Protein AF-0000000066665347 (afdb_homodimer)

Structure (mmCIF, N/CA/C/O backbone):
data_AF-0000000066665347-model_v1
#
loop_
_entity.id
_entity.type
_entity.pdbx_description
1 polymer 'Putative monooxygenase'
#
loop_
_atom_site.group_PDB
_atom_site.id
_atom_site.type_symbol
_atom_site.label_atom_id
_atom_site.label_alt_id
_atom_site.label_comp_id
_atom_site.label_asym_id
_atom_site.label_entity_id
_atom_site.label_seq_id
_atom_site.pdbx_PDB_ins_code
_atom_site.Cartn_x
_atom_site.Cartn_y
_atom_site.Cartn_z
_atom_site.occupancy
_atom_site.B_iso_or_equiv
_atom_site.auth_seq_id
_atom_site.auth_comp_id
_atom_site.auth_asym_id
_atom_site.auth_atom_id
_atom_site.pdbx_PDB_model_num
ATOM 1 N N . MET A 1 1 ? -27.688 17.984 0.2 1 23.61 1 MET A N 1
ATOM 2 C CA . MET A 1 1 ? -26.5 18.281 0.996 1 23.61 1 MET A CA 1
ATOM 3 C C . MET A 1 1 ? -26.047 19.734 0.777 1 23.61 1 MET A C 1
ATOM 5 O O . MET A 1 1 ? -25.594 20.078 -0.31 1 23.61 1 MET A O 1
ATOM 9 N N . THR A 1 2 ? -26.719 20.656 1.529 1 26.92 2 THR A N 1
ATOM 10 C CA . THR A 1 2 ? -26.625 22.094 1.374 1 26.92 2 THR A CA 1
ATOM 11 C C . THR A 1 2 ? -25.203 22.578 1.607 1 26.92 2 THR A C 1
ATOM 13 O O . THR A 1 2 ? -24.609 22.297 2.652 1 26.92 2 THR A O 1
ATOM 16 N N . GLU A 1 3 ? -24.406 22.797 0.728 1 29.28 3 GLU A N 1
ATOM 17 C CA . GLU A 1 3 ? -23.109 23.453 0.816 1 29.28 3 GLU A CA 1
ATOM 18 C C . GLU A 1 3 ? -23.156 24.672 1.747 1 29.28 3 GLU A C 1
ATOM 20 O O . GLU A 1 3 ? -23.828 25.656 1.444 1 29.28 3 GLU A O 1
ATOM 25 N N . ALA A 1 4 ? -23.344 24.438 3.037 1 38.59 4 ALA A N 1
ATOM 26 C CA . ALA A 1 4 ? -23.422 25.547 3.988 1 38.59 4 ALA A CA 1
ATOM 27 C C . ALA A 1 4 ? -22.406 26.641 3.641 1 38.59 4 ALA A C 1
ATOM 29 O O . ALA A 1 4 ? -21.203 26.391 3.617 1 38.59 4 ALA A O 1
ATOM 30 N N . ALA A 1 5 ? -22.812 27.578 2.91 1 39 5 ALA A N 1
ATOM 31 C CA . ALA A 1 5 ? -22.062 28.734 2.408 1 39 5 ALA A CA 1
ATOM 32 C C . ALA A 1 5 ? -21.328 29.438 3.537 1 39 5 ALA A C 1
ATOM 34 O O . ALA A 1 5 ? -21.891 29.703 4.598 1 39 5 ALA A O 1
ATOM 35 N N . ALA A 1 6 ? -19.938 29.438 3.789 1 46.72 6 ALA A N 1
ATOM 36 C CA . ALA A 1 6 ? -19.094 30.234 4.684 1 46.72 6 ALA A CA 1
ATOM 37 C C . ALA A 1 6 ? -19.672 31.641 4.867 1 46.72 6 ALA A C 1
ATOM 39 O O . ALA A 1 6 ? -20.281 32.188 3.951 1 46.72 6 ALA A O 1
ATOM 40 N N . PRO A 1 7 ? -19.781 32.25 6.016 1 46.5 7 PRO A N 1
ATOM 41 C CA . PRO A 1 7 ? -20.188 33.656 6.109 1 46.5 7 PRO A CA 1
ATOM 42 C C . PRO A 1 7 ? -19.5 34.562 5.074 1 46.5 7 PRO A C 1
ATOM 44 O O . PRO A 1 7 ? -18.281 34.562 4.969 1 46.5 7 PRO A O 1
ATOM 47 N N . ALA A 1 8 ? -20.016 34.875 3.906 1 50.5 8 ALA A N 1
ATOM 48 C CA . ALA A 1 8 ? -19.734 35.406 2.582 1 50.5 8 ALA A CA 1
ATOM 49 C C . ALA A 1 8 ? -18.828 36.656 2.68 1 50.5 8 ALA A C 1
ATOM 51 O O . ALA A 1 8 ? -18.031 36.906 1.776 1 50.5 8 ALA A O 1
ATOM 52 N N . GLY A 1 9 ? -18.859 37.406 3.969 1 58.84 9 GLY A N 1
ATOM 53 C CA . GLY A 1 9 ? -18.391 38.75 3.719 1 58.84 9 GLY A CA 1
ATOM 54 C C . GLY A 1 9 ? -17.125 39.094 4.48 1 58.84 9 GLY A C 1
ATOM 55 O O . GLY A 1 9 ? -16.484 40.094 4.199 1 58.84 9 GLY A O 1
ATOM 56 N N . GLU A 1 10 ? -16.547 38.125 5.461 1 82.12 10 GLU A N 1
ATOM 57 C CA . GLU A 1 10 ? -15.414 38.594 6.25 1 82.12 10 GLU A CA 1
ATOM 58 C C . GLU A 1 10 ? -14.094 38.156 5.621 1 82.12 10 GLU A C 1
ATOM 60 O O . GLU A 1 10 ? -13.984 37.031 5.094 1 82.12 10 GLU A O 1
ATOM 65 N N . LEU A 1 11 ? -13.234 39.031 5.551 1 89.19 11 LEU A N 1
ATOM 66 C CA . LEU A 1 11 ? -11.906 38.812 4.992 1 89.19 11 LEU A CA 1
ATOM 67 C C . LEU A 1 11 ? -10.883 38.562 6.098 1 89.19 11 LEU A C 1
ATOM 69 O O . LEU A 1 11 ? -11.031 39.062 7.207 1 8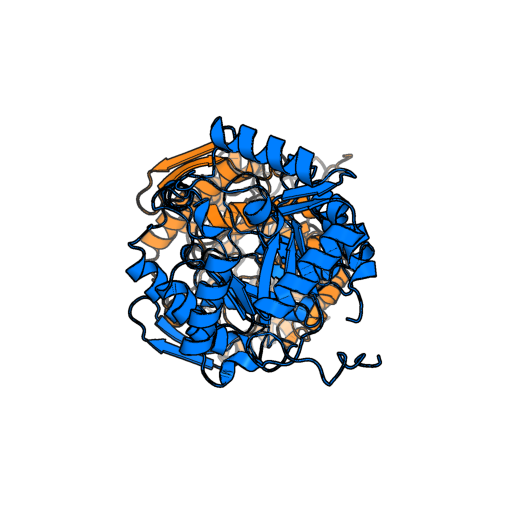9.19 11 LEU A O 1
ATOM 73 N N . THR A 1 12 ? -9.969 37.719 5.801 1 92.44 12 THR A N 1
ATOM 74 C CA . THR A 1 12 ? -8.812 37.531 6.676 1 92.44 12 THR A CA 1
ATOM 75 C C . THR A 1 12 ? -7.914 38.781 6.617 1 92.44 12 THR A C 1
ATOM 77 O O . THR A 1 12 ? -8.148 39.688 5.824 1 92.44 12 THR A O 1
ATOM 80 N N . ALA A 1 13 ? -6.949 38.781 7.535 1 91.5 13 ALA A N 1
ATOM 81 C CA . ALA A 1 13 ? -5.969 39.875 7.543 1 91.5 13 ALA A CA 1
ATOM 82 C C . ALA A 1 13 ? -5.191 39.906 6.23 1 91.5 13 ALA A C 1
ATOM 84 O O . ALA A 1 13 ? -4.566 40.938 5.906 1 91.5 13 ALA A O 1
ATOM 85 N N . LEU A 1 14 ? -5.262 38.906 5.426 1 89.75 14 LEU A N 1
ATOM 86 C CA . LEU A 1 14 ? -4.547 38.812 4.156 1 89.75 14 LEU A CA 1
ATOM 87 C C . LEU A 1 14 ? -5.465 39.188 2.994 1 89.75 14 LEU A C 1
ATOM 89 O O . LEU A 1 14 ? -5.059 39.125 1.832 1 89.75 14 LEU A O 1
ATOM 93 N N . GLY A 1 15 ? -6.688 39.469 3.273 1 87.75 15 GLY A N 1
ATOM 94 C CA . GLY A 1 15 ? -7.625 39.875 2.242 1 87.75 15 GLY A CA 1
ATOM 95 C C . GLY A 1 15 ? -8.289 38.719 1.534 1 87.75 15 GLY A C 1
ATOM 96 O O . GLY A 1 15 ? -8.805 38.875 0.425 1 87.75 15 GLY A O 1
ATOM 97 N N . THR A 1 16 ? -8.172 37.594 2.025 1 90.81 16 THR A N 1
ATOM 98 C CA . THR A 1 16 ? -8.828 36.438 1.444 1 90.81 16 THR A CA 1
ATOM 99 C C . THR A 1 16 ? -10.094 36.094 2.223 1 90.81 16 THR A C 1
ATOM 101 O O . THR A 1 16 ? -10.188 36.344 3.424 1 90.81 16 THR A O 1
ATOM 104 N N . PRO A 1 17 ? -11.102 35.562 1.54 1 91.06 17 PRO A N 1
ATOM 105 C CA . PRO A 1 17 ? -12.289 35.125 2.264 1 91.06 17 PRO A CA 1
ATOM 106 C C . PRO A 1 17 ? -11.969 34.031 3.295 1 91.06 17 PRO A C 1
ATOM 108 O O . PRO A 1 17 ? -11.039 33.25 3.105 1 91.06 17 PRO A O 1
ATOM 111 N N . LEU A 1 18 ? -12.742 34.031 4.285 1 92.69 18 LEU A N 1
ATOM 112 C CA . LEU A 1 18 ? -12.594 32.969 5.285 1 92.69 18 LEU A CA 1
ATOM 113 C C . LEU A 1 18 ? -13.039 31.625 4.73 1 92.69 18 LEU A C 1
ATOM 115 O O . LEU A 1 18 ? -14.156 31.5 4.211 1 92.69 18 LEU A O 1
ATOM 119 N N . ARG A 1 19 ? -12.18 30.688 4.809 1 94.62 19 ARG A N 1
ATOM 120 C CA . ARG A 1 19 ? -12.547 29.312 4.469 1 94.62 19 ARG A CA 1
ATOM 121 C C . ARG A 1 19 ? -13.109 28.578 5.68 1 94.62 19 ARG A C 1
ATOM 123 O O . ARG A 1 19 ? -12.688 28.828 6.812 1 94.62 19 ARG A O 1
ATOM 130 N N . SER A 1 20 ? -14.078 27.688 5.406 1 96.38 20 SER A N 1
ATOM 131 C CA . SER A 1 20 ? -14.617 26.875 6.492 1 96.38 20 SER A CA 1
ATOM 132 C C . SER A 1 20 ? -13.531 26 7.113 1 96.38 20 SER A C 1
ATOM 134 O O . SER A 1 20 ? -12.633 25.516 6.418 1 96.38 20 SER A O 1
ATOM 136 N N . PHE A 1 21 ? -13.656 25.75 8.359 1 98.12 21 PHE A N 1
ATOM 137 C CA . PHE A 1 21 ? -12.688 24.906 9.047 1 98.12 21 PHE A CA 1
ATOM 138 C C . PHE A 1 21 ? -12.844 23.438 8.633 1 98.12 21 PHE A C 1
ATOM 140 O O . PHE A 1 21 ? -13.969 22.969 8.445 1 98.12 21 PHE A O 1
ATOM 147 N N . ARG A 1 22 ? -11.773 22.781 8.508 1 98.12 22 ARG A N 1
ATOM 148 C CA . ARG A 1 22 ? -11.664 21.328 8.461 1 98.12 22 ARG A CA 1
ATOM 149 C C . ARG A 1 22 ? -10.727 20.812 9.547 1 98.12 22 ARG A C 1
ATOM 151 O O . ARG A 1 22 ? -9.828 21.531 9.992 1 98.12 22 ARG A O 1
ATOM 158 N N . PHE A 1 23 ? -10.977 19.641 9.938 1 98.56 23 PHE A N 1
ATOM 159 C CA . PHE A 1 23 ? -10.211 19.078 11.039 1 98.56 23 PHE A CA 1
ATOM 160 C C . PHE A 1 23 ? -9.656 17.703 10.664 1 98.56 23 PHE A C 1
ATOM 162 O O . PHE A 1 23 ? -10.375 16.859 10.125 1 98.56 23 PHE A O 1
ATOM 169 N N . ALA A 1 24 ? -8.391 17.516 10.984 1 98.62 24 ALA A N 1
ATOM 170 C CA . ALA A 1 24 ? -7.742 16.25 10.664 1 98.62 24 ALA A CA 1
ATOM 171 C C . ALA A 1 24 ? -7.219 15.57 11.93 1 98.62 24 ALA A C 1
ATOM 173 O O . ALA A 1 24 ? -6.465 16.172 12.695 1 98.62 24 ALA A O 1
ATOM 174 N N . ALA A 1 25 ? -7.621 14.344 12.125 1 98.31 25 ALA A N 1
ATOM 175 C CA . ALA A 1 25 ? -6.977 13.477 13.109 1 98.31 25 ALA A CA 1
ATOM 176 C C . ALA A 1 25 ? -5.871 12.648 12.469 1 98.31 25 ALA A C 1
ATOM 178 O O . ALA A 1 25 ? -5.844 12.477 11.242 1 98.31 25 ALA A O 1
ATOM 179 N N . ALA A 1 26 ? -4.988 12.203 13.25 1 97.5 26 ALA A N 1
ATOM 180 C CA . ALA A 1 26 ? -3.895 11.367 12.766 1 97.5 26 ALA A CA 1
ATOM 181 C C . ALA A 1 26 ? -3.801 10.07 13.57 1 97.5 26 ALA A C 1
ATOM 183 O O . ALA A 1 26 ? -4.168 10.031 14.742 1 97.5 26 ALA A O 1
ATOM 184 N N . GLY A 1 27 ? -3.375 9.07 12.938 1 96.69 27 GLY A N 1
ATOM 185 C CA . GLY A 1 27 ? -3.133 7.785 13.578 1 96.69 27 GLY A CA 1
ATOM 186 C C . GLY A 1 27 ? -1.882 7.09 13.07 1 96.69 27 GLY A C 1
ATOM 187 O O . GLY A 1 27 ? -1.626 7.062 11.867 1 96.69 27 GLY A O 1
ATOM 188 N N . GLU A 1 28 ? -1.148 6.512 14.023 1 96.25 28 GLU A N 1
ATOM 189 C CA . GLU A 1 28 ? 0.116 5.859 13.695 1 96.25 28 GLU A CA 1
ATOM 190 C C . GLU A 1 28 ? 0.025 4.352 13.891 1 96.25 28 GLU A C 1
ATOM 192 O O . GLU A 1 28 ? 0.869 3.602 13.391 1 96.25 28 GLU A O 1
ATOM 197 N N . GLY A 1 29 ? -0.907 3.896 14.648 1 94.88 29 GLY A N 1
ATOM 198 C CA . GLY A 1 29 ? -1.002 2.488 15 1 94.88 29 GLY A CA 1
ATOM 199 C C . GLY A 1 29 ? 0.118 2.023 15.914 1 94.88 29 GLY A C 1
ATOM 200 O O . GLY A 1 29 ? 0.541 0.868 15.844 1 94.88 29 GLY A O 1
ATOM 201 N N . ASN A 1 30 ? 0.68 2.891 16.688 1 91.31 30 ASN A N 1
ATOM 202 C CA . ASN A 1 30 ? 1.769 2.543 17.594 1 91.31 30 ASN A CA 1
ATOM 203 C C . ASN A 1 30 ? 1.247 2.156 18.984 1 91.31 30 ASN A C 1
ATOM 205 O O . ASN A 1 30 ? 0.037 2.156 19.219 1 91.31 30 ASN A O 1
ATOM 209 N N . LYS A 1 31 ? 2.152 1.877 19.859 1 87.44 31 LYS A N 1
ATOM 210 C CA . LYS A 1 31 ? 1.789 1.375 21.188 1 87.44 31 LYS A CA 1
ATOM 211 C C . LYS A 1 31 ? 0.988 2.412 21.969 1 87.44 31 LYS A C 1
ATOM 213 O O . LYS A 1 31 ? 0.068 2.064 22.703 1 87.44 31 LYS A O 1
ATOM 218 N N . GLN A 1 32 ? 1.291 3.619 21.812 1 85.62 32 GLN A N 1
ATOM 219 C CA . GLN A 1 32 ? 0.618 4.684 22.547 1 85.62 32 GLN A CA 1
ATOM 220 C C . GLN A 1 32 ? -0.856 4.773 22.156 1 85.62 32 GLN A C 1
ATOM 222 O O . GLN A 1 32 ? -1.686 5.219 22.953 1 85.62 32 GLN A O 1
ATOM 227 N N . GLU A 1 33 ? -1.174 4.316 21 1 88.56 33 GLU A N 1
ATOM 228 C CA . GLU A 1 33 ? -2.539 4.348 20.484 1 88.56 33 GLU A CA 1
ATOM 229 C C . GLU A 1 33 ? -3.23 3 20.672 1 88.56 33 GLU A C 1
ATOM 231 O O . GLU A 1 33 ? -4.348 2.797 20.188 1 88.56 33 GLU A O 1
ATOM 236 N N . GLY A 1 34 ? -2.57 2.041 21.312 1 87.06 34 GLY A N 1
ATOM 237 C CA . GLY A 1 34 ? -3.111 0.7 21.469 1 87.06 34 GLY A CA 1
ATOM 238 C C . GLY A 1 34 ? -2.617 -0.261 20.406 1 87.06 34 GLY A C 1
ATOM 239 O O . GLY A 1 34 ? -3.113 -1.386 20.297 1 87.06 34 GLY A O 1
ATOM 240 N N . GLY A 1 35 ? -1.751 0.26 19.547 1 91.38 35 GLY A N 1
ATOM 241 C CA . GLY A 1 35 ? -1.146 -0.608 18.547 1 91.38 35 GLY A CA 1
ATOM 242 C C . GLY A 1 35 ? -1.938 -0.678 17.25 1 91.38 35 GLY A C 1
ATOM 243 O O . GLY A 1 35 ? -3.002 -0.066 17.141 1 91.38 35 GLY A O 1
ATOM 244 N N . ALA A 1 36 ? -1.361 -1.466 16.297 1 92 36 ALA A N 1
ATOM 245 C CA . ALA A 1 36 ? -1.954 -1.613 14.969 1 92 36 ALA A CA 1
ATOM 246 C C . ALA A 1 36 ? -3.354 -2.213 15.062 1 92 36 ALA A C 1
ATOM 248 O O . ALA A 1 36 ? -4.219 -1.917 14.227 1 92 36 ALA A O 1
ATOM 249 N N . ARG A 1 37 ? -3.619 -2.961 16.047 1 90.81 37 ARG A N 1
ATOM 250 C CA . ARG A 1 37 ? -4.898 -3.646 16.203 1 90.81 37 ARG A CA 1
ATOM 251 C C . ARG A 1 37 ? -6.02 -2.654 16.5 1 90.81 37 ARG A C 1
ATOM 253 O O . ARG A 1 37 ? -7.18 -2.912 16.172 1 90.81 37 ARG A O 1
ATOM 260 N N . LYS A 1 38 ? -5.68 -1.518 17.109 1 95.44 38 LYS A N 1
ATOM 261 C CA . LYS A 1 38 ? -6.68 -0.521 17.469 1 95.44 38 LYS A CA 1
ATOM 262 C C . LYS A 1 38 ? -6.766 0.585 16.422 1 95.44 38 LYS A C 1
ATOM 264 O O . LYS A 1 38 ? -7.527 1.541 16.578 1 95.44 38 LYS A O 1
ATOM 269 N N . PHE A 1 39 ? -6.066 0.425 15.422 1 98 39 PHE A N 1
ATOM 270 C CA . PHE A 1 39 ? -5.91 1.475 14.422 1 98 39 PHE A CA 1
ATOM 271 C C . PHE A 1 39 ? -7.246 1.797 13.766 1 98 39 PHE A C 1
ATOM 273 O O . PHE A 1 39 ? -7.625 2.965 13.656 1 98 39 PHE A O 1
ATOM 280 N N . ILE A 1 40 ? -7.965 0.741 13.359 1 98.44 40 ILE A N 1
ATOM 281 C CA . ILE A 1 40 ? -9.242 0.92 12.68 1 98.44 40 ILE A CA 1
ATOM 282 C C . ILE A 1 40 ? -10.219 1.645 13.602 1 98.44 40 ILE A C 1
ATOM 284 O O . ILE A 1 40 ? -10.891 2.596 13.188 1 98.44 40 ILE A O 1
ATOM 288 N N . GLN A 1 41 ? -10.312 1.228 14.836 1 97.81 41 GLN A N 1
ATOM 289 C CA . GLN A 1 41 ? -11.203 1.842 15.82 1 97.81 41 GLN A CA 1
ATOM 290 C C . GLN A 1 41 ? -10.875 3.32 16.016 1 97.81 41 GLN A C 1
ATOM 292 O O . GLN A 1 41 ? -11.773 4.145 16.172 1 97.81 41 GLN A O 1
ATOM 297 N N . THR A 1 42 ? -9.617 3.627 16 1 97.75 42 THR A N 1
ATOM 298 C CA . THR A 1 42 ? -9.188 5.012 16.156 1 97.75 42 THR A CA 1
ATOM 299 C C . THR A 1 42 ? -9.711 5.871 15.016 1 97.75 42 THR A C 1
ATOM 301 O O . THR A 1 42 ? -10.227 6.969 15.234 1 97.75 42 THR A O 1
ATOM 304 N N . ALA A 1 43 ? -9.617 5.363 13.82 1 98.5 43 ALA A N 1
ATOM 305 C CA . ALA A 1 43 ? -10.102 6.094 12.648 1 98.5 43 ALA A CA 1
ATOM 306 C C . ALA A 1 43 ? -11.617 6.246 12.688 1 98.5 43 ALA A C 1
ATOM 308 O O . ALA A 1 43 ? -12.156 7.305 12.344 1 98.5 43 ALA A O 1
ATOM 309 N N . GLN A 1 44 ? -12.312 5.203 13.055 1 98.56 44 GLN A N 1
ATOM 310 C CA . GLN A 1 44 ? -13.766 5.25 13.172 1 98.56 44 GLN A CA 1
ATOM 311 C C . GLN A 1 44 ? -14.203 6.254 14.242 1 98.56 44 GLN A C 1
ATOM 313 O O . GLN A 1 44 ? -15.18 6.977 14.055 1 98.56 44 GLN A O 1
ATOM 318 N N . GLN A 1 45 ? -13.461 6.289 15.344 1 97.88 45 GLN A N 1
ATOM 319 C CA . GLN A 1 45 ? -13.742 7.258 16.406 1 97.88 45 GLN A CA 1
ATOM 320 C C . GLN A 1 45 ? -13.547 8.688 15.898 1 97.88 45 GLN A C 1
ATOM 322 O O . GLN A 1 45 ? -14.328 9.578 16.234 1 97.88 45 GLN A O 1
ATOM 327 N N . ALA A 1 46 ? -12.484 8.875 15.141 1 98.56 46 ALA A N 1
ATOM 328 C CA . ALA A 1 46 ? -12.266 10.188 14.539 1 98.56 46 ALA A CA 1
ATOM 329 C C . ALA A 1 46 ? -13.461 10.609 13.688 1 98.56 46 ALA A C 1
ATOM 331 O O . ALA A 1 46 ? -13.906 11.758 13.766 1 98.56 46 ALA A O 1
ATOM 332 N N . GLU A 1 47 ? -13.922 9.711 12.859 1 98.38 47 GLU A N 1
ATOM 333 C CA . GLU A 1 47 ? -15.102 9.969 12.039 1 98.38 47 GLU A CA 1
ATOM 334 C C . GLU A 1 47 ? -16.312 10.32 12.898 1 98.38 47 GLU A C 1
ATOM 336 O O . GLU A 1 47 ? -17.047 11.266 12.594 1 98.38 47 GLU A O 1
ATOM 341 N N . GLU A 1 48 ? -16.516 9.633 13.992 1 97.94 48 GLU A N 1
ATOM 342 C CA . GLU A 1 48 ? -17.625 9.867 14.906 1 97.94 48 GLU A CA 1
ATOM 343 C C . GLU A 1 48 ? -17.5 11.211 15.602 1 97.94 48 GLU A C 1
ATOM 345 O O . GLU A 1 48 ? -18.5 11.898 15.836 1 97.94 48 GLU A O 1
ATOM 350 N N . TYR A 1 49 ? -16.266 11.594 15.945 1 98 49 TYR A N 1
ATOM 351 C CA . TYR A 1 49 ? -15.984 12.852 16.641 1 98 49 TYR A CA 1
ATOM 352 C C . TYR A 1 49 ? -16.25 14.047 15.727 1 98 49 TYR A C 1
ATOM 354 O O . TYR A 1 49 ? -16.375 15.18 16.203 1 98 49 TYR A O 1
ATOM 362 N N . GLY A 1 50 ? -16.281 13.773 14.383 1 97.56 50 GLY A N 1
ATOM 363 C CA . GLY A 1 50 ? -16.578 14.852 13.453 1 97.56 50 GLY A CA 1
ATOM 364 C C . GLY A 1 50 ? -15.352 15.375 12.742 1 97.56 50 GLY A C 1
ATOM 365 O O . GLY A 1 50 ? -15.398 16.422 12.086 1 97.56 50 GLY A O 1
ATOM 366 N N . PHE A 1 51 ? -14.273 14.672 12.875 1 98.69 51 PHE A N 1
ATOM 367 C CA . PHE A 1 51 ? -13.125 15.039 12.062 1 98.69 51 PHE A CA 1
ATOM 368 C C . PHE A 1 51 ? -13.438 14.859 10.578 1 98.69 51 PHE A C 1
ATOM 370 O O . PHE A 1 51 ? -14.188 13.961 10.203 1 98.69 51 PHE A O 1
ATOM 377 N N . ASP A 1 52 ? -12.828 15.672 9.758 1 98.56 52 ASP A N 1
ATOM 378 C CA . ASP A 1 52 ? -13.086 15.656 8.32 1 98.56 52 ASP A CA 1
ATOM 379 C C . ASP A 1 52 ? -12.117 14.719 7.602 1 98.56 52 ASP A C 1
ATOM 381 O O . ASP A 1 52 ? -12.43 14.211 6.523 1 98.56 52 ASP A O 1
ATOM 385 N N . SER A 1 53 ? -10.961 14.531 8.164 1 98.75 53 SER A N 1
ATOM 386 C CA . SER A 1 53 ? -9.953 13.664 7.566 1 98.75 53 SER A CA 1
ATOM 387 C C . SER A 1 53 ? -9.195 12.875 8.633 1 98.75 53 SER A C 1
ATOM 389 O O . SER A 1 53 ? -9.148 13.289 9.797 1 98.75 53 SER A O 1
ATOM 391 N N . PHE A 1 54 ? -8.75 11.742 8.312 1 98.81 54 PHE A N 1
ATOM 392 C CA . PHE A 1 54 ? -7.844 10.898 9.086 1 98.81 54 PHE A CA 1
ATOM 393 C C . PHE A 1 54 ? -6.57 10.609 8.297 1 98.81 54 PHE A C 1
ATOM 395 O O . PHE A 1 54 ? -6.625 10.039 7.211 1 98.81 54 PHE A O 1
ATOM 402 N N . VAL A 1 55 ? -5.41 11.023 8.852 1 98.69 55 VAL A N 1
ATOM 403 C CA . VAL A 1 55 ? -4.168 10.961 8.086 1 98.69 55 VAL A CA 1
ATOM 404 C C . VAL A 1 55 ? -3.18 10.023 8.781 1 98.69 55 VAL A C 1
ATOM 406 O O . VAL A 1 55 ? -3.193 9.898 10.008 1 98.69 55 VAL A O 1
ATOM 409 N N . VAL A 1 56 ? -2.385 9.367 7.969 1 98.31 56 VAL A N 1
ATOM 410 C CA . VAL A 1 56 ? -1.405 8.398 8.453 1 98.31 56 VAL A CA 1
ATOM 411 C C . VAL A 1 56 ? 0.004 8.867 8.094 1 98.31 56 VAL A C 1
ATOM 413 O O . VAL A 1 56 ? 0.295 9.141 6.926 1 98.31 56 VAL A O 1
ATOM 416 N N . PRO A 1 57 ? 0.921 9.016 9.086 1 96.75 57 PRO A N 1
ATOM 417 C CA . PRO A 1 57 ? 2.309 9.375 8.781 1 96.75 57 PRO A CA 1
ATOM 418 C C . PRO A 1 57 ? 3.094 8.219 8.172 1 96.75 57 PRO A C 1
ATOM 420 O O . PRO A 1 57 ? 2.592 7.094 8.102 1 96.75 57 PRO A O 1
ATOM 423 N N . ASP A 1 58 ? 4.289 8.516 7.668 1 97.25 58 ASP A N 1
ATOM 424 C CA . ASP A 1 58 ? 5.148 7.559 6.977 1 97.25 58 ASP A CA 1
ATOM 425 C C . ASP A 1 58 ? 6.5 7.434 7.676 1 97.25 58 ASP A C 1
ATOM 427 O O . ASP A 1 58 ? 7.441 8.164 7.352 1 97.25 58 ASP A O 1
ATOM 431 N N . HIS A 1 59 ? 6.574 6.535 8.578 1 95.44 59 HIS A N 1
ATOM 432 C CA . HIS A 1 59 ? 7.812 6.262 9.297 1 95.44 59 HIS A CA 1
ATOM 433 C C . HIS A 1 59 ? 8.102 4.762 9.352 1 95.44 59 HIS A C 1
ATOM 435 O O . HIS A 1 59 ? 7.184 3.947 9.211 1 95.44 59 HIS A O 1
ATOM 441 N N . LEU A 1 60 ? 9.352 4.418 9.531 1 96.06 60 LEU A N 1
ATOM 442 C CA . LEU A 1 60 ? 9.766 3.021 9.477 1 96.06 60 LEU A CA 1
ATOM 443 C C . LEU A 1 60 ? 9.914 2.447 10.883 1 96.06 60 LEU A C 1
ATOM 445 O O . LEU A 1 60 ? 10.234 1.268 11.047 1 96.06 60 LEU A O 1
ATOM 449 N N . GLY A 1 61 ? 9.648 3.289 11.883 1 94.12 61 GLY A N 1
ATOM 450 C CA . GLY A 1 61 ? 9.672 2.83 13.258 1 94.12 61 GLY A CA 1
ATOM 451 C C . GLY A 1 61 ? 8.406 2.117 13.672 1 94.12 61 GLY A C 1
ATOM 452 O O . GLY A 1 61 ? 7.777 1.431 12.867 1 94.12 61 GLY A O 1
ATOM 453 N N . ASP A 1 62 ? 8.086 2.223 14.945 1 93.81 62 ASP A N 1
ATOM 454 C CA . ASP A 1 62 ? 6.988 1.46 15.531 1 93.81 62 ASP A CA 1
ATOM 455 C C . ASP A 1 62 ? 5.637 2.051 15.133 1 93.81 62 ASP A C 1
ATOM 457 O O . ASP A 1 62 ? 4.902 2.562 15.977 1 93.81 62 ASP A O 1
ATOM 461 N N . GLN A 1 63 ? 5.305 1.914 13.891 1 96.25 63 GLN A N 1
ATOM 462 C CA . GLN A 1 63 ? 4.059 2.42 13.32 1 96.25 63 GLN A CA 1
ATOM 463 C C . GLN A 1 63 ? 3.562 1.517 12.195 1 96.25 63 GLN A C 1
ATOM 465 O O . GLN A 1 63 ? 4.27 0.599 11.773 1 96.25 63 GLN A O 1
ATOM 470 N N . ILE A 1 64 ? 2.389 1.724 11.758 1 97.69 64 ILE A N 1
ATOM 471 C CA . ILE A 1 64 ? 1.787 0.961 10.672 1 97.69 64 ILE A CA 1
ATOM 472 C C . ILE A 1 64 ? 2.295 1.489 9.328 1 97.69 64 ILE A C 1
ATOM 474 O O . ILE A 1 64 ? 2.846 2.59 9.258 1 97.69 64 ILE A O 1
ATOM 478 N N . GLY A 1 65 ? 2.146 0.635 8.312 1 98.31 65 GLY A N 1
ATOM 479 C CA . GLY A 1 65 ? 2.424 1.08 6.953 1 98.31 65 GLY A CA 1
ATOM 480 C C . GLY A 1 65 ? 1.297 1.898 6.352 1 98.31 65 GLY A C 1
ATOM 481 O O . GLY A 1 65 ? 0.147 1.456 6.324 1 98.31 65 GLY A O 1
ATOM 482 N N . PRO A 1 66 ? 1.578 2.996 5.828 1 98.69 66 PRO A N 1
ATOM 483 C CA . PRO A 1 66 ? 0.522 3.955 5.492 1 98.69 66 PRO A CA 1
ATOM 484 C C . PRO A 1 66 ? -0.341 3.496 4.32 1 98.69 66 PRO A C 1
ATOM 486 O O . PRO A 1 66 ? -1.548 3.754 4.301 1 98.69 66 PRO A O 1
ATOM 489 N N . ILE A 1 67 ? 0.202 2.836 3.287 1 98.88 67 ILE A N 1
ATOM 490 C CA . ILE A 1 67 ? -0.568 2.475 2.104 1 98.88 67 ILE A CA 1
ATOM 491 C C . ILE A 1 67 ? -1.562 1.369 2.451 1 98.88 67 ILE A C 1
ATOM 493 O O . ILE A 1 67 ? -2.75 1.47 2.131 1 98.88 67 ILE A O 1
ATOM 497 N N . ALA A 1 68 ? -1.05 0.382 3.133 1 98.88 68 ALA A N 1
ATOM 498 C CA . ALA A 1 68 ? -1.915 -0.7 3.596 1 98.88 68 ALA A CA 1
ATOM 499 C C . ALA A 1 68 ? -3.01 -0.17 4.52 1 98.88 68 ALA A C 1
ATOM 501 O O . ALA A 1 68 ? -4.172 -0.562 4.402 1 98.88 68 ALA A O 1
ATOM 502 N N . ALA A 1 69 ? -2.629 0.691 5.398 1 98.88 69 ALA A N 1
ATOM 503 C CA . ALA A 1 69 ? -3.557 1.261 6.375 1 98.88 69 ALA A CA 1
ATOM 504 C C . ALA A 1 69 ? -4.668 2.041 5.68 1 98.88 69 ALA A C 1
ATOM 506 O O . ALA A 1 69 ? -5.848 1.884 6.012 1 98.88 69 ALA A O 1
ATOM 507 N N . LEU A 1 70 ? -4.27 2.865 4.781 1 98.94 70 LEU A N 1
ATOM 508 C CA . LEU A 1 70 ? -5.277 3.635 4.055 1 98.94 70 LEU A CA 1
ATOM 509 C C . LEU A 1 70 ? -6.184 2.717 3.248 1 98.94 70 LEU A C 1
ATOM 511 O O . LEU A 1 70 ? -7.391 2.953 3.154 1 98.94 70 LEU A O 1
ATOM 515 N N . GLY A 1 71 ? -5.586 1.682 2.6 1 98.88 71 GLY A N 1
ATOM 516 C CA . GLY A 1 71 ? -6.418 0.68 1.95 1 98.88 71 GLY A CA 1
ATOM 517 C C . GLY A 1 71 ? -7.5 0.125 2.855 1 98.88 71 GLY A C 1
ATOM 518 O O . GLY A 1 71 ? -8.672 0.082 2.475 1 98.88 71 GLY A O 1
ATOM 519 N N . ALA A 1 72 ? -7.141 -0.244 4.027 1 98.94 72 ALA A N 1
ATOM 520 C CA . ALA A 1 72 ? -8.078 -0.802 4.996 1 98.94 72 ALA A CA 1
ATOM 521 C C . ALA A 1 72 ? -9.172 0.205 5.344 1 98.94 72 ALA A C 1
ATOM 523 O O . ALA A 1 72 ? -10.352 -0.151 5.414 1 98.94 72 ALA A O 1
ATOM 524 N N . LEU A 1 73 ? -8.797 1.426 5.52 1 98.94 73 LEU A N 1
ATOM 525 C CA . LEU A 1 73 ? -9.727 2.455 5.973 1 98.94 73 LEU A CA 1
ATOM 526 C C . LEU A 1 73 ? -10.766 2.758 4.898 1 98.94 73 LEU A C 1
ATOM 528 O O . LEU A 1 73 ? -11.852 3.242 5.203 1 98.94 73 LEU A O 1
ATOM 532 N N . THR A 1 74 ? -10.414 2.5 3.582 1 98.88 74 THR A N 1
ATOM 533 C CA . THR A 1 74 ? -11.398 2.709 2.525 1 98.88 74 THR A CA 1
ATOM 534 C C . THR A 1 74 ? -12.656 1.894 2.795 1 98.88 74 THR A C 1
ATOM 536 O O . THR A 1 74 ? -13.758 2.303 2.422 1 98.88 74 THR A O 1
ATOM 539 N N . GLN A 1 75 ? -12.523 0.747 3.465 1 98.69 75 GLN A N 1
ATOM 540 C CA . GLN A 1 75 ? -13.633 -0.173 3.695 1 98.69 75 GLN A CA 1
ATOM 541 C C . GLN A 1 75 ? -14.148 -0.072 5.129 1 98.69 75 GLN A C 1
ATOM 543 O O . GLN A 1 75 ? -15.266 -0.504 5.43 1 98.69 75 GLN A O 1
ATOM 548 N N . ALA A 1 76 ? -13.352 0.526 6.012 1 98.69 76 ALA A N 1
ATOM 549 C CA . ALA A 1 76 ? -13.68 0.493 7.438 1 98.69 76 ALA A CA 1
ATOM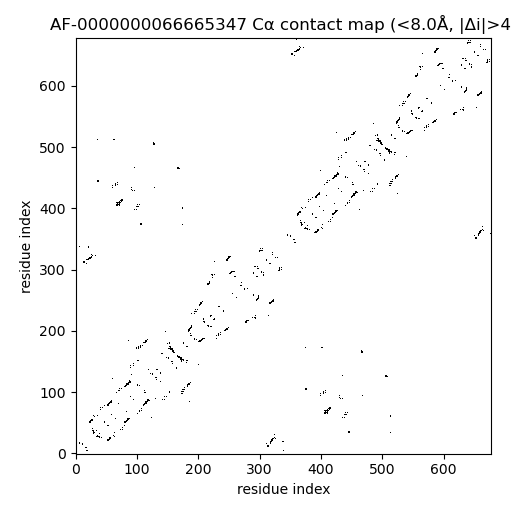 550 C C . ALA A 1 76 ? -14.32 1.802 7.883 1 98.69 76 ALA A C 1
ATOM 552 O O . ALA A 1 76 ? -14.789 1.914 9.023 1 98.69 76 ALA A O 1
ATOM 553 N N . THR A 1 77 ? -14.242 2.852 7.074 1 98.69 77 THR A N 1
ATOM 554 C CA . THR A 1 77 ? -14.883 4.137 7.328 1 98.69 77 THR A CA 1
ATOM 555 C C . THR A 1 77 ? -15.82 4.516 6.184 1 98.69 77 THR A C 1
ATOM 557 O O . THR A 1 77 ? -15.805 3.871 5.133 1 98.69 77 THR A O 1
ATOM 560 N N . GLU A 1 78 ? -16.594 5.555 6.355 1 98.06 78 GLU A N 1
ATOM 561 C CA . GLU A 1 78 ? -17.656 5.805 5.391 1 98.06 78 GLU A CA 1
ATOM 562 C C . GLU A 1 78 ? -17.5 7.176 4.738 1 98.06 78 GLU A C 1
ATOM 564 O O . GLU A 1 78 ? -17.672 7.312 3.523 1 98.06 78 GLU A O 1
ATOM 569 N N . ARG A 1 79 ? -17.125 8.203 5.547 1 97.94 79 ARG A N 1
ATOM 570 C CA . ARG A 1 79 ? -17.234 9.562 5.043 1 97.94 79 ARG A CA 1
ATOM 571 C C . ARG A 1 79 ? -15.906 10.305 5.195 1 97.94 79 ARG A C 1
ATOM 573 O O . ARG A 1 79 ? -15.586 11.188 4.391 1 97.94 79 ARG A O 1
ATOM 580 N N . ILE A 1 80 ? -15.227 9.992 6.266 1 98.81 80 ILE A N 1
ATOM 581 C CA . ILE A 1 80 ? -14.016 10.727 6.609 1 98.81 80 ILE A CA 1
ATOM 582 C C . ILE A 1 80 ? -13.008 10.625 5.461 1 98.81 80 ILE A C 1
ATOM 584 O O . ILE A 1 80 ? -12.859 9.562 4.855 1 98.81 80 ILE A O 1
ATOM 588 N N . ARG A 1 81 ? -12.422 11.672 5.07 1 98.88 81 ARG A N 1
ATOM 589 C CA . ARG A 1 81 ? -11.375 11.633 4.051 1 98.88 81 ARG A CA 1
ATOM 590 C C . ARG A 1 81 ? -10.117 10.945 4.578 1 98.88 81 ARG A C 1
ATOM 592 O O . ARG A 1 81 ? -9.852 10.969 5.781 1 98.88 81 ARG A O 1
ATOM 599 N N . LEU A 1 82 ? -9.414 10.336 3.678 1 98.94 82 LEU A N 1
ATOM 600 C CA . LEU A 1 82 ? -8.25 9.523 4.012 1 98.94 82 LEU A CA 1
ATOM 601 C C . LEU A 1 82 ? -6.98 10.125 3.424 1 98.94 82 LEU A C 1
ATOM 603 O O . LEU A 1 82 ? -6.914 10.391 2.223 1 98.94 82 LEU A O 1
ATOM 607 N N . GLY A 1 83 ? -5.961 10.336 4.293 1 98.62 83 GLY A N 1
ATOM 608 C CA . GLY A 1 83 ? -4.773 10.977 3.754 1 98.62 83 GLY A CA 1
ATOM 609 C C . GLY A 1 83 ? -3.484 10.461 4.363 1 98.62 83 GLY A C 1
ATOM 610 O O . GLY A 1 83 ? -3.506 9.562 5.207 1 98.62 83 GLY A O 1
ATOM 611 N N . THR A 1 84 ? -2.375 10.906 3.834 1 98.06 84 THR A N 1
ATOM 612 C CA . THR A 1 84 ? -1.037 10.688 4.371 1 98.06 84 THR A CA 1
ATOM 613 C C . THR A 1 84 ? -0.45 11.992 4.902 1 98.06 84 THR A C 1
ATOM 615 O O . THR A 1 84 ? -0.646 13.055 4.312 1 98.06 84 THR A O 1
ATOM 618 N N . SER A 1 85 ? 0.326 12.031 6.023 1 95.81 85 SER A N 1
ATOM 619 C CA . SER A 1 85 ? 0.845 13.25 6.637 1 95.81 85 SER A CA 1
ATOM 620 C C . SER A 1 85 ? 2.312 13.094 7.023 1 95.81 85 SER A C 1
ATOM 622 O O . SER A 1 85 ? 2.635 12.906 8.195 1 95.81 85 SER A O 1
ATOM 624 N N . VAL A 1 86 ? 3.057 13.188 6.082 1 95.5 86 VAL A N 1
ATOM 625 C CA . VAL A 1 86 ? 2.992 12.961 4.645 1 95.5 86 VAL A CA 1
ATOM 626 C C . VAL A 1 86 ? 3.92 11.805 4.266 1 95.5 86 VAL A C 1
ATOM 628 O O . VAL A 1 86 ? 4.785 11.414 5.055 1 95.5 86 VAL A O 1
ATOM 631 N N . LEU A 1 87 ? 3.801 11.203 3.168 1 98.44 87 LEU A N 1
ATOM 632 C CA . LEU A 1 87 ? 4.719 10.188 2.666 1 98.44 87 LEU A CA 1
ATOM 633 C C . LEU A 1 87 ? 6.105 10.773 2.434 1 98.44 87 LEU A C 1
ATOM 635 O O . LEU A 1 87 ? 6.234 11.906 1.96 1 98.44 87 LEU A O 1
ATOM 639 N N . ALA A 1 88 ? 7.141 10.016 2.809 1 97.81 88 ALA A N 1
ATOM 640 C CA . ALA A 1 88 ? 8.508 10.375 2.438 1 97.81 88 ALA A CA 1
ATOM 641 C C . ALA A 1 88 ? 8.789 10.008 0.982 1 97.81 88 ALA A C 1
ATOM 643 O O . ALA A 1 88 ? 8.789 8.836 0.618 1 97.81 88 ALA A O 1
ATOM 644 N N . ASN A 1 89 ? 9.062 10.961 0.185 1 98.25 89 ASN A N 1
ATOM 645 C CA . ASN A 1 89 ? 9.195 10.773 -1.255 1 98.25 89 ASN A CA 1
ATOM 646 C C . ASN A 1 89 ? 10.242 9.719 -1.588 1 98.25 89 ASN A C 1
ATOM 648 O O . ASN A 1 89 ? 10.047 8.898 -2.49 1 98.25 89 ASN A O 1
ATOM 652 N N . GLY A 1 90 ? 11.305 9.688 -0.844 1 97.5 90 GLY A N 1
ATOM 653 C CA . GLY A 1 90 ? 12.43 8.82 -1.154 1 97.5 90 GLY A CA 1
ATOM 654 C C . GLY A 1 90 ? 12.141 7.352 -0.908 1 97.5 90 GLY A C 1
ATOM 655 O O . GLY A 1 90 ? 12.891 6.484 -1.356 1 97.5 90 GLY A O 1
ATOM 656 N N . PHE A 1 91 ? 11.07 7.062 -0.275 1 98.19 91 PHE A N 1
ATOM 657 C CA . PHE A 1 91 ? 10.773 5.684 0.097 1 98.19 91 PHE A CA 1
ATOM 658 C C . PHE A 1 91 ? 10.156 4.926 -1.073 1 98.19 91 PHE A C 1
ATOM 660 O O . PHE A 1 91 ? 10.141 3.695 -1.085 1 98.19 91 PHE A O 1
ATOM 667 N N . ARG A 1 92 ? 9.656 5.633 -2.086 1 98.31 92 ARG A N 1
ATOM 668 C CA . ARG A 1 92 ? 8.852 4.965 -3.107 1 98.31 92 ARG A CA 1
ATOM 669 C C . ARG A 1 92 ? 9.086 5.586 -4.48 1 98.31 92 ARG A C 1
ATOM 671 O O . ARG A 1 92 ? 9.328 6.789 -4.594 1 98.31 92 ARG A O 1
ATOM 678 N N . ASN A 1 93 ? 8.977 4.75 -5.512 1 98.5 93 ASN A N 1
ATOM 679 C CA . ASN A 1 93 ? 8.906 5.234 -6.887 1 98.5 93 ASN A CA 1
ATOM 680 C C . ASN A 1 93 ? 7.559 5.891 -7.176 1 98.5 93 ASN A C 1
ATOM 682 O O . ASN A 1 93 ? 6.508 5.312 -6.883 1 98.5 93 ASN A O 1
ATOM 686 N N . PRO A 1 94 ? 7.562 7.102 -7.773 1 98.75 94 PRO A N 1
ATOM 687 C CA . PRO A 1 94 ? 6.293 7.824 -7.914 1 98.75 94 PRO A CA 1
ATOM 688 C C . PRO A 1 94 ? 5.301 7.098 -8.82 1 98.75 94 PRO A C 1
ATOM 690 O O . PRO A 1 94 ? 4.09 7.23 -8.641 1 98.75 94 PRO A O 1
ATOM 693 N N . VAL A 1 95 ? 5.785 6.32 -9.82 1 98.81 95 VAL A N 1
ATOM 694 C CA . VAL A 1 95 ? 4.891 5.578 -10.703 1 98.81 95 VAL A CA 1
ATOM 695 C C . VAL A 1 95 ? 4.223 4.445 -9.93 1 98.81 95 VAL A C 1
ATOM 697 O O . VAL A 1 95 ? 3.004 4.266 -10.008 1 98.81 95 VAL A O 1
ATOM 700 N N . VAL A 1 96 ? 5.02 3.734 -9.172 1 98.75 96 VAL A N 1
ATOM 701 C CA . VAL A 1 96 ? 4.508 2.645 -8.344 1 98.75 96 VAL A CA 1
ATOM 702 C C . VAL A 1 96 ? 3.543 3.197 -7.297 1 98.75 96 VAL A C 1
ATOM 704 O O . VAL A 1 96 ? 2.467 2.639 -7.078 1 98.75 96 VAL A O 1
ATOM 707 N N . LEU A 1 97 ? 3.912 4.312 -6.719 1 98.81 97 LEU A N 1
ATOM 708 C CA . LEU A 1 97 ? 3.092 4.957 -5.699 1 98.81 97 LEU A CA 1
ATOM 709 C C . LEU A 1 97 ? 1.75 5.391 -6.277 1 98.81 97 LEU A C 1
ATOM 711 O O . LEU A 1 97 ? 0.709 5.227 -5.641 1 98.81 97 LEU A O 1
ATOM 715 N N . ALA A 1 98 ? 1.737 5.918 -7.457 1 98.81 98 ALA A N 1
ATOM 716 C CA . ALA A 1 98 ? 0.52 6.41 -8.094 1 98.81 98 ALA A CA 1
ATOM 717 C C . ALA A 1 98 ? -0.521 5.305 -8.219 1 98.81 98 ALA A C 1
ATOM 719 O O . ALA A 1 98 ? -1.722 5.555 -8.102 1 98.81 98 ALA A O 1
ATOM 720 N N . LYS A 1 99 ? -0.081 4.133 -8.445 1 98.44 99 LYS A N 1
ATOM 721 C CA . LYS A 1 99 ? -0.978 2.992 -8.602 1 98.44 99 LYS A CA 1
ATOM 722 C C . LYS A 1 99 ? -1.77 2.736 -7.32 1 98.44 99 LYS A C 1
ATOM 724 O O . LYS A 1 99 ? -2.996 2.615 -7.355 1 98.44 99 LYS A O 1
ATOM 729 N N . ASP A 1 100 ? -1.085 2.691 -6.242 1 98.69 100 ASP A N 1
ATOM 730 C CA . ASP A 1 100 ? -1.739 2.445 -4.961 1 98.69 100 ASP A CA 1
ATOM 731 C C . ASP A 1 100 ? -2.615 3.627 -4.555 1 98.69 100 ASP A C 1
ATOM 733 O O . ASP A 1 100 ? -3.723 3.441 -4.047 1 98.69 100 ASP A O 1
ATOM 737 N N . LEU A 1 101 ? -2.152 4.793 -4.812 1 98.88 101 LEU A N 1
ATOM 738 C CA . LEU A 1 101 ? -2.932 5.973 -4.465 1 98.88 101 LEU A CA 1
ATOM 739 C C . LEU A 1 101 ? -4.223 6.031 -5.277 1 98.88 101 LEU A C 1
ATOM 741 O O . LEU A 1 101 ? -5.297 6.273 -4.723 1 98.88 101 LEU A O 1
ATOM 745 N N . ALA A 1 102 ? -4.098 5.805 -6.559 1 98.69 102 ALA A N 1
ATOM 746 C CA . ALA A 1 102 ? -5.285 5.777 -7.406 1 98.69 102 ALA A CA 1
ATOM 747 C C . ALA A 1 102 ? -6.27 4.707 -6.941 1 98.69 102 ALA A C 1
ATOM 749 O O . ALA A 1 102 ? -7.48 4.934 -6.93 1 98.69 102 ALA A O 1
ATOM 750 N N . THR A 1 103 ? -5.746 3.582 -6.578 1 98.81 103 THR A N 1
ATOM 751 C CA . THR A 1 103 ? -6.559 2.486 -6.07 1 98.81 103 THR A CA 1
ATOM 752 C C . THR A 1 103 ? -7.301 2.904 -4.801 1 98.81 103 THR A C 1
ATOM 754 O O . THR A 1 103 ? -8.5 2.658 -4.668 1 98.81 103 THR A O 1
ATOM 757 N N . ILE A 1 104 ? -6.637 3.564 -3.879 1 98.88 104 ILE A N 1
ATOM 758 C CA . ILE A 1 104 ? -7.246 4.039 -2.641 1 98.88 104 ILE A CA 1
ATOM 759 C C . ILE A 1 104 ? -8.359 5.035 -2.963 1 98.88 104 ILE A C 1
ATOM 761 O O . ILE A 1 104 ? -9.43 4.988 -2.359 1 98.88 104 ILE A O 1
ATOM 765 N N . ASP A 1 105 ? -8.109 5.918 -3.918 1 98.88 105 ASP A N 1
ATOM 766 C CA . ASP A 1 105 ? -9.133 6.895 -4.293 1 98.88 105 ASP A CA 1
ATOM 767 C C . ASP A 1 105 ? -10.391 6.199 -4.797 1 98.88 105 ASP A C 1
ATOM 769 O O . ASP A 1 105 ? -11.5 6.543 -4.387 1 98.88 105 ASP A O 1
ATOM 773 N N . VAL A 1 106 ? -10.242 5.242 -5.66 1 98.69 106 VAL A N 1
ATOM 774 C CA . VAL A 1 106 ? -11.383 4.551 -6.246 1 98.69 106 VAL A CA 1
ATOM 775 C C . VAL A 1 106 ? -12.117 3.764 -5.168 1 98.69 106 VAL A C 1
ATOM 777 O O . VAL A 1 106 ? -13.344 3.871 -5.035 1 98.69 106 VAL A O 1
ATOM 780 N N . LEU A 1 107 ? -11.375 3.031 -4.348 1 98.62 107 LEU A N 1
ATOM 781 C CA . LEU A 1 107 ? -11.992 2.137 -3.377 1 98.62 107 LEU A CA 1
ATOM 782 C C . LEU A 1 107 ? -12.641 2.926 -2.244 1 98.62 107 LEU A C 1
ATOM 784 O O . LEU A 1 107 ? -13.555 2.434 -1.582 1 98.62 107 LEU A O 1
ATOM 788 N N . SER A 1 108 ? -12.188 4.133 -2.006 1 98.62 108 SER A N 1
ATOM 789 C CA . SER A 1 108 ? -12.773 4.988 -0.98 1 98.62 108 SER A CA 1
ATOM 790 C C . SER A 1 108 ? -13.906 5.84 -1.55 1 98.62 108 SER A C 1
ATOM 792 O O . SER A 1 108 ? -14.508 6.637 -0.832 1 98.62 108 SER A O 1
ATOM 794 N N . LYS A 1 109 ? -14.125 5.688 -2.838 1 98.19 109 LYS A N 1
ATOM 795 C CA . LYS A 1 109 ? -15.141 6.457 -3.549 1 98.19 109 LYS A CA 1
ATOM 796 C C . LYS A 1 109 ? -14.82 7.949 -3.525 1 98.19 109 LYS A C 1
ATOM 798 O O . LYS A 1 109 ? -15.703 8.773 -3.287 1 98.19 109 LYS A O 1
ATOM 803 N N . GLY A 1 110 ? -13.547 8.234 -3.662 1 98.56 110 GLY A N 1
ATOM 804 C CA . GLY A 1 110 ? -13.117 9.617 -3.857 1 98.56 110 GLY A CA 1
ATOM 805 C C . GLY A 1 110 ? -12.828 10.336 -2.559 1 98.56 110 GLY A C 1
ATOM 806 O O . GLY A 1 110 ? -13.148 11.523 -2.414 1 98.56 110 GLY A O 1
ATOM 807 N N . ARG A 1 111 ? -12.18 9.742 -1.604 1 98.81 111 ARG A N 1
ATOM 808 C CA . ARG A 1 111 ? -11.961 10.383 -0.31 1 98.81 111 ARG A CA 1
ATOM 809 C C . ARG A 1 111 ? -10.477 10.617 -0.059 1 98.81 111 ARG A C 1
ATOM 811 O O . ARG A 1 111 ? -10.086 11.062 1.022 1 98.81 111 ARG A O 1
ATOM 818 N N . LEU A 1 112 ? -9.586 10.344 -1.035 1 98.88 112 LEU A N 1
ATOM 819 C CA . LEU A 1 112 ? -8.141 10.375 -0.833 1 98.88 112 LEU A CA 1
ATOM 820 C C . LEU A 1 112 ? -7.613 11.805 -0.888 1 98.88 112 LEU A C 1
ATOM 822 O O . LEU A 1 112 ? -8.016 12.586 -1.752 1 98.88 112 LEU A O 1
ATOM 826 N N . GLU A 1 113 ? -6.762 12.195 0.047 1 98.88 113 GLU A N 1
ATOM 827 C CA . GLU A 1 113 ? -5.852 13.336 -0.011 1 98.88 113 GLU A CA 1
ATOM 828 C C . GLU A 1 113 ? -4.398 12.883 0.046 1 98.88 113 GLU A C 1
ATOM 830 O O . GLU A 1 113 ? -3.996 12.18 0.975 1 98.88 113 GLU A O 1
ATOM 835 N N . VAL A 1 114 ? -3.623 13.281 -0.896 1 98.81 114 VAL A N 1
ATOM 836 C CA . VAL A 1 114 ? -2.277 12.742 -1.049 1 98.81 114 VAL A CA 1
ATOM 837 C C . VAL A 1 114 ? -1.263 13.68 -0.403 1 98.81 114 VAL A C 1
ATOM 839 O O . VAL A 1 114 ? -0.936 14.734 -0.962 1 98.81 114 VAL A O 1
ATOM 842 N N . GLY A 1 115 ? -0.741 13.289 0.725 1 98.81 115 GLY A N 1
ATOM 843 C CA . GLY A 1 115 ? 0.363 14.008 1.336 1 98.81 115 GLY A CA 1
ATOM 844 C C . GLY A 1 115 ? 1.722 13.43 0.989 1 98.81 115 GLY A C 1
ATOM 845 O O . GLY A 1 115 ? 1.983 12.25 1.243 1 98.81 115 GLY A O 1
ATOM 846 N N . LEU A 1 116 ? 2.582 14.242 0.445 1 98.69 116 LEU A N 1
ATOM 847 C CA . LEU A 1 116 ? 3.93 13.836 0.062 1 98.69 116 LEU A CA 1
ATOM 848 C C . LEU A 1 116 ? 4.941 14.922 0.407 1 98.69 116 LEU A C 1
ATOM 850 O O . LEU A 1 116 ? 4.715 16.109 0.12 1 98.69 116 LEU A O 1
ATOM 854 N N . GLY A 1 117 ? 5.973 14.562 1.051 1 97.81 117 GLY A N 1
ATOM 855 C CA . GLY A 1 117 ? 7.066 15.461 1.397 1 97.81 117 GLY A CA 1
ATOM 856 C C . GLY A 1 117 ? 8.43 14.906 1.028 1 97.81 117 GLY A C 1
ATOM 857 O O . GLY A 1 117 ? 8.531 13.781 0.528 1 97.81 117 GLY A O 1
ATOM 858 N N . ALA A 1 118 ? 9.453 15.633 1.299 1 94.25 118 ALA A N 1
ATOM 859 C CA . ALA A 1 118 ? 10.812 15.297 0.881 1 94.25 118 ALA A CA 1
ATOM 860 C C . ALA A 1 118 ? 11.406 14.211 1.774 1 94.25 118 ALA A C 1
ATOM 862 O O . ALA A 1 118 ? 12.359 13.539 1.391 1 94.25 118 ALA A O 1
ATOM 863 N N . GLY A 1 119 ? 10.773 13.984 2.875 1 89.88 119 GLY A N 1
ATOM 864 C CA . GLY A 1 119 ? 11.406 13.148 3.883 1 89.88 119 GLY A CA 1
ATOM 865 C C . GLY A 1 119 ? 12.406 13.906 4.738 1 89.88 119 GLY A C 1
ATOM 866 O O . GLY A 1 119 ? 13.188 14.711 4.223 1 89.88 119 GLY A O 1
ATOM 867 N N . TRP A 1 120 ? 12.391 13.633 6.113 1 83.81 120 TRP A N 1
ATOM 868 C CA . TRP A 1 120 ? 13.219 14.484 6.965 1 83.81 120 TRP A CA 1
ATOM 869 C C . TRP A 1 120 ? 14.047 13.641 7.93 1 83.81 120 TRP A C 1
ATOM 871 O O . TRP A 1 120 ? 15.039 14.125 8.484 1 83.81 120 TRP A O 1
ATOM 881 N N . LYS A 1 121 ? 13.578 12.461 8.133 1 89.25 121 LYS A N 1
ATOM 882 C CA . LYS A 1 121 ? 14.234 11.664 9.164 1 89.25 121 LYS A CA 1
ATOM 883 C C . LYS A 1 121 ? 15.398 10.859 8.578 1 89.25 121 LYS A C 1
ATOM 885 O O . LYS A 1 121 ? 15.227 9.695 8.211 1 89.25 121 LYS A O 1
ATOM 890 N N . GLN A 1 122 ? 16.578 11.398 8.672 1 91.31 122 GLN A N 1
ATOM 891 C CA . GLN A 1 122 ? 17.766 10.844 8.055 1 91.31 122 GLN A CA 1
ATOM 892 C C . GLN A 1 122 ? 18.062 9.438 8.578 1 91.31 122 GLN A C 1
ATOM 894 O O . GLN A 1 122 ? 18.484 8.562 7.812 1 91.31 122 GLN A O 1
ATOM 899 N N . ASP A 1 123 ? 17.844 9.234 9.805 1 92.38 123 ASP A N 1
ATOM 900 C CA . ASP A 1 123 ? 18.188 7.961 10.43 1 92.38 123 ASP A CA 1
ATOM 901 C C . ASP A 1 123 ? 17.344 6.828 9.828 1 92.38 123 ASP A C 1
ATOM 903 O O . ASP A 1 123 ? 17.828 5.699 9.703 1 92.38 123 ASP A O 1
ATOM 907 N N . GLU A 1 124 ? 16.141 7.094 9.477 1 94.25 124 GLU A N 1
ATOM 908 C CA . GLU A 1 124 ? 15.289 6.066 8.883 1 94.25 124 GLU A CA 1
ATOM 909 C C . GLU A 1 124 ? 15.758 5.707 7.477 1 94.25 124 GLU A C 1
ATOM 911 O O . GLU A 1 124 ? 15.734 4.539 7.09 1 94.25 124 GLU A O 1
ATOM 916 N N . PHE A 1 125 ? 16.188 6.684 6.723 1 95.94 125 PHE A N 1
ATOM 917 C CA . PHE A 1 125 ? 16.766 6.43 5.406 1 95.94 125 PHE A CA 1
ATOM 918 C C . PHE A 1 125 ? 18.016 5.562 5.516 1 95.94 125 PHE A C 1
ATOM 920 O O . PHE A 1 125 ? 18.125 4.543 4.832 1 95.94 125 PHE A O 1
ATOM 927 N N . ALA A 1 126 ? 18.844 5.965 6.434 1 95.75 126 ALA A N 1
ATOM 928 C CA . ALA A 1 126 ? 20.094 5.23 6.648 1 95.75 126 ALA A CA 1
ATOM 929 C C . ALA A 1 126 ? 19.812 3.791 7.078 1 95.75 126 ALA A C 1
ATOM 931 O O . ALA A 1 126 ? 20.438 2.854 6.574 1 95.75 126 ALA A O 1
ATOM 932 N N . ALA A 1 127 ? 18.891 3.656 7.934 1 97.5 127 ALA A N 1
ATOM 933 C CA . ALA A 1 127 ? 18.562 2.336 8.453 1 97.5 127 ALA A CA 1
ATOM 934 C C . ALA A 1 127 ? 18.016 1.428 7.352 1 97.5 127 ALA A C 1
ATOM 936 O O . ALA A 1 127 ? 18.281 0.222 7.352 1 97.5 127 ALA A O 1
ATOM 937 N N . ALA A 1 128 ? 17.328 2.002 6.398 1 98.06 128 ALA A N 1
ATOM 938 C CA . ALA A 1 128 ? 16.703 1.222 5.328 1 98.06 128 ALA A CA 1
ATOM 939 C C . ALA A 1 128 ? 17.625 1.115 4.121 1 98.06 128 ALA A C 1
ATOM 941 O O . ALA A 1 128 ? 17.25 0.553 3.088 1 98.06 128 ALA A O 1
ATOM 942 N N . GLY A 1 129 ? 18.781 1.692 4.242 1 97.94 129 GLY A N 1
ATOM 943 C CA . GLY A 1 129 ? 19.734 1.652 3.141 1 97.94 129 GLY A CA 1
ATOM 944 C C . GLY A 1 129 ? 19.312 2.504 1.959 1 97.94 129 GLY A C 1
ATOM 945 O O . GLY A 1 129 ? 19.656 2.199 0.814 1 97.94 129 GLY A O 1
ATOM 946 N N . ILE A 1 130 ? 18.516 3.43 2.146 1 97.44 130 ILE A N 1
ATOM 947 C CA . ILE A 1 130 ? 18.062 4.371 1.126 1 97.44 130 ILE A CA 1
ATOM 948 C C . ILE A 1 130 ? 18.906 5.645 1.2 1 97.44 130 ILE A C 1
ATOM 950 O O . ILE A 1 130 ? 19.188 6.152 2.289 1 97.44 130 ILE A O 1
ATOM 954 N N . ALA A 1 131 ? 19.328 6.168 0.096 1 95.62 131 ALA A N 1
ATOM 955 C CA . ALA A 1 131 ? 20.172 7.363 0.066 1 95.62 131 ALA A CA 1
ATOM 956 C C . ALA A 1 131 ? 19.422 8.562 0.651 1 95.62 131 ALA A C 1
ATOM 958 O O . ALA A 1 131 ? 18.266 8.82 0.308 1 95.62 131 ALA A O 1
ATOM 959 N N . TYR A 1 132 ? 20.016 9.25 1.55 1 94.69 132 TYR A N 1
ATOM 960 C CA . TYR A 1 132 ? 19.547 10.523 2.08 1 94.69 132 TYR A CA 1
ATOM 961 C C . TYR A 1 132 ? 20.359 11.68 1.53 1 94.69 132 TYR A C 1
ATOM 963 O O . TYR A 1 132 ? 21.344 12.117 2.154 1 94.69 132 TYR A O 1
ATOM 971 N N . GLU A 1 133 ? 19.938 12.195 0.471 1 95.06 133 GLU A N 1
ATOM 972 C CA . GLU A 1 133 ? 20.703 13.188 -0.269 1 95.06 133 GLU A CA 1
ATOM 973 C C . GLU A 1 133 ? 20.609 14.562 0.394 1 95.06 133 GLU A C 1
ATOM 975 O O . GLU A 1 133 ? 19.938 14.719 1.414 1 95.06 133 GLU A O 1
ATOM 980 N N . THR A 1 134 ? 21.312 15.547 -0.197 1 93.94 134 THR A N 1
ATOM 981 C CA . THR A 1 134 ? 21.25 16.906 0.314 1 93.94 134 THR A CA 1
ATOM 982 C C . THR A 1 134 ? 19.828 17.469 0.229 1 93.94 134 THR A C 1
ATOM 984 O O . THR A 1 134 ? 19.031 16.984 -0.573 1 93.94 134 THR A O 1
ATOM 987 N N . PRO A 1 135 ? 19.484 18.453 1.064 1 91.88 135 PRO A N 1
ATOM 988 C CA . PRO A 1 135 ? 18.156 19.031 1.015 1 91.88 135 PRO A CA 1
ATOM 989 C C . PRO A 1 135 ? 17.766 19.516 -0.384 1 91.88 135 PRO A C 1
ATOM 991 O O . PRO A 1 135 ? 16.625 19.328 -0.813 1 91.88 135 PRO A O 1
ATOM 994 N N . GLY A 1 136 ? 18.703 20.125 -1.068 1 94.94 136 GLY A N 1
ATOM 995 C CA . GLY A 1 136 ? 18.438 20.578 -2.424 1 94.94 136 GLY A CA 1
ATOM 996 C C . GLY A 1 136 ? 18.031 19.453 -3.361 1 94.94 136 GLY A C 1
ATOM 997 O O . GLY A 1 136 ? 17.047 19.578 -4.102 1 94.94 136 GLY A O 1
ATOM 998 N N . VAL A 1 137 ? 18.781 18.391 -3.33 1 97.25 137 VAL A N 1
ATOM 999 C CA . VAL A 1 137 ? 18.5 17.234 -4.191 1 97.25 137 VAL A CA 1
ATOM 1000 C C . VAL A 1 137 ? 17.156 16.625 -3.812 1 97.25 137 VAL A C 1
ATOM 1002 O O . VAL A 1 137 ? 16.359 16.25 -4.684 1 97.25 137 VAL A O 1
ATOM 1005 N N . ARG A 1 138 ? 16.891 16.531 -2.525 1 96.62 138 ARG A N 1
ATOM 1006 C CA . ARG A 1 138 ? 15.625 15.961 -2.072 1 96.62 138 ARG A CA 1
ATOM 1007 C C . ARG A 1 138 ? 14.445 16.812 -2.529 1 96.62 138 ARG A C 1
ATOM 1009 O O . ARG A 1 138 ? 13.375 16.297 -2.852 1 96.62 138 ARG A O 1
ATOM 1016 N N . LEU A 1 139 ? 14.609 18.125 -2.568 1 97.44 139 LEU A N 1
ATOM 1017 C CA . LEU A 1 139 ? 13.562 19.016 -3.053 1 97.44 139 LEU A CA 1
ATOM 1018 C C . LEU A 1 139 ? 13.383 18.859 -4.559 1 97.44 139 LEU A C 1
ATOM 1020 O O . LEU A 1 139 ? 12.258 18.922 -5.062 1 97.44 139 LEU A O 1
ATOM 1024 N N . GLU A 1 140 ? 14.523 18.719 -5.305 1 98.5 140 GLU A N 1
ATOM 1025 C CA . GLU A 1 140 ? 14.43 18.469 -6.738 1 98.5 140 GLU A CA 1
ATOM 1026 C C . GLU A 1 140 ? 13.641 17.188 -7.023 1 98.5 140 GLU A C 1
ATOM 1028 O O . GLU A 1 140 ? 12.789 17.172 -7.91 1 98.5 140 GLU A O 1
ATOM 1033 N N . LYS A 1 141 ? 13.953 16.188 -6.25 1 98.69 141 LYS A N 1
ATOM 1034 C CA . LYS A 1 141 ? 13.25 14.906 -6.402 1 98.69 141 LYS A CA 1
ATOM 1035 C C . LYS A 1 141 ? 11.758 15.062 -6.098 1 98.69 141 LYS A C 1
ATOM 1037 O O . LYS A 1 141 ? 10.914 14.516 -6.809 1 98.69 141 LYS A O 1
ATOM 1042 N N . LEU A 1 142 ? 11.492 15.766 -5.055 1 98.75 142 LEU A N 1
ATOM 1043 C CA . LEU A 1 142 ? 10.094 16 -4.691 1 98.75 142 LEU A CA 1
ATOM 1044 C C . LEU A 1 142 ? 9.367 16.766 -5.793 1 98.75 142 LEU A C 1
ATOM 1046 O O . LEU A 1 142 ? 8.234 16.422 -6.145 1 98.75 142 LEU A O 1
ATOM 1050 N N . ASP A 1 143 ? 9.938 17.766 -6.309 1 98.81 143 ASP A N 1
ATOM 1051 C CA . ASP A 1 143 ? 9.367 18.547 -7.402 1 98.81 143 ASP A CA 1
ATOM 1052 C C . ASP A 1 143 ? 8.984 17.641 -8.578 1 98.81 143 ASP A C 1
ATOM 1054 O O . ASP A 1 143 ? 7.855 17.703 -9.062 1 98.81 143 ASP A O 1
ATOM 1058 N N . GLU A 1 144 ? 9.914 16.812 -8.992 1 98.94 144 GLU A N 1
ATOM 1059 C CA . GLU A 1 144 ? 9.68 15.914 -10.109 1 98.94 144 GLU A CA 1
ATOM 1060 C C . GLU A 1 144 ? 8.594 14.891 -9.781 1 98.94 144 GLU A C 1
ATOM 1062 O O . GLU A 1 144 ? 7.723 14.609 -10.602 1 98.94 144 GLU A O 1
ATOM 1067 N N . ALA A 1 145 ? 8.648 14.359 -8.578 1 98.88 145 ALA A N 1
ATOM 1068 C CA . ALA A 1 145 ? 7.664 13.367 -8.164 1 98.88 145 ALA A CA 1
ATOM 1069 C C . ALA A 1 145 ? 6.258 13.961 -8.156 1 98.88 145 ALA A C 1
ATOM 1071 O O . ALA A 1 145 ? 5.305 13.32 -8.602 1 98.88 145 ALA A O 1
ATOM 1072 N N . LEU A 1 146 ? 6.121 15.156 -7.637 1 98.88 146 LEU A N 1
ATOM 1073 C CA . LEU A 1 146 ? 4.824 15.828 -7.598 1 98.88 146 LEU A CA 1
ATOM 1074 C C . LEU A 1 146 ? 4.305 16.078 -9.008 1 98.88 146 LEU A C 1
ATOM 1076 O O . LEU A 1 146 ? 3.102 15.977 -9.258 1 98.88 146 LEU A O 1
ATOM 1080 N N . THR A 1 147 ? 5.172 16.406 -9.922 1 98.88 147 THR A N 1
ATOM 1081 C CA . THR A 1 147 ? 4.789 16.609 -11.312 1 98.88 147 THR A CA 1
ATOM 1082 C C . THR A 1 147 ? 4.266 15.305 -11.922 1 98.88 147 THR A C 1
ATOM 1084 O O . THR A 1 147 ? 3.223 15.305 -12.578 1 98.88 147 THR A O 1
ATOM 1087 N N . ILE A 1 148 ? 4.957 14.266 -11.68 1 98.94 148 ILE A N 1
ATOM 1088 C CA . ILE A 1 148 ? 4.586 12.953 -12.195 1 98.94 148 ILE A CA 1
ATOM 1089 C C . ILE A 1 148 ? 3.25 12.523 -11.594 1 98.94 148 ILE A C 1
ATOM 1091 O O . ILE A 1 148 ? 2.344 12.094 -12.312 1 98.94 148 ILE A O 1
ATOM 1095 N N . LEU A 1 149 ? 3.104 12.648 -10.289 1 98.94 149 LEU A N 1
ATOM 1096 C CA . LEU A 1 149 ? 1.885 12.242 -9.602 1 98.94 149 LEU A CA 1
ATOM 1097 C C . LEU A 1 149 ? 0.69 13.062 -10.07 1 98.94 149 LEU A C 1
ATOM 1099 O O . LEU A 1 149 ? -0.424 12.539 -10.18 1 98.94 149 LEU A O 1
ATOM 1103 N N . ASP A 1 150 ? 0.907 14.336 -10.297 1 98.81 150 ASP A N 1
ATOM 1104 C CA . ASP A 1 150 ? -0.164 15.188 -10.797 1 98.81 150 ASP A CA 1
ATOM 1105 C C . ASP A 1 150 ? -0.77 14.617 -12.078 1 98.81 150 ASP A C 1
ATOM 1107 O O . ASP A 1 150 ? -1.991 14.508 -12.195 1 98.81 150 ASP A O 1
ATOM 1111 N N . VAL A 1 151 ? 0.039 14.203 -12.984 1 98.81 151 VAL A N 1
ATOM 1112 C CA . VAL A 1 151 ? -0.402 13.695 -14.273 1 98.81 151 VAL A CA 1
ATOM 1113 C C . VAL A 1 151 ? -1.059 12.328 -14.102 1 98.81 151 VAL A C 1
ATOM 1115 O O . VAL A 1 151 ? -2.18 12.109 -14.562 1 98.81 151 VAL A O 1
ATOM 1118 N N . LEU A 1 152 ? -0.415 11.438 -13.414 1 98.88 152 LEU A N 1
ATOM 1119 C CA . LEU A 1 152 ? -0.879 10.062 -13.289 1 98.88 152 LEU A CA 1
ATOM 1120 C C . LEU A 1 152 ? -2.188 10 -12.508 1 98.88 152 LEU A C 1
ATOM 1122 O O . LEU A 1 152 ? -3.074 9.203 -12.828 1 98.88 152 LEU A O 1
ATOM 1126 N N . LEU A 1 153 ? -2.375 10.844 -11.531 1 98.81 153 LEU A N 1
ATOM 1127 C CA . LEU A 1 153 ? -3.576 10.805 -10.703 1 98.81 153 LEU A CA 1
ATOM 1128 C C . LEU A 1 153 ? -4.738 11.5 -11.398 1 98.81 153 LEU A C 1
ATOM 1130 O O . LEU A 1 153 ? -5.875 11.445 -10.922 1 98.81 153 LEU A O 1
ATOM 1134 N N . ARG A 1 154 ? -4.516 12.156 -12.484 1 98.56 154 ARG A N 1
ATOM 1135 C CA . ARG A 1 154 ? -5.574 12.648 -13.359 1 98.56 154 ARG A CA 1
ATOM 1136 C C . ARG A 1 154 ? -6.035 11.562 -14.328 1 98.56 154 ARG A C 1
ATOM 1138 O O . ARG A 1 154 ? -6.965 11.781 -15.109 1 98.56 154 ARG A O 1
ATOM 1145 N N . GLY A 1 155 ? -5.352 10.406 -14.312 1 97.75 155 GLY A N 1
ATOM 1146 C CA . GLY A 1 155 ? -5.652 9.336 -15.25 1 97.75 155 GLY A CA 1
ATOM 1147 C C . GLY A 1 155 ? -5.035 9.547 -16.609 1 97.75 155 GLY A C 1
ATOM 1148 O O . GLY A 1 155 ? -5.434 8.914 -17.594 1 97.75 155 GLY A O 1
ATOM 1149 N N . GLN A 1 156 ? -4.066 10.414 -16.703 1 98.31 156 GLN A N 1
ATOM 1150 C CA . GLN A 1 156 ? -3.453 10.766 -17.984 1 98.31 156 GLN A CA 1
ATOM 1151 C C . GLN A 1 156 ? -2.184 9.953 -18.219 1 98.31 156 GLN A C 1
ATOM 1153 O O . GLN A 1 156 ? -1.649 9.336 -17.297 1 98.31 156 GLN A O 1
ATOM 1158 N N . GLU A 1 157 ? -1.776 9.891 -19.484 1 98.56 157 GLU A N 1
ATOM 1159 C CA . GLU A 1 157 ? -0.5 9.273 -19.828 1 98.56 157 GLU A CA 1
ATOM 1160 C C . GLU A 1 157 ? 0.668 10.195 -19.5 1 98.56 157 GLU A C 1
ATOM 1162 O O . GLU A 1 157 ? 0.659 11.375 -19.859 1 98.56 157 GLU A O 1
ATOM 1167 N N . CYS A 1 158 ? 1.633 9.711 -18.859 1 98.69 158 CYS A N 1
ATOM 1168 C CA . CYS A 1 158 ? 2.766 10.5 -18.406 1 98.69 158 CYS A CA 1
ATOM 1169 C C . CYS A 1 158 ? 4.039 10.117 -19.141 1 98.69 158 CYS A C 1
ATOM 1171 O O . CYS A 1 158 ? 4.395 8.938 -19.203 1 98.69 158 CYS A O 1
ATOM 1173 N N . THR A 1 159 ? 4.66 10.977 -19.766 1 98.81 159 THR A N 1
ATOM 1174 C CA . THR A 1 159 ? 6.051 10.93 -20.203 1 98.81 159 THR A CA 1
ATOM 1175 C C . THR A 1 159 ? 6.859 12.047 -19.547 1 98.81 159 THR A C 1
ATOM 1177 O O . THR A 1 159 ? 6.48 13.219 -19.609 1 98.81 159 THR A O 1
ATOM 1180 N N . PHE A 1 160 ? 7.855 11.703 -18.859 1 98.81 160 PHE A N 1
ATOM 1181 C CA . PHE A 1 160 ? 8.625 12.641 -18.047 1 98.81 160 PHE A CA 1
ATOM 1182 C C . PHE A 1 160 ? 10.109 12.297 -18.094 1 98.81 160 PHE A C 1
ATOM 1184 O O . PHE A 1 160 ? 10.508 11.172 -17.781 1 98.81 160 PHE A O 1
ATOM 1191 N N . GLU A 1 161 ? 10.906 13.188 -18.453 1 98.44 161 GLU A N 1
ATOM 1192 C CA . GLU A 1 161 ? 12.359 13.047 -18.484 1 98.44 161 GLU A CA 1
ATOM 1193 C C . GLU A 1 161 ? 13.031 14.055 -17.547 1 98.44 161 GLU A C 1
ATOM 1195 O O . GLU A 1 161 ? 13.484 15.109 -18 1 98.44 161 GLU A O 1
ATOM 1200 N N . GLY A 1 162 ? 13.07 13.68 -16.328 1 98.62 162 GLY A N 1
ATOM 1201 C CA . GLY A 1 162 ? 13.695 14.555 -15.336 1 98.62 162 GLY A CA 1
ATOM 1202 C C . GLY A 1 162 ? 15.117 14.148 -15 1 98.62 162 GLY A C 1
ATOM 1203 O O . GLY A 1 162 ? 15.664 13.219 -15.602 1 98.62 162 GLY A O 1
ATOM 1204 N N . LYS A 1 163 ? 15.742 14.859 -14.094 1 98.31 163 LYS A N 1
ATOM 1205 C CA . LYS A 1 163 ? 17.078 14.57 -13.586 1 98.31 163 LYS A CA 1
ATOM 1206 C C . LYS A 1 163 ? 17.078 13.32 -12.703 1 98.31 163 LYS A C 1
ATOM 1208 O O . LYS A 1 163 ? 18.047 12.555 -12.703 1 98.31 163 LYS A O 1
ATOM 1213 N N . HIS A 1 164 ? 16.016 13.094 -11.992 1 98.25 164 HIS A N 1
ATOM 1214 C CA . HIS A 1 164 ? 15.984 12.07 -10.953 1 98.25 164 HIS A CA 1
ATOM 1215 C C . HIS A 1 164 ? 15.016 10.945 -11.312 1 98.25 164 HIS A C 1
ATOM 1217 O O . HIS A 1 164 ? 15.203 9.805 -10.883 1 98.25 164 HIS A O 1
ATOM 1223 N N . TYR A 1 165 ? 13.984 11.289 -12.062 1 98.56 165 TYR A N 1
ATOM 1224 C CA . TYR A 1 165 ? 12.992 10.305 -12.453 1 98.56 165 TYR A CA 1
ATOM 1225 C C . TYR A 1 165 ? 12.781 10.312 -13.961 1 98.56 165 TYR A C 1
ATOM 1227 O O . TYR A 1 165 ? 12.914 11.359 -14.609 1 98.56 165 TYR A O 1
ATOM 1235 N N . GLN A 1 166 ? 12.453 9.109 -14.508 1 98.62 166 GLN A N 1
ATOM 1236 C CA . GLN A 1 166 ? 12.031 8.922 -15.891 1 98.62 166 GLN A CA 1
ATOM 1237 C C . GLN A 1 166 ? 10.719 8.133 -15.961 1 98.62 166 GLN A C 1
ATOM 1239 O O . GLN A 1 166 ? 10.523 7.184 -15.203 1 98.62 166 GLN A O 1
ATOM 1244 N N . VAL A 1 167 ? 9.867 8.562 -16.75 1 98.81 167 VAL A N 1
ATOM 1245 C CA . VAL A 1 167 ? 8.617 7.867 -17.047 1 98.81 167 VAL A CA 1
ATOM 1246 C C . VAL A 1 167 ? 8.375 7.852 -18.562 1 98.81 167 VAL A C 1
ATOM 1248 O O . VAL A 1 167 ? 8.484 8.891 -19.219 1 98.81 167 VAL A O 1
ATOM 1251 N N . HIS A 1 168 ? 8.078 6.695 -19.062 1 98.5 168 HIS A N 1
ATOM 1252 C CA . HIS A 1 168 ? 7.891 6.562 -20.516 1 98.5 168 HIS A CA 1
ATOM 1253 C C . HIS A 1 168 ? 6.504 6.02 -20.844 1 98.5 168 HIS A C 1
ATOM 1255 O O . HIS A 1 168 ? 6.324 4.809 -20.984 1 98.5 168 HIS A O 1
ATOM 1261 N N . GLY A 1 169 ? 5.621 6.852 -21 1 98.19 169 GLY A N 1
ATOM 1262 C CA . GLY A 1 169 ? 4.309 6.52 -21.531 1 98.19 169 GLY A CA 1
ATOM 1263 C C . GLY A 1 169 ? 3.473 5.684 -20.562 1 98.19 169 GLY A C 1
ATOM 1264 O O . GLY A 1 169 ? 2.807 4.734 -20.984 1 98.19 169 GLY A O 1
ATOM 1265 N N . VAL A 1 170 ? 3.484 5.953 -19.312 1 98.12 170 VAL A N 1
ATOM 1266 C CA . VAL A 1 170 ? 2.67 5.234 -18.328 1 98.12 170 VAL A CA 1
ATOM 1267 C C . VAL A 1 170 ? 1.309 5.91 -18.203 1 98.12 170 VAL A C 1
ATOM 1269 O O . VAL A 1 170 ? 1.23 7.113 -17.938 1 98.12 170 VAL A O 1
ATOM 1272 N N . LYS A 1 171 ? 0.247 5.16 -18.375 1 97.94 171 LYS A N 1
ATOM 1273 C CA . LYS A 1 171 ? -1.101 5.68 -18.172 1 97.94 171 LYS A CA 1
ATOM 1274 C C . LYS A 1 171 ? -1.518 5.547 -16.703 1 97.94 171 LYS A C 1
ATOM 1276 O O . LYS A 1 171 ? -1.353 4.484 -16.094 1 97.94 171 LYS A O 1
ATOM 1281 N N . GLY A 1 172 ? -2.033 6.699 -16.156 1 97.56 172 GLY A N 1
ATOM 1282 C CA . GLY A 1 172 ? -2.574 6.617 -14.812 1 97.56 172 GLY A CA 1
ATOM 1283 C C . GLY A 1 172 ? -3.803 5.734 -14.711 1 97.56 172 GLY A C 1
ATOM 1284 O O . GLY A 1 172 ? -4.852 6.055 -15.281 1 97.56 172 GLY A O 1
ATOM 1285 N N . THR A 1 173 ? -3.662 4.574 -14.055 1 96.81 173 THR A N 1
ATOM 1286 C CA . THR A 1 173 ? -4.762 3.645 -13.828 1 96.81 173 THR A CA 1
ATOM 1287 C C . THR A 1 173 ? -4.711 3.078 -12.414 1 96.81 173 THR A C 1
ATOM 1289 O O . THR A 1 173 ? -3.629 2.898 -11.852 1 96.81 173 THR A O 1
ATOM 1292 N N . PRO A 1 174 ? -5.863 2.742 -11.836 1 97.62 174 PRO A N 1
ATOM 1293 C CA . PRO A 1 174 ? -7.211 3.105 -12.281 1 97.62 174 PRO A CA 1
ATOM 1294 C C . PRO A 1 174 ? -7.457 4.613 -12.25 1 97.62 174 PRO A C 1
ATOM 1296 O O . PRO A 1 174 ? -6.789 5.332 -11.5 1 97.62 174 PRO A O 1
ATOM 1299 N N . ARG A 1 175 ? -8.289 5.062 -13.031 1 96.69 175 ARG A N 1
ATOM 1300 C CA . ARG A 1 175 ? -8.617 6.484 -12.984 1 96.69 175 ARG A CA 1
ATOM 1301 C C . ARG A 1 175 ? -9.281 6.852 -11.664 1 96.69 175 ARG A C 1
ATOM 1303 O O . ARG A 1 175 ? -10.312 6.289 -11.305 1 96.69 175 ARG A O 1
ATOM 1310 N N . PRO A 1 176 ? -8.742 7.848 -10.977 1 97.62 176 PRO A N 1
ATOM 1311 C CA . PRO A 1 176 ? -9.359 8.258 -9.711 1 97.62 176 PRO A CA 1
ATOM 1312 C C . PRO A 1 176 ? -10.773 8.797 -9.891 1 97.62 176 PRO A C 1
ATOM 1314 O O . PRO A 1 176 ? -11.125 9.266 -10.977 1 97.62 176 PRO A O 1
ATOM 1317 N N . ARG A 1 177 ? -11.555 8.727 -8.852 1 97.75 177 ARG A N 1
ATOM 1318 C CA . ARG A 1 177 ? -12.93 9.211 -8.859 1 97.75 177 ARG A CA 1
ATOM 1319 C C . ARG A 1 177 ? -12.969 10.734 -8.773 1 97.75 177 ARG A C 1
ATOM 1321 O O . ARG A 1 177 ? -13.844 11.375 -9.367 1 97.75 177 ARG A O 1
ATOM 1328 N N . GLN A 1 178 ? -12.062 11.266 -8.031 1 97.94 178 GLN A N 1
ATOM 1329 C CA . GLN A 1 178 ? -12.039 12.711 -7.809 1 97.94 178 GLN A CA 1
ATOM 1330 C C . GLN A 1 178 ? -11.531 13.445 -9.047 1 97.94 178 GLN A C 1
ATOM 1332 O O . GLN A 1 178 ? -10.609 12.977 -9.719 1 97.94 178 GLN A O 1
ATOM 1337 N N . GLY A 1 179 ? -12.172 14.562 -9.32 1 95 179 GLY A N 1
ATOM 1338 C CA . GLY A 1 179 ? -11.695 15.453 -10.359 1 95 179 GLY A CA 1
ATOM 1339 C C . GLY A 1 179 ? -11.117 16.75 -9.82 1 95 179 GLY A C 1
ATOM 1340 O O . GLY A 1 179 ? -11.586 17.266 -8.805 1 95 179 GLY A O 1
ATOM 1341 N N . PRO A 1 180 ? -10.156 17.359 -10.523 1 97 180 PRO A N 1
ATOM 1342 C CA . PRO A 1 180 ? -9.383 16.797 -11.633 1 97 180 PRO A CA 1
ATOM 1343 C C . PRO A 1 180 ? -8.484 15.633 -11.195 1 97 180 PRO A C 1
ATOM 1345 O O . PRO A 1 180 ? -8.023 14.859 -12.031 1 97 180 PRO A O 1
ATOM 1348 N N . ARG A 1 181 ? -8.141 15.539 -9.945 1 98.06 181 ARG A N 1
ATOM 1349 C CA . ARG A 1 181 ? -7.418 14.484 -9.242 1 98.06 181 ARG A CA 1
ATOM 1350 C C . ARG A 1 181 ? -7.582 14.617 -7.73 1 98.06 181 ARG A C 1
ATOM 1352 O O . ARG A 1 181 ? -8.102 15.625 -7.246 1 98.06 181 ARG A O 1
ATOM 1359 N N . PRO A 1 182 ? -7.211 13.539 -6.941 1 98.81 182 PRO A N 1
ATOM 1360 C CA . PRO A 1 182 ? -7.176 13.766 -5.496 1 98.81 182 PRO A CA 1
ATOM 1361 C C . PRO A 1 182 ? -6.293 14.953 -5.109 1 98.81 182 PRO A C 1
ATOM 1363 O O . PRO A 1 182 ? -5.25 15.18 -5.727 1 98.81 182 PRO A O 1
ATOM 1366 N N . PRO A 1 183 ? -6.715 15.719 -4.133 1 98.81 183 PRO A N 1
ATOM 1367 C CA . PRO A 1 183 ? -5.895 16.844 -3.697 1 98.81 183 PRO A CA 1
ATOM 1368 C C . PRO A 1 183 ? -4.508 16.422 -3.225 1 98.81 183 PRO A C 1
ATOM 1370 O O . PRO A 1 183 ? -4.359 15.391 -2.572 1 98.81 183 PRO A O 1
ATOM 1373 N N . ILE A 1 184 ? -3.559 17.203 -3.58 1 98.75 184 ILE A N 1
ATOM 1374 C CA . ILE A 1 184 ? -2.172 16.984 -3.178 1 98.75 184 ILE A CA 1
ATOM 1375 C C . ILE A 1 184 ? -1.81 17.938 -2.039 1 98.75 184 ILE A C 1
ATOM 1377 O O . ILE A 1 184 ? -2.057 19.141 -2.123 1 98.75 184 ILE A O 1
ATOM 1381 N N . CYS A 1 185 ? -1.315 17.344 -1.029 1 98.75 185 CYS A N 1
ATOM 1382 C CA . CYS A 1 185 ? -0.813 18.062 0.127 1 98.75 185 CYS A CA 1
ATOM 1383 C C . CYS A 1 185 ? 0.704 17.953 0.229 1 98.75 185 CYS A C 1
ATOM 1385 O O . CYS A 1 185 ? 1.259 16.859 0.095 1 98.75 185 CYS A O 1
ATOM 1387 N N . THR A 1 186 ? 1.357 19.016 0.365 1 98.06 186 THR A N 1
ATOM 1388 C CA . THR A 1 186 ? 2.773 19.078 0.709 1 98.06 186 THR A CA 1
ATOM 1389 C C . THR A 1 186 ? 3.072 20.297 1.579 1 98.06 186 THR A C 1
ATOM 1391 O O . THR A 1 186 ? 2.186 21.109 1.842 1 98.06 186 THR A O 1
ATOM 1394 N N . GLY A 1 187 ? 4.199 20.297 2.213 1 92.31 187 GLY A N 1
ATOM 1395 C CA . GLY A 1 187 ? 4.48 21.406 3.102 1 92.31 187 GLY A CA 1
ATOM 1396 C C . GLY A 1 187 ? 5.809 21.281 3.82 1 92.31 187 GLY A C 1
ATOM 1397 O O . GLY A 1 187 ? 6.609 20.391 3.508 1 92.31 187 GLY A O 1
ATOM 1398 N N . GLY A 1 188 ? 6.027 22.25 4.629 1 92.62 188 GLY A N 1
ATOM 1399 C CA . GLY A 1 188 ? 7.262 22.375 5.379 1 92.62 188 GLY A CA 1
ATOM 1400 C C . GLY A 1 188 ? 7.391 23.703 6.102 1 92.62 188 GLY A C 1
ATOM 1401 O O . GLY A 1 188 ? 6.383 24.344 6.418 1 92.62 188 GLY A O 1
ATOM 1402 N N . GLY A 1 189 ? 8.625 23.969 6.504 1 91.75 189 GLY A N 1
ATOM 1403 C CA . GLY A 1 189 ? 8.867 25.188 7.266 1 91.75 189 GLY A CA 1
ATOM 1404 C C . GLY A 1 189 ? 9.836 26.125 6.582 1 91.75 189 GLY A C 1
ATOM 1405 O O . GLY A 1 189 ? 9.812 27.344 6.828 1 91.75 189 GLY A O 1
ATOM 1406 N N . GLY A 1 190 ? 10.641 25.672 5.758 1 92.44 190 GLY A N 1
ATOM 1407 C CA . GLY A 1 190 ? 11.656 26.484 5.113 1 92.44 190 GLY A CA 1
ATOM 1408 C C . GLY A 1 190 ? 11.172 27.141 3.842 1 92.44 190 GLY A C 1
ATOM 1409 O O . GLY A 1 190 ? 10.242 26.656 3.197 1 92.44 190 GLY A O 1
ATOM 1410 N N . PRO A 1 191 ? 11.812 28.25 3.5 1 95.44 191 PRO A N 1
ATOM 1411 C CA . PRO A 1 191 ? 11.344 29.062 2.369 1 95.44 191 PRO A CA 1
ATOM 1412 C C . PRO A 1 191 ? 11.336 28.281 1.057 1 95.44 191 PRO A C 1
ATOM 1414 O O . PRO A 1 191 ? 10.391 28.391 0.269 1 95.44 191 PRO A O 1
ATOM 1417 N N . LYS A 1 192 ? 12.359 27.531 0.782 1 96 192 LYS A N 1
ATOM 1418 C CA . LYS A 1 192 ? 12.43 26.797 -0.471 1 96 192 LYS A CA 1
ATOM 1419 C C . LYS A 1 192 ? 11.305 25.766 -0.557 1 96 192 LYS A C 1
ATOM 1421 O O . LYS A 1 192 ? 10.672 25.609 -1.604 1 96 192 LYS A O 1
ATOM 1426 N N . MET A 1 193 ? 11.109 25.078 0.507 1 96.25 193 MET A N 1
ATOM 1427 C CA . MET A 1 193 ? 10.031 24.094 0.554 1 96.25 193 MET A CA 1
ATOM 1428 C C . MET A 1 193 ? 8.672 24.766 0.378 1 96.25 193 MET A C 1
ATOM 1430 O O . MET A 1 193 ? 7.816 24.25 -0.341 1 96.25 193 MET A O 1
ATOM 1434 N N . LEU A 1 194 ? 8.445 25.844 1.028 1 97.81 194 LEU A N 1
ATOM 1435 C CA . LEU A 1 194 ? 7.16 26.531 0.955 1 97.81 194 LEU A CA 1
ATOM 1436 C C . LEU A 1 194 ? 6.906 27.062 -0.454 1 97.81 194 LEU A C 1
ATOM 1438 O O . LEU A 1 194 ? 5.77 27.031 -0.935 1 97.81 194 LEU A O 1
ATOM 1442 N N . ARG A 1 195 ? 7.914 27.547 -1.114 1 98.25 195 ARG A N 1
ATOM 1443 C CA . ARG A 1 195 ? 7.762 27.984 -2.5 1 98.25 195 ARG A CA 1
ATOM 1444 C C . ARG A 1 195 ? 7.414 26.797 -3.406 1 98.25 195 ARG A C 1
ATOM 1446 O O . ARG A 1 195 ? 6.566 26.922 -4.293 1 98.25 195 ARG A O 1
ATOM 1453 N N . LEU A 1 196 ? 8.094 25.688 -3.168 1 98.38 196 LEU A N 1
ATOM 1454 C CA . LEU A 1 196 ? 7.781 24.484 -3.92 1 98.38 196 LEU A CA 1
ATOM 1455 C C . LEU A 1 196 ? 6.336 24.047 -3.684 1 98.38 196 LEU A C 1
ATOM 1457 O O . LEU A 1 196 ? 5.637 23.672 -4.625 1 98.38 196 LEU A O 1
ATOM 1461 N N . ALA A 1 197 ? 5.93 24.094 -2.453 1 98.62 197 ALA A N 1
ATOM 1462 C CA . ALA A 1 197 ? 4.555 23.734 -2.107 1 98.62 197 ALA A CA 1
ATOM 1463 C C . ALA A 1 197 ? 3.561 24.641 -2.824 1 98.62 197 ALA A C 1
ATOM 1465 O O . ALA A 1 197 ? 2.543 24.172 -3.34 1 98.62 197 ALA A O 1
ATOM 1466 N N . ALA A 1 198 ? 3.834 25.891 -2.869 1 98.5 198 ALA A N 1
ATOM 1467 C CA . ALA A 1 198 ? 2.961 26.859 -3.516 1 98.5 198 ALA A CA 1
ATOM 1468 C C . ALA A 1 198 ? 2.787 26.547 -5 1 98.5 198 ALA A C 1
ATOM 1470 O O . ALA A 1 198 ? 1.729 26.812 -5.578 1 98.5 198 ALA A O 1
ATOM 1471 N N . LYS A 1 199 ? 3.77 25.984 -5.551 1 97.94 199 LYS A N 1
ATOM 1472 C CA . LYS A 1 199 ? 3.766 25.641 -6.969 1 97.94 199 LYS A CA 1
ATOM 1473 C C . LYS A 1 199 ? 2.857 24.438 -7.242 1 97.94 199 LYS A C 1
ATOM 1475 O O . LYS A 1 199 ? 2.166 24.406 -8.258 1 97.94 199 LYS A O 1
ATOM 1480 N N . HIS A 1 200 ? 2.771 23.469 -6.336 1 98 200 HIS A N 1
ATOM 1481 C CA . HIS A 1 200 ? 2.211 22.156 -6.676 1 98 200 HIS A CA 1
ATOM 1482 C C . HIS A 1 200 ? 0.924 21.906 -5.902 1 98 200 HIS A C 1
ATOM 1484 O O . HIS A 1 200 ? 0.029 21.203 -6.395 1 98 200 HIS A O 1
ATOM 1490 N N . ALA A 1 201 ? 0.804 22.375 -4.711 1 98.5 201 ALA A N 1
ATOM 1491 C CA . ALA A 1 201 ? -0.081 21.766 -3.717 1 98.5 201 ALA A CA 1
ATOM 1492 C C . ALA A 1 201 ? -1.469 22.391 -3.764 1 98.5 201 ALA A C 1
ATOM 1494 O O . ALA A 1 201 ? -1.605 23.594 -4.027 1 98.5 201 ALA A O 1
ATOM 1495 N N . ASP A 1 202 ? -2.459 21.609 -3.527 1 98.62 202 ASP A N 1
ATOM 1496 C CA . ASP A 1 202 ? -3.805 22.094 -3.232 1 98.62 202 ASP A CA 1
ATOM 1497 C C . ASP A 1 202 ? -3.957 22.422 -1.749 1 98.62 202 ASP A C 1
ATOM 1499 O O . ASP A 1 202 ? -4.793 23.25 -1.373 1 98.62 202 ASP A O 1
ATOM 1503 N N . ILE A 1 203 ? -3.195 21.734 -0.939 1 98.81 203 ILE A N 1
ATOM 1504 C CA . ILE A 1 203 ? -3.119 21.938 0.505 1 98.81 203 ILE A CA 1
ATOM 1505 C C . ILE A 1 203 ? -1.661 22.094 0.928 1 98.81 203 ILE A C 1
ATOM 1507 O O . ILE A 1 203 ? -0.804 21.297 0.55 1 98.81 203 ILE A O 1
ATOM 1511 N N . ILE A 1 204 ? -1.354 23.109 1.666 1 98.81 204 ILE A N 1
ATOM 1512 C CA . ILE A 1 204 ? 0.001 23.312 2.164 1 98.81 204 ILE A CA 1
ATOM 1513 C C . ILE A 1 204 ? 0.011 23.203 3.688 1 98.81 204 ILE A C 1
ATOM 1515 O O . ILE A 1 204 ? -0.721 23.922 4.371 1 98.81 204 ILE A O 1
ATOM 1519 N N . SER A 1 205 ? 0.781 22.297 4.176 1 98.31 205 SER A N 1
ATOM 1520 C CA . SER A 1 205 ? 0.968 22.172 5.617 1 98.31 205 SER A CA 1
ATOM 1521 C C . SER A 1 205 ? 2.092 23.078 6.109 1 98.31 205 SER A C 1
ATOM 1523 O O . SER A 1 205 ? 3.252 22.891 5.738 1 98.31 205 SER A O 1
ATOM 1525 N N . VAL A 1 206 ? 1.757 24.016 6.945 1 97.56 206 VAL A N 1
ATOM 1526 C CA . VAL A 1 206 ? 2.713 24.969 7.496 1 97.56 206 VAL A CA 1
ATOM 1527 C C . VAL A 1 206 ? 3.256 24.453 8.828 1 97.56 206 VAL A C 1
ATOM 1529 O O . VAL A 1 206 ? 2.531 24.391 9.82 1 97.56 206 VAL A O 1
ATOM 1532 N N . VAL A 1 207 ? 4.492 24.062 8.797 1 93.81 207 VAL A N 1
ATOM 1533 C CA . VAL A 1 207 ? 5.07 23.438 9.984 1 93.81 207 VAL A CA 1
ATOM 1534 C C . VAL A 1 207 ? 6.266 24.266 10.461 1 93.81 207 VAL A C 1
ATOM 1536 O O . VAL A 1 207 ? 6.852 25.016 9.688 1 93.81 207 VAL A O 1
ATOM 1539 N N . PRO A 1 208 ? 6.547 24.141 11.758 1 90.44 208 PRO A N 1
ATOM 1540 C CA . PRO A 1 208 ? 7.75 24.828 12.234 1 90.44 208 PRO A CA 1
ATOM 1541 C C . PRO A 1 208 ? 9.023 24.328 11.555 1 90.44 208 PRO A C 1
ATOM 1543 O O . PRO A 1 208 ? 9.078 23.172 11.125 1 90.44 208 PRO A O 1
ATOM 1546 N N . VAL A 1 209 ? 9.945 25.141 11.523 1 85.31 209 VAL A N 1
ATOM 1547 C CA . VAL A 1 209 ? 11.227 24.781 10.922 1 85.31 209 VAL A CA 1
ATOM 1548 C C . VAL A 1 209 ? 11.961 23.781 11.812 1 85.31 209 VAL A C 1
ATOM 1550 O O . VAL A 1 209 ? 11.945 23.922 13.039 1 85.31 209 VAL A O 1
ATOM 1553 N N . THR A 1 210 ? 12.523 22.891 11.133 1 79.69 210 THR A N 1
ATOM 1554 C CA . THR A 1 210 ? 13.328 21.906 11.867 1 79.69 210 THR A CA 1
ATOM 1555 C C . THR A 1 210 ? 14.812 22.141 11.609 1 79.69 210 THR A C 1
ATOM 1557 O O . THR A 1 210 ? 15.203 22.641 10.547 1 79.69 210 THR A O 1
ATOM 1560 N N . THR A 1 211 ? 15.57 21.828 12.602 1 78 211 THR A N 1
ATOM 1561 C CA . THR A 1 211 ? 17.016 21.922 12.469 1 78 211 THR A CA 1
ATOM 1562 C C . THR A 1 211 ? 17.562 20.781 11.617 1 78 211 THR A C 1
ATOM 1564 O O . THR A 1 211 ? 16.828 19.875 11.242 1 78 211 THR A O 1
ATOM 1567 N N . LYS A 1 212 ? 18.891 20.875 11.305 1 71.44 212 LYS A N 1
ATOM 1568 C CA . LYS A 1 212 ? 19.578 19.859 10.531 1 71.44 212 LYS A CA 1
ATOM 1569 C C . LYS A 1 212 ? 19.562 18.516 11.258 1 71.44 212 LYS A C 1
ATOM 1571 O O . LYS A 1 212 ? 19.734 17.453 10.641 1 71.44 212 LYS A O 1
ATOM 1576 N N . HIS A 1 213 ? 19.359 18.609 12.547 1 73 213 HIS A N 1
ATOM 1577 C CA . HIS A 1 213 ? 19.375 17.391 13.336 1 73 213 HIS A CA 1
ATOM 1578 C C . HIS A 1 213 ? 17.953 16.875 13.602 1 73 213 HIS A C 1
ATOM 1580 O O . HIS A 1 213 ? 17.75 15.969 14.406 1 73 213 HIS A O 1
ATOM 1586 N N . GLY A 1 214 ? 16.969 17.547 13.031 1 72.62 214 GLY A N 1
ATOM 1587 C CA . GLY A 1 214 ? 15.609 17.031 13.078 1 72.62 214 GLY A CA 1
ATOM 1588 C C . GLY A 1 214 ? 14.805 17.578 14.234 1 72.62 214 GLY A C 1
ATOM 1589 O O . GLY A 1 214 ? 13.703 17.109 14.508 1 72.62 214 GLY A O 1
ATOM 1590 N N . LYS A 1 215 ? 15.375 18.531 14.945 1 78.88 215 LYS A N 1
ATOM 1591 C CA . LYS A 1 215 ? 14.641 19.156 16.047 1 78.88 215 LYS A CA 1
ATOM 1592 C C . LYS A 1 215 ? 13.852 20.375 15.555 1 78.88 215 LYS A C 1
ATOM 1594 O O . LYS A 1 215 ? 14.328 21.125 14.711 1 78.88 215 LYS A O 1
ATOM 1599 N N . GLY A 1 216 ? 12.727 20.562 16.156 1 82.19 216 GLY A N 1
ATOM 1600 C CA . GLY A 1 216 ? 12 21.781 15.875 1 82.19 216 GLY A CA 1
ATOM 1601 C C . GLY A 1 216 ? 12.578 23 16.578 1 82.19 216 GLY A C 1
ATOM 1602 O O . GLY A 1 216 ? 13.156 22.891 17.656 1 82.19 216 GLY A O 1
ATOM 1603 N N . LEU A 1 217 ? 12.461 24.156 15.977 1 87.5 217 LEU A N 1
ATOM 1604 C CA . LEU A 1 217 ? 12.859 25.406 16.609 1 87.5 217 LEU A CA 1
ATOM 1605 C C . LEU A 1 217 ? 11.68 26.047 17.344 1 87.5 217 LEU A C 1
ATOM 1607 O O . LEU A 1 217 ? 10.586 26.172 16.781 1 87.5 217 LEU A O 1
ATOM 1611 N N . LEU A 1 218 ? 11.953 26.453 18.562 1 89.5 218 LEU A N 1
ATOM 1612 C CA . LEU A 1 218 ? 10.906 27.094 19.344 1 89.5 218 LEU A CA 1
ATOM 1613 C C . LEU A 1 218 ? 10.445 28.391 18.672 1 89.5 218 LEU A C 1
ATOM 1615 O O . LEU A 1 218 ? 9.258 28.719 18.703 1 89.5 218 LEU A O 1
ATOM 1619 N N . SER A 1 219 ? 11.32 29.125 18.078 1 91.06 219 SER A N 1
ATOM 1620 C CA . SER A 1 219 ? 10.992 30.375 17.391 1 91.06 219 SER A CA 1
ATOM 1621 C C . SER A 1 219 ? 10.016 30.125 16.25 1 91.06 219 SER A C 1
ATOM 1623 O O . SER A 1 219 ? 9.297 31.031 15.836 1 91.06 219 SER A O 1
ATOM 1625 N N . GLY A 1 220 ? 10.031 28.906 15.812 1 92.06 220 GLY A N 1
ATOM 1626 C CA . GLY A 1 220 ? 9.242 28.562 14.648 1 92.06 220 GLY A CA 1
ATOM 1627 C C . GLY A 1 220 ? 7.766 28.375 14.961 1 92.06 220 GLY A C 1
ATOM 1628 O O . GLY A 1 220 ? 6.941 28.281 14.047 1 92.06 220 GLY A O 1
ATOM 1629 N N . ILE A 1 221 ? 7.391 28.406 16.203 1 93.81 221 ILE A N 1
ATOM 1630 C CA . ILE A 1 221 ? 6.008 28.078 16.531 1 93.81 221 ILE A CA 1
ATOM 1631 C C . ILE A 1 221 ? 5.234 29.359 16.844 1 93.81 221 ILE A C 1
ATOM 1633 O O . ILE A 1 221 ? 4.066 29.312 17.219 1 93.81 221 ILE A O 1
ATOM 1637 N N . THR A 1 222 ? 5.84 30.578 16.703 1 95.38 222 THR A N 1
ATOM 1638 C CA . THR A 1 222 ? 5.188 31.844 17.031 1 95.38 222 THR A CA 1
ATOM 1639 C C . THR A 1 222 ? 4.207 32.25 15.93 1 95.38 222 THR A C 1
ATOM 1641 O O . THR A 1 222 ? 4.352 31.812 14.781 1 95.38 222 THR A O 1
ATOM 1644 N N . MET A 1 223 ? 3.266 33.031 16.312 1 97.12 223 MET A N 1
ATOM 1645 C CA . MET A 1 223 ? 2.322 33.594 15.344 1 97.12 223 MET A CA 1
ATOM 1646 C C . MET A 1 223 ? 3.043 34.438 14.297 1 97.12 223 MET A C 1
ATOM 1648 O O . MET A 1 223 ? 2.748 34.344 13.109 1 97.12 223 MET A O 1
ATOM 1652 N N . ALA A 1 224 ? 3.99 35.219 14.758 1 96.38 224 ALA A N 1
ATOM 1653 C CA . ALA A 1 224 ? 4.734 36.094 13.852 1 96.38 224 ALA A CA 1
ATOM 1654 C C . ALA A 1 224 ? 5.453 35.312 12.773 1 96.38 224 ALA A C 1
ATOM 1656 O O . ALA A 1 224 ? 5.398 35.656 11.594 1 96.38 224 ALA A O 1
ATOM 1657 N N . LYS A 1 225 ? 6.102 34.25 13.203 1 96.25 225 LYS A N 1
ATOM 1658 C CA . LYS A 1 225 ? 6.812 33.406 12.242 1 96.25 225 LYS A CA 1
ATOM 1659 C C . LYS A 1 225 ? 5.844 32.719 11.305 1 96.25 225 LYS A C 1
ATOM 1661 O O . LYS A 1 225 ? 6.148 32.5 10.133 1 96.25 225 LYS A O 1
ATOM 1666 N N . THR A 1 226 ? 4.742 32.281 11.812 1 97.69 226 THR A N 1
ATOM 1667 C CA . THR A 1 226 ? 3.719 31.656 10.977 1 97.69 226 THR A CA 1
ATOM 1668 C C . THR A 1 226 ? 3.209 32.625 9.922 1 97.69 226 THR A C 1
ATOM 1670 O O . THR A 1 226 ? 3.074 32.281 8.75 1 97.69 226 THR A O 1
ATOM 1673 N N . ILE A 1 227 ? 2.955 33.844 10.328 1 97.75 227 ILE A N 1
ATOM 1674 C CA . ILE A 1 227 ? 2.516 34.906 9.406 1 97.75 227 ILE A CA 1
ATOM 1675 C C . ILE A 1 227 ? 3.566 35.094 8.312 1 97.75 227 ILE A C 1
ATOM 1677 O O . ILE A 1 227 ? 3.232 35.219 7.137 1 97.75 227 ILE A O 1
ATOM 1681 N N . GLU A 1 228 ? 4.793 35.094 8.719 1 97.5 228 GLU A N 1
ATOM 1682 C CA . GLU A 1 228 ? 5.879 35.219 7.754 1 97.5 228 GLU A CA 1
ATOM 1683 C C . GLU A 1 228 ? 5.828 34.094 6.719 1 97.5 228 GLU A C 1
ATOM 1685 O O . GLU A 1 228 ? 5.969 34.344 5.52 1 97.5 228 GLU A O 1
ATOM 1690 N N . LYS A 1 229 ? 5.652 32.906 7.145 1 97.88 229 LYS A N 1
ATOM 1691 C CA . LYS A 1 229 ? 5.598 31.75 6.262 1 97.88 229 LYS A CA 1
ATOM 1692 C C . LYS A 1 229 ? 4.406 31.828 5.312 1 97.88 229 LYS A C 1
ATOM 1694 O O . LYS A 1 229 ? 4.531 31.547 4.121 1 97.88 229 LYS A O 1
ATOM 1699 N N . VAL A 1 230 ? 3.297 32.219 5.832 1 98.25 230 VAL A N 1
ATOM 1700 C CA . VAL A 1 230 ? 2.094 32.312 5.012 1 98.25 230 VAL A CA 1
ATOM 1701 C C . VAL A 1 230 ? 2.264 33.406 3.961 1 98.25 230 VAL A C 1
ATOM 1703 O O . VAL A 1 230 ? 1.831 33.25 2.816 1 98.25 230 VAL A O 1
ATOM 1706 N N . ASN A 1 231 ? 2.852 34.5 4.359 1 97.94 231 ASN A N 1
ATOM 1707 C CA . ASN A 1 231 ? 3.121 35.562 3.391 1 97.94 231 ASN A CA 1
ATOM 1708 C C . ASN A 1 231 ? 4.043 35.062 2.273 1 97.94 231 ASN A C 1
ATOM 1710 O O . ASN A 1 231 ? 3.863 35.438 1.112 1 97.94 231 ASN A O 1
ATOM 1714 N N . LEU A 1 232 ? 4.996 34.312 2.645 1 97.88 232 LEU A N 1
ATOM 1715 C CA . LEU A 1 232 ? 5.879 33.719 1.646 1 97.88 232 LEU A CA 1
ATOM 1716 C C . LEU A 1 232 ? 5.094 32.844 0.677 1 97.88 232 LEU A C 1
ATOM 1718 O O . LEU A 1 232 ? 5.305 32.906 -0.536 1 97.88 232 LEU A O 1
ATOM 1722 N N . ILE A 1 233 ? 4.215 31.984 1.177 1 98.5 233 ILE A N 1
ATOM 1723 C CA . ILE A 1 233 ? 3.363 31.125 0.354 1 98.5 233 ILE A CA 1
ATOM 1724 C C . ILE A 1 233 ? 2.523 32 -0.585 1 98.5 233 ILE A C 1
ATOM 1726 O O . ILE A 1 233 ? 2.43 31.719 -1.781 1 98.5 233 ILE A O 1
ATOM 1730 N N . ARG A 1 234 ? 1.924 33.031 -0.031 1 98 234 ARG A N 1
ATOM 1731 C CA . ARG A 1 234 ? 1.074 33.938 -0.802 1 98 234 ARG A CA 1
ATOM 1732 C C . ARG A 1 234 ? 1.848 34.562 -1.956 1 98 234 ARG A C 1
ATOM 1734 O O . ARG A 1 234 ? 1.365 34.594 -3.09 1 98 234 ARG A O 1
ATOM 1741 N N . GLU A 1 235 ? 2.996 35.031 -1.642 1 98 235 GLU A N 1
ATOM 1742 C CA . GLU A 1 235 ? 3.84 35.656 -2.658 1 98 235 GLU A CA 1
ATOM 1743 C C . GLU A 1 235 ? 4.199 34.656 -3.758 1 98 235 GLU A C 1
ATOM 1745 O O . GLU A 1 235 ? 4.09 34.969 -4.945 1 98 235 GLU A O 1
ATOM 1750 N N . ALA A 1 236 ? 4.562 33.5 -3.371 1 98.25 236 ALA A N 1
ATOM 1751 C CA . ALA A 1 236 ? 5.012 32.5 -4.312 1 98.25 236 ALA A CA 1
ATOM 1752 C C . ALA A 1 236 ? 3.85 31.953 -5.148 1 98.25 236 ALA A C 1
ATOM 1754 O O . ALA A 1 236 ? 4.016 31.656 -6.332 1 98.25 236 ALA A O 1
ATOM 1755 N N . ALA A 1 237 ? 2.709 31.812 -4.578 1 97.81 237 ALA A N 1
ATOM 1756 C CA . ALA A 1 237 ? 1.55 31.203 -5.23 1 97.81 237 ALA A CA 1
ATOM 1757 C C . ALA A 1 237 ? 0.891 32.188 -6.195 1 97.81 237 ALA A C 1
ATOM 1759 O O . ALA A 1 237 ? 0.278 31.781 -7.184 1 97.81 237 ALA A O 1
ATOM 1760 N N . GLY A 1 238 ? 0.923 33.5 -5.91 1 96.69 238 GLY A N 1
ATOM 1761 C CA . GLY A 1 238 ? 0.215 34.5 -6.703 1 96.69 238 GLY A CA 1
ATOM 1762 C C . GLY A 1 238 ? -1.291 34.312 -6.684 1 96.69 238 GLY A C 1
ATOM 1763 O O . GLY A 1 238 ? -1.894 34.219 -5.613 1 96.69 238 GLY A O 1
ATOM 1764 N N . ASP A 1 239 ? -1.868 34.188 -7.816 1 94.62 239 ASP A N 1
ATOM 1765 C CA . ASP A 1 239 ? -3.318 34.125 -7.965 1 94.62 239 ASP A CA 1
ATOM 1766 C C . ASP A 1 239 ? -3.863 32.812 -7.449 1 94.62 239 ASP A C 1
ATOM 1768 O O . ASP A 1 239 ? -5.043 32.688 -7.109 1 94.62 239 ASP A O 1
ATOM 1772 N N . ARG A 1 240 ? -2.979 31.859 -7.332 1 95.44 240 ARG A N 1
ATOM 1773 C CA . ARG A 1 240 ? -3.402 30.531 -6.887 1 95.44 240 ARG A CA 1
ATOM 1774 C C . ARG A 1 240 ? -3.68 30.516 -5.387 1 95.44 240 ARG A C 1
ATOM 1776 O O . ARG A 1 240 ? -4.254 29.562 -4.863 1 95.44 240 ARG A O 1
ATOM 1783 N N . PHE A 1 241 ? -3.238 31.531 -4.699 1 96.56 241 PHE A N 1
ATOM 1784 C CA . PHE A 1 241 ? -3.268 31.516 -3.242 1 96.56 241 PHE A CA 1
ATOM 1785 C C . PHE A 1 241 ? -4.688 31.297 -2.732 1 96.56 241 PHE A C 1
ATOM 1787 O O . PHE A 1 241 ? -4.898 30.531 -1.781 1 96.56 241 PHE A O 1
ATOM 1794 N N . ALA A 1 242 ? -5.648 31.891 -3.357 1 92.31 242 ALA A N 1
ATOM 1795 C CA . ALA A 1 242 ? -7.039 31.812 -2.924 1 92.31 242 ALA A CA 1
ATOM 1796 C C . ALA A 1 242 ? -7.562 30.375 -3.021 1 92.31 242 ALA A C 1
ATOM 1798 O O . ALA A 1 242 ? -8.516 30.016 -2.328 1 92.31 242 ALA A O 1
ATOM 1799 N N . ASP A 1 243 ? -6.926 29.578 -3.844 1 94.75 243 ASP A N 1
ATOM 1800 C CA . ASP A 1 243 ? -7.379 28.203 -4.082 1 94.75 243 ASP A CA 1
ATOM 1801 C C . ASP A 1 243 ? -6.633 27.219 -3.189 1 94.75 243 ASP A C 1
ATOM 1803 O O . ASP A 1 243 ? -6.973 26.031 -3.148 1 94.75 243 ASP A O 1
ATOM 1807 N N . ILE A 1 244 ? -5.621 27.656 -2.508 1 97.88 244 ILE A N 1
ATOM 1808 C CA . ILE A 1 244 ? -4.809 26.766 -1.674 1 97.88 244 ILE A CA 1
ATOM 1809 C C . ILE A 1 244 ? -5.371 26.734 -0.255 1 97.88 244 ILE A C 1
ATOM 1811 O O . ILE A 1 244 ? -5.605 27.797 0.351 1 97.88 244 ILE A O 1
ATOM 1815 N N . GLU A 1 245 ? -5.648 25.562 0.19 1 98.38 245 GLU A N 1
ATOM 1816 C CA . GLU A 1 245 ? -6.012 25.391 1.595 1 98.38 245 GLU A CA 1
ATOM 1817 C C . GLU A 1 245 ? -4.77 25.297 2.477 1 98.38 245 GLU A C 1
ATOM 1819 O O . GLU A 1 245 ? -3.836 24.547 2.154 1 98.38 245 GLU A O 1
ATOM 1824 N N . LEU A 1 246 ? -4.73 26.031 3.561 1 98.62 246 LEU A N 1
ATOM 1825 C CA . LEU A 1 246 ? -3.58 26.016 4.457 1 98.62 246 LEU A CA 1
ATOM 1826 C C . LEU A 1 246 ? -3.877 25.188 5.707 1 98.62 246 LEU A C 1
ATOM 1828 O O . LEU A 1 246 ? -4.887 25.422 6.379 1 98.62 246 LEU A O 1
ATOM 1832 N N . ASN A 1 247 ? -2.971 24.234 5.957 1 98.69 247 ASN A N 1
ATOM 1833 C CA . ASN A 1 247 ? -3.066 23.297 7.07 1 98.69 247 ASN A CA 1
ATOM 1834 C C . ASN A 1 247 ? -1.979 23.547 8.109 1 98.69 247 ASN A C 1
ATOM 1836 O O . ASN A 1 247 ? -0.871 23.969 7.766 1 98.69 247 ASN A O 1
ATOM 1840 N N . TRP A 1 248 ? -2.285 23.344 9.344 1 98 248 TRP A N 1
ATOM 1841 C CA . TRP A 1 248 ? -1.299 23.203 10.406 1 98 248 TRP A CA 1
ATOM 1842 C C . TRP A 1 248 ? -1.735 22.156 11.43 1 98 248 TRP A C 1
ATOM 1844 O O . TRP A 1 248 ? -2.871 21.688 11.383 1 98 248 TRP A O 1
ATOM 1854 N N . ALA A 1 249 ? -0.798 21.75 12.266 1 96.31 249 ALA A N 1
ATOM 1855 C CA . ALA A 1 249 ? -1.131 20.734 13.258 1 96.31 249 ALA A CA 1
ATOM 1856 C C . ALA A 1 249 ? -0.789 21.219 14.672 1 96.31 249 ALA A C 1
ATOM 1858 O O . ALA A 1 249 ? 0.322 21.688 14.914 1 96.31 249 ALA A O 1
ATOM 1859 N N . ILE A 1 250 ? -1.771 21.078 15.539 1 96.56 250 ILE A N 1
ATOM 1860 C CA . ILE A 1 250 ? -1.554 21.359 16.953 1 96.56 250 ILE A CA 1
ATOM 1861 C C . ILE A 1 250 ? -0.889 20.156 17.625 1 96.56 250 ILE A C 1
ATOM 1863 O O . ILE A 1 250 ? -1.435 19.062 17.609 1 96.56 250 ILE A O 1
ATOM 1867 N N . THR A 1 251 ? 0.252 20.406 18.219 1 91.38 251 THR A N 1
ATOM 1868 C CA . THR A 1 251 ? 1.079 19.312 18.719 1 91.38 251 THR A CA 1
ATOM 1869 C C . THR A 1 251 ? 0.724 19 20.172 1 91.38 251 THR A C 1
ATOM 1871 O O . THR A 1 251 ? 0.9 17.859 20.625 1 91.38 251 THR A O 1
ATOM 1874 N N . ALA A 1 252 ? 0.304 20 20.875 1 91.38 252 ALA A N 1
ATOM 1875 C CA . ALA A 1 252 ? -0.019 19.828 22.297 1 91.38 252 ALA A CA 1
ATOM 1876 C C . ALA A 1 252 ? -1.311 20.562 22.656 1 91.38 252 ALA A C 1
ATOM 1878 O O . ALA A 1 252 ? -1.487 21.734 22.312 1 91.38 252 ALA A O 1
ATOM 1879 N N . ILE A 1 253 ? -2.166 19.828 23.297 1 96.31 253 ILE A N 1
ATOM 1880 C CA . ILE A 1 253 ? -3.438 20.359 23.766 1 96.31 253 ILE A CA 1
ATOM 1881 C C . ILE A 1 253 ? -3.58 20.125 25.266 1 96.31 253 ILE A C 1
ATOM 1883 O O . ILE A 1 253 ? -3.584 18.969 25.719 1 96.31 253 ILE A O 1
ATOM 1887 N N . VAL A 1 254 ? -3.623 21.172 26.047 1 96.81 254 VAL A N 1
ATOM 1888 C CA . VAL A 1 254 ? -3.785 21.094 27.5 1 96.81 254 VAL A CA 1
ATOM 1889 C C . VAL A 1 254 ? -5.078 21.797 27.906 1 96.81 254 VAL A C 1
ATOM 1891 O O . VAL A 1 254 ? -5.176 23.031 27.844 1 96.81 254 VAL A O 1
ATOM 1894 N N . ILE A 1 255 ? -6.039 21 28.375 1 97.94 255 ILE A N 1
ATOM 1895 C CA . ILE A 1 255 ? -7.312 21.547 28.828 1 97.94 255 ILE A CA 1
ATOM 1896 C C . ILE A 1 255 ? -7.18 22.031 30.281 1 97.94 255 ILE A C 1
ATOM 1898 O O . ILE A 1 255 ? -6.789 21.266 31.156 1 97.94 255 ILE A O 1
ATOM 1902 N N . THR A 1 256 ? -7.445 23.281 30.469 1 98.12 256 THR A N 1
ATOM 1903 C CA . THR A 1 256 ? -7.297 23.891 31.781 1 98.12 256 THR A CA 1
ATOM 1904 C C . THR A 1 256 ? -8.188 25.125 31.906 1 98.12 256 THR A C 1
ATOM 1906 O O . THR A 1 256 ? -8.578 25.734 30.906 1 98.12 256 THR A O 1
ATOM 1909 N N . ASP A 1 257 ? -8.508 25.516 33.156 1 97.81 257 ASP A N 1
ATOM 1910 C CA . ASP A 1 257 ? -9.266 26.734 33.438 1 97.81 257 ASP A CA 1
ATOM 1911 C C . ASP A 1 257 ? -8.336 27.906 33.75 1 97.81 257 ASP A C 1
ATOM 1913 O O . ASP A 1 257 ? -8.789 29.031 33.906 1 97.81 257 ASP A O 1
ATOM 1917 N N . ASP A 1 258 ? -7.133 27.688 33.812 1 98.06 258 ASP A N 1
ATOM 1918 C CA . ASP A 1 258 ? -6.137 28.719 34.062 1 98.06 258 ASP A CA 1
ATOM 1919 C C . ASP A 1 258 ? -5.027 28.672 33 1 98.06 258 ASP A C 1
ATOM 1921 O O . ASP A 1 258 ? -3.926 28.203 33.281 1 98.06 258 ASP A O 1
ATOM 1925 N N . ARG A 1 259 ? -5.297 29.219 31.891 1 97.06 259 ARG A N 1
ATOM 1926 C CA . ARG A 1 259 ? -4.395 29.047 30.75 1 97.06 259 ARG A CA 1
ATOM 1927 C C . ARG A 1 259 ? -3.09 29.797 30.969 1 97.06 259 ARG A C 1
ATOM 1929 O O . ARG A 1 259 ? -2.023 29.344 30.562 1 97.06 259 ARG A O 1
ATOM 1936 N N . GLU A 1 260 ? -3.107 30.922 31.719 1 97.56 260 GLU A N 1
ATOM 1937 C CA . GLU A 1 260 ? -1.884 31.672 31.953 1 97.56 260 GLU A CA 1
ATOM 1938 C C . GLU A 1 260 ? -0.917 30.891 32.844 1 97.56 260 GLU A C 1
ATOM 1940 O O . GLU A 1 260 ? 0.27 30.781 32.531 1 97.56 260 GLU A O 1
ATOM 1945 N N . LYS A 1 261 ? -1.457 30.391 33.906 1 97.81 261 LYS A N 1
ATOM 1946 C CA . LYS A 1 261 ? -0.625 29.594 34.812 1 97.81 261 LYS A CA 1
ATOM 1947 C C . LYS A 1 261 ? -0.057 28.375 34.094 1 97.81 261 LYS A C 1
ATOM 1949 O O . LYS A 1 261 ? 1.114 28.031 34.281 1 97.81 261 LYS A O 1
ATOM 1954 N N . THR A 1 262 ? -0.859 27.75 33.344 1 97.69 262 THR A N 1
ATOM 1955 C CA . THR A 1 262 ? -0.431 26.562 32.625 1 97.69 262 THR A CA 1
ATOM 1956 C C . THR A 1 262 ? 0.651 26.922 31.594 1 97.69 262 THR A C 1
ATOM 1958 O O . THR A 1 262 ? 1.62 26.172 31.422 1 97.69 262 THR A O 1
ATOM 1961 N N . ALA A 1 263 ? 0.48 28 30.906 1 96.94 263 ALA A N 1
ATOM 1962 C CA . ALA A 1 263 ? 1.482 28.469 29.953 1 96.94 263 ALA A CA 1
ATOM 1963 C C . ALA A 1 263 ? 2.816 28.734 30.656 1 96.94 263 ALA A C 1
ATOM 1965 O O . ALA A 1 263 ? 3.877 28.391 30.125 1 96.94 263 ALA A O 1
ATOM 1966 N N . GLU A 1 264 ? 2.75 29.297 31.812 1 96.38 264 GLU A N 1
ATOM 1967 C CA . GLU A 1 264 ? 3.961 29.547 32.594 1 96.38 264 GLU A CA 1
ATOM 1968 C C . GLU A 1 264 ? 4.68 28.234 32.938 1 96.38 264 GLU A C 1
ATOM 1970 O O . GLU A 1 264 ? 5.902 28.156 32.812 1 96.38 264 GLU A O 1
ATOM 1975 N N . MET A 1 265 ? 3.914 27.375 33.312 1 94.38 265 MET A N 1
ATOM 1976 C CA . MET A 1 265 ? 4.477 26.062 33.656 1 94.38 265 MET A CA 1
ATOM 1977 C C . MET A 1 265 ? 5.105 25.406 32.438 1 94.38 265 MET A C 1
ATOM 1979 O O . MET A 1 265 ? 6.176 24.797 32.531 1 94.38 265 MET A O 1
ATOM 1983 N N . ALA A 1 266 ? 4.383 25.469 31.328 1 91.94 266 ALA A N 1
ATOM 1984 C CA . ALA A 1 266 ? 4.906 24.906 30.078 1 91.94 266 ALA A CA 1
ATOM 1985 C C . ALA A 1 266 ? 6.234 25.562 29.703 1 91.94 266 ALA A C 1
ATOM 1987 O O . ALA A 1 266 ? 7.184 24.875 29.328 1 91.94 266 ALA A O 1
ATOM 1988 N N . LEU A 1 267 ? 6.305 26.828 29.797 1 92.5 267 LEU A N 1
ATOM 1989 C CA . LEU A 1 267 ? 7.52 27.562 29.469 1 92.5 267 LEU A CA 1
ATOM 1990 C C . LEU A 1 267 ? 8.656 27.188 30.406 1 92.5 267 LEU A C 1
ATOM 1992 O O . LEU A 1 267 ? 9.805 27.062 29.984 1 92.5 267 LEU A O 1
ATOM 1996 N N . SER A 1 268 ? 8.328 27 31.641 1 91.56 268 SER A N 1
ATOM 1997 C CA . SER A 1 268 ? 9.328 26.594 32.625 1 91.56 268 SER A CA 1
ATOM 1998 C C . SER A 1 268 ? 9.875 25.203 32.281 1 91.56 268 SER A C 1
ATOM 2000 O O . SER A 1 268 ? 11.078 24.969 32.406 1 91.56 268 SER A O 1
ATOM 2002 N N . ALA A 1 269 ? 9.008 24.391 31.859 1 88.5 269 ALA A N 1
ATOM 2003 C CA . ALA A 1 269 ? 9.414 23.047 31.469 1 88.5 269 ALA A CA 1
ATOM 2004 C C . ALA A 1 269 ? 10.328 23.078 30.25 1 88.5 269 ALA A C 1
ATOM 2006 O O . ALA A 1 269 ? 11.312 22.344 30.188 1 88.5 269 ALA A O 1
ATOM 2007 N N . ILE A 1 270 ? 10.008 23.828 29.281 1 87.25 270 ILE A N 1
ATOM 2008 C CA . ILE A 1 270 ? 10.805 24 28.062 1 87.25 270 ILE A CA 1
ATOM 2009 C C . ILE A 1 270 ? 12.195 24.531 28.422 1 87.25 270 ILE A C 1
ATOM 2011 O O . ILE A 1 270 ? 13.203 24.031 27.922 1 87.25 270 ILE A O 1
ATOM 2015 N N . ASP A 1 271 ? 12.188 25.391 29.297 1 85.38 271 ASP A N 1
ATOM 2016 C CA . ASP A 1 271 ? 13.445 26.016 29.734 1 85.38 271 ASP A CA 1
ATOM 2017 C C . ASP A 1 271 ? 14.344 24.984 30.438 1 85.38 271 ASP A C 1
ATOM 2019 O O . ASP A 1 271 ? 15.57 25.094 30.375 1 85.38 271 ASP A O 1
ATOM 2023 N N . ARG A 1 272 ? 13.703 24.031 30.969 1 84.19 272 ARG A N 1
ATOM 2024 C CA . ARG A 1 272 ? 14.453 23.031 31.719 1 84.19 272 ARG A CA 1
ATOM 2025 C C . ARG A 1 272 ? 14.867 21.875 30.812 1 84.19 272 ARG A C 1
ATOM 2027 O O . ARG A 1 272 ? 15.477 20.906 31.281 1 84.19 272 ARG A O 1
ATOM 2034 N N . GLY A 1 273 ? 14.523 21.953 29.562 1 76.5 273 GLY A N 1
ATOM 2035 C CA . GLY A 1 273 ? 14.977 20.969 28.594 1 76.5 273 GLY A CA 1
ATOM 2036 C C . GLY A 1 273 ? 14.109 19.734 28.562 1 76.5 273 GLY A C 1
ATOM 2037 O O . GLY A 1 273 ? 14.57 18.656 28.172 1 76.5 273 GLY A O 1
ATOM 2038 N N . LEU A 1 274 ? 12.906 19.844 28.953 1 67.12 274 LEU A N 1
ATOM 2039 C CA . LEU A 1 274 ? 12.047 18.672 29.094 1 67.12 274 LEU A CA 1
ATOM 2040 C C . LEU A 1 274 ? 11.344 18.344 27.781 1 67.12 274 LEU A C 1
ATOM 2042 O O . LEU A 1 274 ? 10.523 17.438 27.734 1 67.12 274 LEU A O 1
ATOM 2046 N N . HIS A 1 275 ? 11.633 18.953 26.719 1 71.81 275 HIS A N 1
ATOM 2047 C CA . HIS A 1 275 ? 11.102 18.625 25.391 1 71.81 275 HIS A CA 1
ATOM 2048 C C . HIS A 1 275 ? 12.227 18.25 24.438 1 71.81 275 HIS A C 1
ATOM 2050 O O . HIS A 1 275 ? 12.727 19.109 23.703 1 71.81 275 HIS A O 1
ATOM 2056 N N . PRO A 1 276 ? 12.492 17.016 24.344 1 66.5 276 PRO A N 1
ATOM 2057 C CA . PRO A 1 276 ? 13.695 16.562 23.656 1 66.5 276 PRO A CA 1
ATOM 2058 C C . PRO A 1 276 ? 13.641 16.828 22.141 1 66.5 276 PRO A C 1
ATOM 2060 O O . PRO A 1 276 ? 14.68 16.922 21.5 1 66.5 276 PRO A O 1
ATOM 2063 N N . ASP A 1 277 ? 12.57 17.062 21.609 1 74.38 277 ASP A N 1
ATOM 2064 C CA . ASP A 1 277 ? 12.5 17.219 20.156 1 74.38 277 ASP A CA 1
ATOM 2065 C C . ASP A 1 277 ? 12.367 18.703 19.781 1 74.38 277 ASP A C 1
ATOM 2067 O O . ASP A 1 277 ? 12.109 19.031 18.625 1 74.38 277 ASP A O 1
ATOM 2071 N N . LEU A 1 278 ? 12.648 19.547 20.812 1 80.81 278 LEU A N 1
ATOM 2072 C CA . LEU A 1 278 ? 12.539 20.984 20.578 1 80.81 278 LEU A CA 1
ATOM 2073 C C . LEU A 1 278 ? 13.836 21.688 20.969 1 80.81 278 LEU A C 1
ATOM 2075 O O . LEU A 1 278 ? 14.352 21.484 22.078 1 80.81 278 LEU A O 1
ATOM 2079 N N . GLU A 1 279 ? 14.398 22.438 20.031 1 84.38 279 GLU A N 1
ATOM 2080 C CA . GLU A 1 279 ? 15.516 23.328 20.344 1 84.38 279 GLU A CA 1
ATOM 2081 C C . GLU A 1 279 ? 15.023 24.703 20.797 1 84.38 279 GLU A C 1
ATOM 2083 O O . GLU A 1 279 ? 14.266 25.375 20.094 1 84.38 279 GLU A O 1
ATOM 2088 N N . VAL A 1 280 ? 15.461 25.094 21.953 1 88.88 280 VAL A N 1
ATOM 2089 C CA . VAL A 1 280 ? 15.047 26.375 22.531 1 88.88 280 VAL A CA 1
ATOM 2090 C C . VAL A 1 280 ? 15.992 27.484 22.094 1 88.88 280 VAL A C 1
ATOM 2092 O O . VAL A 1 280 ? 16.906 27.859 22.812 1 88.88 280 VAL A O 1
ATOM 2095 N N . ASP A 1 281 ? 15.695 28.062 20.969 1 88.44 281 ASP A N 1
ATOM 2096 C CA . ASP A 1 281 ? 16.562 29.078 20.375 1 88.44 281 ASP A CA 1
ATOM 2097 C C . ASP A 1 281 ? 16.125 30.484 20.781 1 88.44 281 ASP A C 1
ATOM 2099 O O . ASP A 1 281 ? 16.828 31.469 20.531 1 88.44 281 ASP A O 1
ATOM 2103 N N . VAL A 1 282 ? 14.906 30.531 21.406 1 90.88 282 VAL A N 1
ATOM 2104 C CA . VAL A 1 282 ? 14.383 31.797 21.875 1 90.88 282 VAL A CA 1
ATOM 2105 C C . VAL A 1 282 ? 13.641 31.594 23.203 1 90.88 282 VAL A C 1
ATOM 2107 O O . VAL A 1 282 ? 13.336 30.469 23.578 1 90.88 282 VAL A O 1
ATOM 2110 N N . LYS A 1 283 ? 13.508 32.656 23.875 1 91.44 283 LYS A N 1
ATOM 2111 C CA . LYS A 1 283 ? 12.617 32.688 25.031 1 91.44 283 LYS A CA 1
ATOM 2112 C C . LYS A 1 283 ? 11.258 33.25 24.656 1 91.44 283 LYS A C 1
ATOM 2114 O O . LYS A 1 283 ? 11.172 34.375 24.141 1 91.44 283 LYS A O 1
ATOM 2119 N N . LEU A 1 284 ? 10.289 32.5 24.953 1 93.81 284 LEU A N 1
ATOM 2120 C CA . LEU A 1 284 ? 8.945 32.969 24.625 1 93.81 284 LEU A CA 1
ATOM 2121 C C . LEU A 1 284 ? 8.242 33.5 25.859 1 93.81 284 LEU A C 1
ATOM 2123 O O . LEU A 1 284 ? 8.445 33 26.969 1 93.81 284 LEU A O 1
ATOM 2127 N N . SER A 1 285 ? 7.43 34.562 25.641 1 95.75 285 SER A N 1
ATOM 2128 C CA . SER A 1 285 ? 6.543 35.031 26.703 1 95.75 285 SER A CA 1
ATOM 2129 C C . SER A 1 285 ? 5.297 34.156 26.812 1 95.75 285 SER A C 1
ATOM 2131 O O . SER A 1 285 ? 5.027 33.344 25.938 1 95.75 285 SER A O 1
ATOM 2133 N N . VAL A 1 286 ? 4.598 34.312 27.891 1 96.44 286 VAL A N 1
ATOM 2134 C CA . VAL A 1 286 ? 3.326 33.625 28.078 1 96.44 286 VAL A CA 1
ATOM 2135 C C . VAL A 1 286 ? 2.367 34 26.953 1 96.44 286 VAL A C 1
ATOM 2137 O O . VAL A 1 286 ? 1.697 33.094 26.406 1 96.44 286 VAL A O 1
ATOM 2140 N N . GLU A 1 287 ? 2.336 35.219 26.609 1 96 287 GLU A N 1
ATOM 2141 C CA . GLU A 1 287 ? 1.468 35.656 25.516 1 96 287 GLU A CA 1
ATOM 2142 C C . GLU A 1 287 ? 1.836 35 24.203 1 96 287 GLU A C 1
ATOM 2144 O O . GLU A 1 287 ? 0.958 34.531 23.469 1 96 287 GLU A O 1
ATOM 2149 N N . GLU A 1 288 ? 3.094 34.875 23.922 1 95.38 288 GLU A N 1
ATOM 2150 C CA . GLU A 1 288 ? 3.562 34.281 22.672 1 95.38 288 GLU A CA 1
ATOM 2151 C C . GLU A 1 288 ? 3.197 32.812 22.594 1 95.38 288 GLU A C 1
ATOM 2153 O O . GLU A 1 288 ? 2.807 32.312 21.516 1 95.38 288 GLU A O 1
ATOM 2158 N N . ILE A 1 289 ? 3.355 32.094 23.672 1 94.88 289 ILE A N 1
ATOM 2159 C CA . ILE A 1 289 ? 3.025 30.688 23.656 1 94.88 289 ILE A CA 1
ATOM 2160 C C . ILE A 1 289 ? 1.512 30.5 23.562 1 94.88 289 ILE A C 1
ATOM 2162 O O . ILE A 1 289 ? 1.028 29.594 22.891 1 94.88 289 ILE A O 1
ATOM 2166 N N . LEU A 1 290 ? 0.732 31.344 24.188 1 96.69 290 LEU A N 1
ATOM 2167 C CA . LEU A 1 290 ? -0.723 31.266 24.172 1 96.69 290 LEU A CA 1
ATOM 2168 C C . LEU A 1 290 ? -1.279 31.656 22.812 1 96.69 290 LEU A C 1
ATOM 2170 O O . LEU A 1 290 ? -2.373 31.219 22.422 1 96.69 290 LEU A O 1
ATOM 2174 N N . GLU A 1 291 ? -0.536 32.406 22.047 1 96.19 291 GLU A N 1
ATOM 2175 C CA . GLU A 1 291 ? -0.972 32.844 20.719 1 96.19 291 GLU A CA 1
ATOM 2176 C C . GLU A 1 291 ? -0.466 31.891 19.641 1 96.19 291 GLU A C 1
ATOM 2178 O O . GLU A 1 291 ? -0.865 31.984 18.469 1 96.19 291 GLU A O 1
ATOM 2183 N N . SER A 1 292 ? 0.455 30.984 20.047 1 96.88 292 SER A N 1
ATOM 2184 C CA . SER A 1 292 ? 1.037 30.062 19.078 1 96.88 292 SER A CA 1
ATOM 2185 C C . SER A 1 292 ? -0.038 29.219 18.406 1 96.88 292 SER A C 1
ATOM 2187 O O . SER A 1 292 ? -0.906 28.656 19.078 1 96.88 292 SER A O 1
ATOM 2189 N N . PRO A 1 293 ? 0.044 29.062 17.078 1 97.88 293 PRO A N 1
ATOM 2190 C CA . PRO A 1 293 ? -0.893 28.156 16.406 1 97.88 293 PRO A CA 1
ATOM 2191 C C . PRO A 1 293 ? -0.66 26.703 16.766 1 97.88 293 PRO A C 1
ATOM 2193 O O . PRO A 1 293 ? -1.53 25.859 16.531 1 97.88 293 PRO A O 1
ATOM 2196 N N . TYR A 1 294 ? 0.416 26.344 17.344 1 95.88 294 TYR A N 1
ATOM 2197 C CA . TYR A 1 294 ? 0.859 24.953 17.391 1 95.88 294 TYR A CA 1
ATOM 2198 C C . TYR A 1 294 ? 0.657 24.359 18.781 1 95.88 294 TYR A C 1
ATOM 2200 O O . TYR A 1 294 ? 0.87 23.172 18.984 1 95.88 294 TYR A O 1
ATOM 2208 N N . VAL A 1 295 ? 0.314 25.188 19.688 1 95.19 295 VAL A N 1
ATOM 2209 C CA . VAL A 1 295 ? -0.003 24.766 21.047 1 95.19 295 VAL A CA 1
ATOM 2210 C C . VAL A 1 295 ? -1.358 25.328 21.469 1 95.19 295 VAL A C 1
ATOM 2212 O O . VAL A 1 295 ? -1.669 26.484 21.188 1 95.19 295 VAL A O 1
ATOM 2215 N N . ALA A 1 296 ? -2.18 24.484 22.078 1 97.5 296 ALA A N 1
ATOM 2216 C CA . ALA A 1 296 ? -3.49 24.922 22.547 1 97.5 296 ALA A CA 1
ATOM 2217 C C . ALA A 1 296 ? -3.637 24.703 24.047 1 97.5 296 ALA A C 1
ATOM 2219 O O . ALA A 1 296 ? -3.596 23.562 24.531 1 97.5 296 ALA A O 1
ATOM 2220 N N . ILE A 1 297 ? -3.764 25.781 24.766 1 97.94 297 ILE A N 1
ATOM 2221 C CA . ILE A 1 297 ? -3.908 25.75 26.219 1 97.94 297 ILE A CA 1
ATOM 2222 C C . ILE A 1 297 ? -5.148 26.531 26.625 1 97.94 297 ILE A C 1
ATOM 2224 O O . ILE A 1 297 ? -5.293 27.703 26.281 1 97.94 297 ILE A O 1
ATOM 2228 N N . GLY A 1 298 ? -6.039 25.938 27.406 1 98.5 298 GLY A N 1
ATOM 2229 C CA . GLY A 1 298 ? -7.203 26.641 27.906 1 98.5 298 GLY A CA 1
ATOM 2230 C C . GLY A 1 298 ? -8.469 25.812 27.875 1 98.5 298 GLY A C 1
ATOM 2231 O O . GLY A 1 298 ? -8.414 24.594 27.719 1 98.5 298 GLY A O 1
ATOM 2232 N N . THR A 1 299 ? -9.578 26.5 28.172 1 98.38 299 THR A N 1
ATOM 2233 C CA . THR A 1 299 ? -10.875 25.859 28 1 98.38 299 THR A CA 1
ATOM 2234 C C . THR A 1 299 ? -11.156 25.594 26.516 1 98.38 299 THR A C 1
ATOM 2236 O O . THR A 1 299 ? -10.461 26.109 25.641 1 98.38 299 THR A O 1
ATOM 2239 N N . PHE A 1 300 ? -12.164 24.812 26.234 1 98.44 300 PHE A N 1
ATOM 2240 C CA . PHE A 1 300 ? -12.547 24.531 24.859 1 98.44 300 PHE A CA 1
ATOM 2241 C C . PHE A 1 300 ? -12.891 25.828 24.125 1 98.44 300 PHE A C 1
ATOM 2243 O O . PHE A 1 300 ? -12.516 26 22.969 1 98.44 300 PHE A O 1
ATOM 2250 N N . GLU A 1 301 ? -13.539 26.719 24.781 1 98.19 301 GLU A N 1
ATOM 2251 C CA . GLU A 1 301 ? -13.93 28 24.188 1 98.19 301 GLU A CA 1
ATOM 2252 C C . GLU A 1 301 ? -12.711 28.859 23.859 1 98.19 301 GLU A C 1
ATOM 2254 O O . GLU A 1 301 ? -12.648 29.484 22.812 1 98.19 301 GLU A O 1
ATOM 2259 N N . GLU A 1 302 ? -11.781 28.859 24.797 1 98.19 302 GLU A N 1
ATOM 2260 C CA . GLU A 1 302 ? -10.562 29.625 24.578 1 98.19 302 GLU A CA 1
ATOM 2261 C C . GLU A 1 302 ? -9.75 29.062 23.422 1 98.19 302 GLU A C 1
ATOM 2263 O O . GLU A 1 302 ? -9.195 29.828 22.625 1 98.19 302 GLU A O 1
ATOM 2268 N N . ILE A 1 303 ? -9.664 27.781 23.344 1 98.56 303 ILE A N 1
ATOM 2269 C CA . ILE A 1 303 ? -8.953 27.125 22.25 1 98.56 303 ILE A CA 1
ATOM 2270 C C . ILE A 1 303 ? -9.648 27.438 20.922 1 98.56 303 ILE A C 1
ATOM 2272 O O . ILE A 1 303 ? -8.992 27.75 19.922 1 98.56 303 ILE A O 1
ATOM 2276 N N . ALA A 1 304 ? -10.961 27.375 20.859 1 98.5 304 ALA A N 1
ATOM 2277 C CA . ALA A 1 304 ? -11.711 27.703 19.656 1 98.5 304 ALA A CA 1
ATOM 2278 C C . ALA A 1 304 ? -11.438 29.141 19.203 1 98.5 304 ALA A C 1
ATOM 2280 O O . ALA A 1 304 ? -11.242 29.406 18.016 1 98.5 304 ALA A O 1
ATOM 2281 N N . GLU A 1 305 ? -11.43 30 20.172 1 97.94 305 GLU A N 1
ATOM 2282 C CA . GLU A 1 305 ? -11.156 31.391 19.859 1 97.94 305 GLU A CA 1
ATOM 2283 C C . GLU A 1 305 ? -9.758 31.562 19.297 1 97.94 305 GLU A C 1
ATOM 2285 O O . GLU A 1 305 ? -9.547 32.344 18.359 1 97.94 305 GLU A O 1
ATOM 2290 N N . GLN A 1 306 ? -8.828 30.875 19.891 1 97.94 306 GLN A N 1
ATOM 2291 C CA . GLN A 1 306 ? -7.461 30.891 19.375 1 97.94 306 GLN A CA 1
ATOM 2292 C C . GLN A 1 306 ? -7.418 30.438 17.922 1 97.94 306 GLN A C 1
ATOM 2294 O O . GLN A 1 306 ? -6.738 31.047 17.094 1 97.94 306 GLN A O 1
ATOM 2299 N N . ILE A 1 307 ? -8.086 29.406 17.578 1 98.38 307 ILE A N 1
ATOM 2300 C CA . ILE A 1 307 ? -8.117 28.844 16.234 1 98.38 307 ILE A CA 1
ATOM 2301 C C . ILE A 1 307 ? -8.766 29.844 15.281 1 98.38 307 ILE A C 1
ATOM 2303 O O . ILE A 1 307 ? -8.289 30.031 14.156 1 98.38 307 ILE A O 1
ATOM 2307 N N . ARG A 1 308 ? -9.836 30.578 15.695 1 97.81 308 ARG A N 1
ATOM 2308 C CA . ARG A 1 308 ? -10.445 31.625 14.883 1 97.81 308 ARG A CA 1
ATOM 2309 C C . ARG A 1 308 ? -9.438 32.719 14.578 1 97.81 308 ARG A C 1
ATOM 2311 O O . ARG A 1 308 ? -9.375 33.219 13.445 1 97.81 308 ARG A O 1
ATOM 2318 N N . ARG A 1 309 ? -8.75 33.031 15.633 1 97.25 309 ARG A N 1
ATOM 2319 C CA . ARG A 1 309 ? -7.77 34.125 15.484 1 97.25 309 ARG A CA 1
ATOM 2320 C C . ARG A 1 309 ? -6.676 33.719 14.5 1 97.25 309 ARG A C 1
ATOM 2322 O O . ARG A 1 309 ? -6.242 34.531 13.68 1 97.25 309 ARG A O 1
ATOM 2329 N N . VAL A 1 310 ? -6.211 32.469 14.562 1 98.19 310 VAL A N 1
ATOM 2330 C CA . VAL A 1 310 ? -5.207 31.984 13.633 1 98.19 310 VAL A CA 1
ATOM 2331 C C . VAL A 1 310 ? -5.723 32.125 12.195 1 98.19 310 VAL A C 1
ATOM 2333 O O . VAL A 1 310 ? -5.02 32.625 11.328 1 98.19 310 VAL A O 1
ATOM 2336 N N . ARG A 1 311 ? -6.914 31.656 11.953 1 98 311 ARG A N 1
ATOM 2337 C CA . ARG A 1 311 ? -7.48 31.766 10.609 1 98 311 ARG A CA 1
ATOM 2338 C C . ARG A 1 311 ? -7.555 33.219 10.156 1 98 311 ARG A C 1
ATOM 2340 O O . ARG A 1 311 ? -7.215 33.531 9.016 1 98 311 ARG A O 1
ATOM 2347 N N . GLN A 1 312 ? -8 34.062 11.078 1 96.81 312 GLN A N 1
ATOM 2348 C CA . GLN A 1 312 ? -8.148 35.5 10.758 1 96.81 312 GLN A CA 1
ATOM 2349 C C . GLN A 1 312 ? -6.812 36.094 10.344 1 96.81 312 GLN A C 1
ATOM 2351 O O . GLN A 1 312 ? -6.754 36.906 9.406 1 96.81 312 GLN A O 1
ATOM 2356 N N . LEU A 1 313 ? -5.793 35.688 11.008 1 97.19 313 LEU A N 1
ATOM 2357 C CA . LEU A 1 313 ? -4.504 36.344 10.812 1 97.19 313 LEU A CA 1
ATOM 2358 C C . LEU A 1 313 ? -3.715 35.656 9.695 1 97.19 313 LEU A C 1
ATOM 2360 O O . LEU A 1 313 ? -2.822 36.281 9.102 1 97.19 313 LEU A O 1
ATOM 2364 N N . THR A 1 314 ? -4.016 34.375 9.344 1 97.56 314 THR A N 1
ATOM 2365 C CA . THR A 1 314 ? -3.105 33.656 8.477 1 97.56 314 THR A CA 1
ATOM 2366 C C . THR A 1 314 ? -3.871 32.969 7.348 1 97.56 314 THR A C 1
ATOM 2368 O O . THR A 1 314 ? -3.266 32.406 6.43 1 97.56 314 THR A O 1
ATOM 2371 N N . SER A 1 315 ? -5.145 32.938 7.387 1 96.81 315 SER A N 1
ATOM 2372 C CA . SER A 1 315 ? -5.988 32.25 6.422 1 96.81 315 SER A CA 1
ATOM 2373 C C . SER A 1 315 ? -5.898 30.734 6.609 1 96.81 315 SER A C 1
ATOM 2375 O O . SER A 1 315 ? -6.488 29.969 5.844 1 96.81 315 SER A O 1
ATOM 2377 N N . MET A 1 316 ? -5.168 30.219 7.566 1 98.12 316 MET A N 1
ATOM 2378 C CA . MET A 1 316 ? -5.141 28.781 7.863 1 98.12 316 MET A CA 1
ATOM 2379 C C . MET A 1 316 ? -6.488 28.312 8.398 1 98.12 316 MET A C 1
ATOM 2381 O O . MET A 1 316 ? -7.035 28.906 9.328 1 98.12 316 MET A O 1
ATOM 2385 N N . SER A 1 317 ? -6.977 27.25 7.781 1 97.81 317 SER A N 1
ATOM 2386 C CA . SER A 1 317 ? -8.328 26.844 8.156 1 97.81 317 SER A CA 1
ATOM 2387 C C . SER A 1 317 ? -8.43 25.328 8.32 1 97.81 317 SER A C 1
ATOM 2389 O O . SER A 1 317 ? -9.477 24.812 8.719 1 97.81 317 SER A O 1
ATOM 2391 N N . TYR A 1 318 ? -7.41 24.578 8 1 98.62 318 TYR A N 1
ATOM 2392 C CA . TYR A 1 318 ? -7.387 23.125 8.117 1 98.62 318 TYR A CA 1
ATOM 2393 C C . TYR A 1 318 ? -6.531 22.688 9.305 1 98.62 318 TYR A C 1
ATOM 2395 O O . TYR A 1 318 ? -5.305 22.625 9.211 1 98.62 318 TYR A O 1
ATOM 2403 N N . VAL A 1 319 ? -7.191 22.344 10.383 1 98.5 319 VAL A N 1
ATOM 2404 C CA . VAL A 1 319 ? -6.523 22.078 11.648 1 98.5 319 VAL A CA 1
ATOM 2405 C C . VAL A 1 319 ? -6.238 20.594 11.797 1 98.5 319 VAL A C 1
ATOM 2407 O O . VAL A 1 319 ? -7.156 19.766 11.742 1 98.5 319 VAL A O 1
ATOM 2410 N N . GLY A 1 320 ? -5.02 20.297 11.945 1 98.19 320 GLY A N 1
ATOM 2411 C CA . GLY A 1 320 ? -4.637 18.938 12.328 1 98.19 320 GLY A CA 1
ATOM 2412 C C . GLY A 1 320 ? -4.289 18.812 13.797 1 98.19 320 GLY A C 1
ATOM 2413 O O . GLY A 1 320 ? -3.904 19.797 14.438 1 98.19 320 GLY A O 1
ATOM 2414 N N . VAL A 1 321 ? -4.438 17.594 14.289 1 97.19 321 VAL A N 1
ATOM 2415 C CA . VAL A 1 321 ? -3.971 17.312 15.641 1 97.19 321 VAL A CA 1
ATOM 2416 C C . VAL A 1 321 ? -3.078 16.078 15.625 1 97.19 321 VAL A C 1
ATOM 2418 O O . VAL A 1 321 ? -3.309 15.141 14.852 1 97.19 321 VAL A O 1
ATOM 2421 N N . PHE A 1 322 ? -2.049 16.109 16.422 1 91.38 322 PHE A N 1
ATOM 2422 C CA . PHE A 1 322 ? -1.155 14.961 16.547 1 91.38 322 PHE A CA 1
ATOM 2423 C C . PHE A 1 322 ? -1.904 13.734 17.062 1 91.38 322 PHE A C 1
ATOM 2425 O O . PHE A 1 322 ? -2.926 13.867 17.734 1 91.38 322 PHE A O 1
ATOM 2432 N N . PRO A 1 323 ? -1.147 12.648 16.797 1 84.75 323 PRO A N 1
ATOM 2433 C CA . PRO A 1 323 ? -1.75 11.422 17.328 1 84.75 323 PRO A CA 1
ATOM 2434 C C . PRO A 1 323 ? -1.957 11.477 18.844 1 84.75 323 PRO A C 1
ATOM 2436 O O . PRO A 1 323 ? -1.226 12.18 19.547 1 84.75 323 PRO A O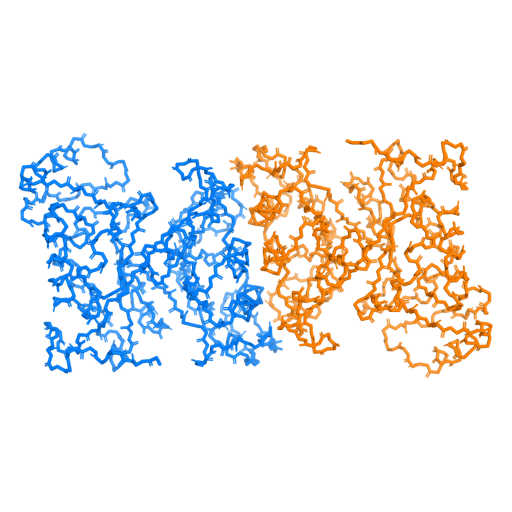 1
ATOM 2439 N N . THR A 1 324 ? -2.93 11.016 19.453 1 86.44 324 THR A N 1
ATOM 2440 C CA . THR A 1 324 ? -3.25 10.922 20.875 1 86.44 324 THR A CA 1
ATOM 2441 C C . THR A 1 324 ? -3.986 12.164 21.359 1 86.44 324 THR A C 1
ATOM 2443 O O . THR A 1 324 ? -4.418 12.234 22.516 1 86.44 324 THR A O 1
ATOM 2446 N N . GLN A 1 325 ? -3.98 13.234 20.469 1 93.19 325 GLN A N 1
ATOM 2447 C CA . GLN A 1 325 ? -4.641 14.469 20.875 1 93.19 325 GLN A CA 1
ATOM 2448 C C . GLN A 1 325 ? -6.094 14.492 20.422 1 93.19 325 GLN A C 1
ATOM 2450 O O . GLN A 1 325 ? -6.828 15.438 20.703 1 93.19 325 GLN A O 1
ATOM 2455 N N . MET A 1 326 ? -6.461 13.5 19.719 1 95.12 326 MET A N 1
ATOM 2456 C CA . MET A 1 326 ? -7.777 13.484 19.094 1 95.12 326 MET A CA 1
ATOM 2457 C C . MET A 1 326 ? -8.883 13.664 20.125 1 95.12 326 MET A C 1
ATOM 2459 O O . MET A 1 326 ? -9.781 14.484 19.938 1 95.12 326 MET A O 1
ATOM 2463 N N . ASP A 1 327 ? -8.82 12.984 21.281 1 95.12 327 ASP A N 1
ATOM 2464 C CA . ASP A 1 327 ? -9.852 13.047 22.312 1 95.12 327 ASP A CA 1
ATOM 2465 C C . ASP A 1 327 ? -9.906 14.43 22.953 1 95.12 327 ASP A C 1
ATOM 2467 O O . ASP A 1 327 ? -10.984 14.961 23.203 1 95.12 327 ASP A O 1
ATOM 2471 N N . ALA A 1 328 ? -8.75 14.961 23.172 1 96.38 328 ALA A N 1
ATOM 2472 C CA . ALA A 1 328 ? -8.664 16.266 23.828 1 96.38 328 ALA A CA 1
ATOM 2473 C C . ALA A 1 328 ? -9.242 17.359 22.922 1 96.38 328 ALA A C 1
ATOM 2475 O O . ALA A 1 328 ? -9.828 18.328 23.406 1 96.38 328 ALA A O 1
ATOM 2476 N N . PHE A 1 329 ? -9.109 17.141 21.656 1 98.06 329 PHE A N 1
ATOM 2477 C CA . PHE A 1 329 ? -9.492 18.188 20.719 1 98.06 329 PHE A CA 1
ATOM 2478 C C . PHE A 1 329 ? -10.953 18.047 20.312 1 98.06 329 PHE A C 1
ATOM 2480 O O . PHE A 1 329 ? -11.586 19.031 19.922 1 98.06 329 PHE A O 1
ATOM 2487 N N . ALA A 1 330 ? -11.5 16.906 20.328 1 98.12 330 ALA A N 1
ATOM 2488 C CA . ALA A 1 330 ? -12.812 16.562 19.766 1 98.12 330 ALA A CA 1
ATOM 2489 C C . ALA A 1 330 ? -13.883 17.531 20.25 1 98.12 330 ALA A C 1
ATOM 2491 O O . ALA A 1 330 ? -14.703 18 19.453 1 98.12 330 ALA A O 1
ATOM 2492 N N . PRO A 1 331 ? -13.891 18.016 21.484 1 98.12 331 PRO A N 1
ATOM 2493 C CA . PRO A 1 331 ? -14.938 18.922 21.969 1 98.12 331 PRO A CA 1
ATOM 2494 C C . PRO A 1 331 ? -14.836 20.312 21.344 1 98.12 331 PRO A C 1
ATOM 2496 O O . PRO A 1 331 ? -15.781 21.109 21.438 1 98.12 331 PRO A O 1
ATOM 2499 N N . VAL A 1 332 ? -13.719 20.656 20.781 1 98.5 332 VAL A N 1
ATOM 2500 C CA . VAL A 1 332 ? -13.508 21.953 20.156 1 98.5 332 VAL A CA 1
ATOM 2501 C C . VAL A 1 332 ? -14.211 22 18.797 1 98.5 332 VAL A C 1
ATOM 2503 O O . VAL A 1 332 ? -14.625 23.078 18.344 1 98.5 332 VAL A O 1
ATOM 2506 N N . ILE A 1 333 ? -14.414 20.891 18.109 1 98.5 333 ILE A N 1
ATOM 2507 C CA . ILE A 1 333 ? -14.883 20.797 16.734 1 98.5 333 ILE A CA 1
ATOM 2508 C C . ILE A 1 333 ? -16.281 21.375 16.625 1 98.5 333 ILE A C 1
ATOM 2510 O O . ILE A 1 333 ? -16.531 22.25 15.773 1 98.5 333 ILE A O 1
ATOM 2514 N N . PRO A 1 334 ? -17.25 21.031 17.5 1 97.94 334 PRO A N 1
ATOM 2515 C CA . PRO A 1 334 ? -18.594 21.594 17.359 1 97.94 334 PRO A CA 1
ATOM 2516 C C . PRO A 1 334 ? -18.625 23.109 17.547 1 97.94 334 PRO A C 1
ATOM 2518 O O . PRO A 1 334 ? -19.531 23.781 17.031 1 97.94 334 PRO A O 1
ATOM 2521 N N . LEU A 1 335 ? -17.641 23.672 18.266 1 98.06 335 LEU A N 1
ATOM 2522 C CA . LEU A 1 335 ? -17.594 25.109 18.5 1 98.06 335 LEU A CA 1
ATOM 2523 C C . LEU A 1 335 ? -17.203 25.859 17.234 1 98.06 335 LEU A C 1
ATOM 2525 O O . LEU A 1 335 ? -17.453 27.047 17.109 1 98.06 335 LEU A O 1
ATOM 2529 N N . LEU A 1 336 ? -16.547 25.156 16.359 1 97.94 336 LEU A N 1
ATOM 2530 C CA . LEU A 1 336 ? -16.016 25.797 15.164 1 97.94 336 LEU A CA 1
ATOM 2531 C C . LEU A 1 336 ? -16.734 25.312 13.906 1 97.94 336 LEU A C 1
ATOM 2533 O O . LEU A 1 336 ? -16.547 25.859 12.828 1 97.94 336 LEU A O 1
ATOM 2537 N N . ARG A 1 337 ? -17.578 24.297 14.148 1 91.38 337 ARG A N 1
ATOM 2538 C CA . ARG A 1 337 ? -18.234 23.656 13.016 1 91.38 337 ARG A CA 1
ATOM 2539 C C . ARG A 1 337 ? -19.109 24.656 12.258 1 91.38 337 ARG A C 1
ATOM 2541 O O . ARG A 1 337 ? -19.812 25.469 12.875 1 91.38 337 ARG A O 1
ATOM 2548 N N . ASP A 1 338 ? -19.203 24.781 10.945 1 82.44 338 ASP A N 1
ATOM 2549 C CA . ASP A 1 338 ? -20.047 25.547 10.031 1 82.44 338 ASP A CA 1
ATOM 2550 C C . ASP A 1 338 ? -19.609 27 9.969 1 82.44 338 ASP A C 1
ATOM 2552 O O . ASP A 1 338 ? -20.391 27.875 9.555 1 82.44 338 ASP A O 1
ATOM 2556 N N . GLU A 1 339 ? -18.562 27.266 10.672 1 86.06 339 GLU A N 1
ATOM 2557 C CA . GLU A 1 339 ? -17.953 28.578 10.477 1 86.06 339 GLU A CA 1
ATOM 2558 C C . GLU A 1 339 ? -16.969 28.562 9.312 1 86.06 339 GLU A C 1
ATOM 2560 O O . GLU A 1 339 ? -16.391 27.531 8.992 1 86.06 339 GLU A O 1
ATOM 2565 N N . MET B 1 1 ? -8.359 -25.875 15.93 1 20.23 1 MET B N 1
ATOM 2566 C CA . MET B 1 1 ? -7.41 -26.391 14.945 1 20.23 1 MET B CA 1
ATOM 2567 C C . MET B 1 1 ? -7.848 -27.75 14.43 1 20.23 1 MET B C 1
ATOM 2569 O O . MET B 1 1 ? -7.078 -28.438 13.758 1 20.23 1 MET B O 1
ATOM 2573 N N . THR B 1 2 ? -9.102 -28.328 14.57 1 25.48 2 THR B N 1
ATOM 2574 C CA . THR B 1 2 ? -8.836 -29.703 14.18 1 25.48 2 THR B CA 1
ATOM 2575 C C . THR B 1 2 ? -8.391 -29.781 12.727 1 25.48 2 THR B C 1
ATOM 2577 O O . THR B 1 2 ? -9.117 -29.375 11.82 1 25.48 2 THR B O 1
ATOM 2580 N N . GLU B 1 3 ? -7.285 -29.719 12.375 1 27.83 3 GLU B N 1
ATOM 2581 C CA . GLU B 1 3 ? -7 -29.938 10.961 1 27.83 3 GLU B CA 1
ATOM 2582 C C . GLU B 1 3 ? -7.793 -31.125 10.422 1 27.83 3 GLU B C 1
ATOM 2584 O O . GLU B 1 3 ? -7.77 -32.219 11.016 1 27.83 3 GLU B O 1
ATOM 2589 N N . ALA B 1 4 ? -8.773 -31.047 9.852 1 41 4 ALA B N 1
ATOM 2590 C CA . ALA B 1 4 ? -9.344 -32.188 9.125 1 41 4 ALA B CA 1
ATOM 2591 C C . ALA B 1 4 ? -8.25 -33 8.445 1 41 4 ALA B C 1
ATOM 2593 O O . ALA B 1 4 ? -7.578 -32.531 7.531 1 41 4 ALA B O 1
ATOM 2594 N N . ALA B 1 5 ? -7.59 -33.906 9.094 1 39.72 5 ALA B N 1
ATOM 2595 C CA . ALA B 1 5 ? -6.371 -34.625 8.75 1 39.72 5 ALA B CA 1
ATOM 2596 C C . ALA B 1 5 ? -6.484 -35.25 7.371 1 39.72 5 ALA B C 1
ATOM 2598 O O . ALA B 1 5 ? -7.512 -35.844 7.035 1 39.72 5 ALA B O 1
ATOM 2599 N N . ALA B 1 6 ? -5.805 -34.906 6.18 1 45.22 6 ALA B N 1
ATOM 2600 C CA . ALA B 1 6 ? -5.656 -35.531 4.867 1 45.22 6 ALA B CA 1
ATOM 2601 C C . ALA B 1 6 ? -5.785 -37.031 4.957 1 45.22 6 ALA B C 1
ATOM 2603 O O . ALA B 1 6 ? -5.402 -37.656 5.965 1 45.22 6 ALA B O 1
ATOM 2604 N N . PRO B 1 7 ? -6.5 -37.812 4.105 1 45.59 7 PRO B N 1
ATOM 2605 C CA . PRO B 1 7 ? -6.426 -39.281 4.168 1 45.59 7 PRO B CA 1
ATOM 2606 C C . PRO B 1 7 ? -5.012 -39.781 4.438 1 45.59 7 PRO B C 1
ATOM 2608 O O . PRO B 1 7 ? -4.07 -39.375 3.742 1 45.59 7 PRO B O 1
ATOM 2611 N N . ALA B 1 8 ? -4.539 -40.062 5.613 1 49.62 8 ALA B N 1
ATOM 2612 C CA . ALA B 1 8 ? -3.324 -40.344 6.383 1 49.62 8 ALA B CA 1
ATOM 2613 C C . ALA B 1 8 ? -2.342 -41.188 5.582 1 49.62 8 ALA B C 1
ATOM 2615 O O . ALA B 1 8 ? -1.126 -41.062 5.73 1 49.62 8 ALA B O 1
ATOM 2616 N N . GLY B 1 9 ? -2.93 -42.062 4.523 1 58.47 9 GLY B N 1
ATOM 2617 C CA . GLY B 1 9 ? -2.002 -43.156 4.234 1 58.47 9 GLY B CA 1
ATOM 2618 C C . GLY B 1 9 ? -1.499 -43.125 2.805 1 58.47 9 GLY B C 1
ATOM 2619 O O . GLY B 1 9 ? -0.522 -43.812 2.48 1 58.47 9 GLY B O 1
ATOM 2620 N N . GLU B 1 10 ? -2.072 -42.125 1.819 1 82.12 10 GLU B N 1
ATOM 2621 C CA . GLU B 1 10 ? -1.64 -42.25 0.433 1 82.12 10 GLU B CA 1
ATOM 2622 C C . GLU B 1 10 ? -0.47 -41.344 0.12 1 82.12 10 GLU B C 1
ATOM 2624 O O . GLU B 1 10 ? -0.424 -40.188 0.603 1 82.12 10 GLU B O 1
ATOM 2629 N N . LEU B 1 11 ? 0.447 -41.844 -0.495 1 89.19 11 LEU B N 1
ATOM 2630 C CA . LEU B 1 11 ? 1.648 -41.125 -0.898 1 89.19 11 LEU B CA 1
ATOM 2631 C C . LEU B 1 11 ? 1.56 -40.688 -2.357 1 89.19 11 LEU B C 1
ATOM 2633 O O . LEU B 1 11 ? 0.92 -41.344 -3.17 1 89.19 11 LEU B O 1
ATOM 2637 N N . THR B 1 12 ? 2.092 -39.531 -2.615 1 92.44 12 THR B N 1
ATOM 2638 C CA . THR B 1 12 ? 2.27 -39.125 -4 1 92.44 12 THR B CA 1
ATOM 2639 C C . THR B 1 12 ? 3.342 -39.938 -4.688 1 92.44 12 THR B C 1
ATOM 2641 O O . THR B 1 12 ? 3.998 -40.781 -4.051 1 92.44 12 THR B O 1
ATOM 2644 N N . ALA B 1 13 ? 3.412 -39.75 -6.004 1 91.62 13 ALA B N 1
ATOM 2645 C CA . ALA B 1 13 ? 4.445 -40.438 -6.777 1 91.62 13 ALA B CA 1
ATOM 2646 C C . ALA B 1 13 ? 5.84 -40.062 -6.289 1 91.62 13 ALA B C 1
ATOM 2648 O O . ALA B 1 13 ? 6.82 -40.75 -6.578 1 91.62 13 ALA B O 1
ATOM 2649 N N . LEU B 1 14 ? 5.969 -39.031 -5.512 1 89.75 14 LEU B N 1
ATOM 2650 C CA . LEU B 1 14 ? 7.25 -38.562 -4.996 1 89.75 14 LEU B CA 1
ATOM 2651 C C . LEU B 1 14 ? 7.48 -39.062 -3.576 1 89.75 14 LEU B C 1
ATOM 2653 O O . LEU B 1 14 ? 8.484 -38.719 -2.947 1 89.75 14 LEU B O 1
ATOM 2657 N N . GLY B 1 15 ? 6.559 -39.781 -3.037 1 88 15 GLY B N 1
ATOM 2658 C CA . GLY B 1 15 ? 6.711 -40.344 -1.709 1 88 15 GLY B CA 1
ATOM 2659 C C . GLY B 1 15 ? 6.316 -39.375 -0.599 1 88 15 GLY B C 1
ATOM 2660 O O . GLY B 1 15 ? 6.727 -39.562 0.551 1 88 15 GLY B O 1
ATOM 2661 N N . THR B 1 16 ? 5.703 -38.375 -0.902 1 90.81 16 THR B N 1
ATOM 2662 C CA . THR B 1 16 ? 5.234 -37.406 0.107 1 90.81 16 THR B CA 1
ATOM 2663 C C . THR B 1 16 ? 3.742 -37.625 0.372 1 90.81 16 THR B C 1
ATOM 2665 O O . THR B 1 16 ? 2.998 -38.031 -0.516 1 90.81 16 THR B O 1
ATOM 2668 N N . PRO B 1 17 ? 3.314 -37.375 1.604 1 91.12 17 PRO B N 1
ATOM 2669 C CA . PRO B 1 17 ? 1.877 -37.438 1.875 1 91.12 17 PRO B CA 1
ATOM 2670 C C . PRO B 1 17 ? 1.075 -36.469 1.027 1 91.12 17 PRO B C 1
ATOM 2672 O O . PRO B 1 17 ? 1.579 -35.375 0.676 1 91.12 17 PRO B O 1
ATOM 2675 N N . LEU B 1 18 ? -0.1 -36.812 0.767 1 92.81 18 LEU B N 1
ATOM 2676 C CA . LEU B 1 18 ? -0.99 -35.906 0.049 1 92.81 18 LEU B CA 1
ATOM 2677 C C . LEU B 1 18 ? -1.39 -34.75 0.927 1 92.81 18 LEU B C 1
ATOM 2679 O O . LEU B 1 18 ? -1.871 -34.938 2.047 1 92.81 18 LEU B O 1
ATOM 2683 N N . ARG B 1 19 ? -1.158 -33.594 0.44 1 94.62 19 ARG B N 1
ATOM 2684 C CA . ARG B 1 19 ? -1.651 -32.406 1.105 1 94.62 19 ARG B CA 1
ATOM 2685 C C . ARG B 1 19 ? -3.062 -32.062 0.641 1 94.62 19 ARG B C 1
ATOM 2687 O O . ARG B 1 19 ? -3.412 -32.281 -0.52 1 94.62 19 ARG B O 1
ATOM 2694 N N . SER B 1 20 ? -3.854 -31.516 1.583 1 96.38 20 SER B N 1
ATOM 2695 C CA . SER B 1 20 ? -5.191 -31.078 1.21 1 96.38 20 SER B CA 1
ATOM 2696 C C . SER B 1 20 ? -5.137 -29.969 0.16 1 96.38 20 SER B C 1
ATOM 2698 O O . SER B 1 20 ? -4.23 -29.141 0.175 1 96.38 20 SER B O 1
ATOM 2700 N N . PHE B 1 21 ? -6.109 -29.938 -0.674 1 98.19 21 PHE B N 1
ATOM 2701 C CA . PHE B 1 21 ? -6.164 -28.922 -1.711 1 98.19 21 PHE B CA 1
ATOM 2702 C C . PHE B 1 21 ? -6.492 -27.547 -1.11 1 98.19 21 PHE B C 1
ATOM 2704 O O . PHE B 1 21 ? -7.305 -27.453 -0.189 1 98.19 21 PHE B O 1
ATOM 2711 N N . ARG B 1 22 ? -5.891 -26.562 -1.621 1 98.06 22 ARG B N 1
ATOM 2712 C CA . ARG B 1 22 ? -6.266 -25.156 -1.472 1 98.06 22 ARG B CA 1
ATOM 2713 C C . ARG B 1 22 ? -6.492 -24.5 -2.83 1 98.06 22 ARG B C 1
ATOM 2715 O O . ARG B 1 22 ? -5.922 -24.938 -3.836 1 98.06 22 ARG B O 1
ATOM 2722 N N . PHE B 1 23 ? -7.297 -23.547 -2.811 1 98.62 23 PHE B N 1
ATOM 2723 C CA . PHE B 1 23 ? -7.676 -22.891 -4.059 1 98.62 23 PHE B CA 1
ATOM 2724 C C . PHE B 1 23 ? -7.504 -21.391 -3.961 1 98.62 23 PHE B C 1
ATOM 2726 O O . PHE B 1 23 ? -7.934 -20.766 -2.984 1 98.62 23 PHE B O 1
ATOM 2733 N N . ALA B 1 24 ? -6.906 -20.828 -4.996 1 98.69 24 ALA B N 1
ATOM 2734 C CA . ALA B 1 24 ? -6.676 -19.375 -5.016 1 98.69 24 ALA B CA 1
ATOM 2735 C C . ALA B 1 24 ? -7.355 -18.734 -6.219 1 98.69 24 ALA B C 1
ATOM 2737 O O . ALA B 1 24 ? -7.129 -19.141 -7.363 1 98.69 24 ALA B O 1
ATOM 2738 N N . ALA B 1 25 ? -8.164 -17.75 -5.957 1 98.38 25 ALA B N 1
ATOM 2739 C CA . ALA B 1 25 ? -8.641 -16.844 -7.004 1 98.38 25 ALA B CA 1
ATOM 2740 C C . ALA B 1 25 ? -7.738 -15.625 -7.125 1 98.38 25 ALA B C 1
ATOM 2742 O O . ALA B 1 25 ? -6.996 -15.297 -6.195 1 98.38 25 ALA B O 1
ATOM 2743 N N . ALA B 1 26 ? -7.781 -15.016 -8.234 1 97.56 26 ALA B N 1
ATOM 2744 C CA . ALA B 1 26 ? -6.996 -13.805 -8.461 1 97.56 26 ALA B CA 1
ATOM 2745 C C . ALA B 1 26 ? -7.879 -12.664 -8.961 1 97.56 26 ALA B C 1
ATOM 2747 O O . ALA B 1 26 ? -8.898 -12.906 -9.609 1 97.56 26 ALA B O 1
ATOM 2748 N N . GLY B 1 27 ? -7.516 -11.508 -8.617 1 96.75 27 GLY B N 1
ATOM 2749 C CA . GLY B 1 27 ? -8.195 -10.305 -9.094 1 96.75 27 GLY B CA 1
ATOM 2750 C C . GLY B 1 27 ? -7.238 -9.18 -9.43 1 96.75 27 GLY B C 1
ATOM 2751 O O . GLY B 1 27 ? -6.293 -8.914 -8.68 1 96.75 27 GLY B O 1
ATOM 2752 N N . GLU B 1 28 ? -7.535 -8.508 -10.539 1 96.38 28 GLU B N 1
ATOM 2753 C CA . GLU B 1 28 ? -6.672 -7.438 -11.031 1 96.38 28 GLU B CA 1
ATOM 2754 C C . GLU B 1 28 ? -7.363 -6.082 -10.922 1 96.38 28 GLU B C 1
ATOM 2756 O O . GLU B 1 28 ? -6.711 -5.039 -10.992 1 96.38 28 GLU B O 1
ATOM 2761 N N . GLY B 1 29 ? -8.648 -6.07 -10.836 1 95 29 GLY B N 1
ATOM 2762 C CA . GLY B 1 29 ? -9.414 -4.832 -10.859 1 95 29 GLY B CA 1
ATOM 2763 C C . GLY B 1 29 ? -9.375 -4.129 -12.203 1 95 29 GLY B C 1
ATOM 2764 O O . GLY B 1 29 ? -9.414 -2.898 -12.266 1 95 29 GLY B O 1
ATOM 2765 N N . ASN B 1 30 ? -9.195 -4.84 -13.266 1 91.31 30 ASN B N 1
ATOM 2766 C CA . ASN B 1 30 ? -9.141 -4.258 -14.602 1 91.31 30 ASN B CA 1
ATOM 2767 C C . ASN B 1 30 ? -10.508 -4.246 -15.266 1 91.31 30 ASN B C 1
ATOM 2769 O O . ASN B 1 30 ? -11.5 -4.688 -14.672 1 91.31 30 ASN B O 1
ATOM 2773 N N . LYS B 1 31 ? -10.539 -3.785 -16.469 1 87.38 31 LYS B N 1
ATOM 2774 C CA . LYS B 1 31 ? -11.805 -3.604 -17.172 1 87.38 31 LYS B CA 1
ATOM 2775 C C . LYS B 1 31 ? -12.516 -4.938 -17.391 1 87.38 31 LYS B C 1
ATOM 2777 O O . LYS B 1 31 ? -13.742 -5.016 -17.312 1 87.38 31 LYS B O 1
ATOM 2782 N N . GLN B 1 32 ? -11.805 -5.945 -17.625 1 85.81 32 GLN B N 1
ATOM 2783 C CA . GLN B 1 32 ? -12.383 -7.258 -17.891 1 85.81 32 GLN B CA 1
ATOM 2784 C C . GLN B 1 32 ? -13.125 -7.789 -16.672 1 85.81 32 GLN B C 1
ATOM 2786 O O . GLN B 1 32 ? -14.055 -8.586 -16.797 1 85.81 32 GLN B O 1
ATOM 2791 N N . GLU B 1 33 ? -12.75 -7.328 -15.523 1 88.94 33 GLU B N 1
ATOM 2792 C CA . GLU B 1 33 ? -13.352 -7.758 -14.266 1 88.94 33 GLU B CA 1
ATOM 2793 C C . GLU B 1 33 ? -14.398 -6.758 -13.789 1 88.94 33 GLU B C 1
ATOM 2795 O O . GLU B 1 33 ? -14.93 -6.883 -12.68 1 88.94 33 GLU B O 1
ATOM 2800 N N . GLY B 1 34 ? -14.68 -5.727 -14.57 1 87.44 34 GLY B N 1
ATOM 2801 C CA . GLY B 1 34 ? -15.602 -4.676 -14.156 1 87.44 34 GLY B CA 1
ATOM 2802 C C . GLY B 1 34 ? -14.891 -3.48 -13.547 1 87.44 34 GLY B C 1
ATOM 2803 O O . GLY B 1 34 ? -15.539 -2.584 -13 1 87.44 34 GLY B O 1
ATOM 2804 N N . GLY B 1 35 ? -13.562 -3.576 -13.516 1 91.38 35 GLY B N 1
ATOM 2805 C CA . GLY B 1 35 ? -12.797 -2.436 -13.039 1 91.38 35 GLY B CA 1
ATOM 2806 C C . GLY B 1 35 ? -12.547 -2.467 -11.547 1 91.38 35 GLY B C 1
ATOM 2807 O O . GLY B 1 35 ? -13 -3.381 -10.852 1 91.38 35 GLY B O 1
ATOM 2808 N N . ALA B 1 36 ? -11.805 -1.414 -11.094 1 92 36 ALA B N 1
ATOM 2809 C CA . ALA B 1 36 ? -11.422 -1.299 -9.695 1 92 36 ALA B CA 1
ATOM 2810 C C . ALA B 1 36 ? -12.648 -1.224 -8.789 1 92 36 ALA B C 1
ATOM 2812 O O . ALA B 1 36 ? -12.617 -1.683 -7.648 1 92 36 ALA B O 1
ATOM 2813 N N . ARG B 1 37 ? -13.719 -0.746 -9.273 1 90.62 37 ARG B N 1
ATOM 2814 C CA . ARG B 1 37 ? -14.938 -0.554 -8.5 1 90.62 37 ARG B CA 1
ATOM 2815 C C . ARG B 1 37 ? -15.562 -1.893 -8.117 1 90.62 37 ARG B C 1
ATOM 2817 O O . ARG B 1 37 ? -16.25 -1.999 -7.098 1 90.62 37 ARG B O 1
ATOM 2824 N N . LYS B 1 38 ? -15.328 -2.912 -8.945 1 95.38 38 LYS B N 1
ATOM 2825 C CA . LYS B 1 38 ? -15.922 -4.227 -8.703 1 95.38 38 LYS B CA 1
ATOM 2826 C C . LYS B 1 38 ? -14.938 -5.152 -7.996 1 95.38 38 LYS B C 1
ATOM 2828 O O . LYS B 1 38 ? -15.242 -6.316 -7.742 1 95.38 38 LYS B O 1
ATOM 2833 N N . PHE B 1 39 ? -13.852 -4.645 -7.676 1 98 39 PHE B N 1
ATOM 2834 C CA . PHE B 1 39 ? -12.75 -5.445 -7.152 1 98 39 PHE B CA 1
ATOM 2835 C C . PHE B 1 39 ? -13.141 -6.109 -5.836 1 98 39 PHE B C 1
ATOM 2837 O O . PHE B 1 39 ? -12.945 -7.312 -5.656 1 98 39 PHE B O 1
ATOM 2844 N N . ILE B 1 40 ? -13.727 -5.309 -4.934 1 98.44 40 ILE B N 1
ATOM 2845 C CA . ILE B 1 40 ? -14.117 -5.816 -3.623 1 98.44 40 ILE B CA 1
ATOM 2846 C C . ILE B 1 40 ? -15.141 -6.938 -3.783 1 98.44 40 ILE B C 1
ATOM 2848 O O . ILE B 1 40 ? -15.016 -7.996 -3.162 1 98.44 40 ILE B O 1
ATOM 2852 N N . GLN B 1 41 ? -16.141 -6.73 -4.613 1 97.88 41 GLN B N 1
ATOM 2853 C CA . GLN B 1 41 ? -17.172 -7.727 -4.855 1 97.88 41 GLN B CA 1
ATOM 2854 C C . GLN B 1 41 ? -16.578 -9.023 -5.398 1 97.88 41 GLN B C 1
ATOM 2856 O O . GLN B 1 41 ? -17.031 -10.109 -5.043 1 97.88 41 GLN B O 1
ATOM 2861 N N . THR B 1 42 ? -15.602 -8.891 -6.238 1 97.81 42 THR B N 1
ATOM 2862 C CA . THR B 1 42 ? -14.938 -10.062 -6.805 1 97.81 42 THR B CA 1
ATOM 2863 C C . THR B 1 42 ? -14.281 -10.891 -5.711 1 97.81 42 THR B C 1
ATOM 2865 O O . THR B 1 42 ? -14.414 -12.117 -5.691 1 97.81 42 THR B O 1
ATOM 2868 N N . ALA B 1 43 ? -13.617 -10.242 -4.797 1 98.5 43 ALA B N 1
ATOM 2869 C CA . ALA B 1 43 ? -12.953 -10.938 -3.697 1 98.5 43 ALA B CA 1
ATOM 2870 C C . ALA B 1 43 ? -13.977 -11.594 -2.771 1 98.5 43 ALA B C 1
ATOM 2872 O O . ALA B 1 43 ? -13.773 -12.711 -2.305 1 98.5 43 ALA B O 1
ATOM 2873 N N . GLN B 1 44 ? -15.047 -10.891 -2.473 1 98.56 44 GLN B N 1
ATOM 2874 C CA . GLN B 1 44 ? -16.109 -11.438 -1.636 1 98.56 44 GLN B CA 1
ATOM 2875 C C . GLN B 1 44 ? -16.766 -12.656 -2.293 1 98.56 44 GLN B C 1
ATOM 2877 O O . GLN B 1 44 ? -17.078 -13.633 -1.617 1 98.56 44 GLN B O 1
ATOM 2882 N N . GLN B 1 45 ? -16.953 -12.578 -3.607 1 97.94 45 GLN B N 1
ATOM 2883 C CA . GLN B 1 45 ? -17.484 -13.711 -4.348 1 97.94 45 GLN B CA 1
ATOM 2884 C C . GLN B 1 45 ? -16.562 -14.914 -4.277 1 97.94 45 GLN B C 1
ATOM 2886 O O . GLN B 1 45 ? -17.016 -16.047 -4.141 1 97.94 45 GLN B O 1
ATOM 2891 N N . ALA B 1 46 ? -15.273 -14.641 -4.41 1 98.56 46 ALA B N 1
ATOM 2892 C CA . ALA B 1 46 ? -14.297 -15.711 -4.266 1 98.56 46 ALA B CA 1
ATOM 2893 C C . ALA B 1 46 ? -14.43 -16.406 -2.91 1 98.56 46 ALA B C 1
ATOM 2895 O O . ALA B 1 46 ? -14.398 -17.625 -2.824 1 98.56 46 ALA B O 1
ATOM 2896 N N . GLU B 1 47 ? -14.523 -15.609 -1.873 1 98.31 47 GLU B N 1
ATOM 2897 C CA . GLU B 1 47 ? -14.719 -16.141 -0.526 1 98.31 47 GLU B CA 1
ATOM 2898 C C . GLU B 1 47 ? -15.992 -16.984 -0.443 1 98.31 47 GLU B C 1
ATOM 2900 O O . GLU B 1 47 ? -15.984 -18.062 0.133 1 98.31 47 GLU B O 1
ATOM 2905 N N . GLU B 1 48 ? -17.078 -16.547 -1.051 1 97.88 48 GLU B N 1
ATOM 2906 C CA . GLU B 1 48 ? -18.344 -17.266 -1.057 1 97.88 48 GLU B CA 1
ATOM 2907 C C . GLU B 1 48 ? -18.25 -18.562 -1.84 1 97.88 48 GLU B C 1
ATOM 2909 O O . GLU B 1 48 ? -18.859 -19.578 -1.459 1 97.88 48 GLU B O 1
ATOM 2914 N N . TYR B 1 49 ? -17.484 -18.547 -2.945 1 98 49 TYR B N 1
ATOM 2915 C CA . TYR B 1 49 ? -17.328 -19.719 -3.803 1 98 49 TYR B CA 1
ATOM 2916 C C . TYR B 1 49 ? -16.531 -20.797 -3.098 1 98 49 TYR B C 1
ATOM 2918 O O . TYR B 1 49 ? -16.531 -21.953 -3.52 1 98 49 TYR B O 1
ATOM 2926 N N . GLY B 1 50 ? -15.773 -20.391 -2.021 1 97.56 50 GLY B N 1
ATOM 2927 C CA . GLY B 1 50 ? -15.016 -21.375 -1.27 1 97.56 50 GLY B CA 1
ATOM 2928 C C . GLY B 1 50 ? -13.531 -21.359 -1.587 1 97.56 50 GLY B C 1
ATOM 2929 O O . GLY B 1 50 ? -12.797 -22.266 -1.187 1 97.56 50 GLY B O 1
ATOM 2930 N N . PHE B 1 51 ? -13.117 -20.359 -2.283 1 98.69 51 PHE B N 1
ATOM 2931 C CA . PHE B 1 51 ? -11.68 -20.219 -2.449 1 98.69 51 PHE B CA 1
ATOM 2932 C C . PHE B 1 51 ? -11 -19.969 -1.106 1 98.69 51 PHE B C 1
ATOM 2934 O O . PHE B 1 51 ? -11.578 -19.328 -0.224 1 98.69 51 PHE B O 1
ATOM 2941 N N . ASP B 1 52 ? -9.789 -20.422 -0.981 1 98.56 52 ASP B N 1
ATOM 2942 C CA . ASP B 1 52 ? -9.047 -20.312 0.272 1 98.56 52 ASP B CA 1
ATOM 2943 C C . ASP B 1 52 ? -8.234 -19.016 0.314 1 98.56 52 ASP B C 1
ATOM 2945 O O . ASP B 1 52 ? -7.922 -18.516 1.393 1 98.56 52 ASP B O 1
ATOM 2949 N N . SER B 1 53 ? -7.852 -18.531 -0.83 1 98.75 53 SER B N 1
ATOM 2950 C CA . SER B 1 53 ? -7.066 -17.312 -0.916 1 98.75 53 SER B CA 1
ATOM 2951 C C . SER B 1 53 ? -7.488 -16.453 -2.109 1 98.75 53 SER B C 1
ATOM 2953 O O . SER B 1 53 ? -8.062 -16.969 -3.072 1 98.75 53 SER B O 1
ATOM 2955 N N . PHE B 1 54 ? -7.355 -15.203 -2.01 1 98.88 54 PHE B N 1
ATOM 2956 C CA . PHE B 1 54 ? -7.508 -14.219 -3.07 1 98.88 54 PHE B CA 1
ATOM 2957 C C . PHE B 1 54 ? -6.223 -13.422 -3.258 1 98.88 54 PHE B C 1
ATOM 2959 O O . PHE B 1 54 ? -5.75 -12.766 -2.328 1 98.88 54 PHE B O 1
ATOM 2966 N N . VAL B 1 55 ? -5.633 -13.492 -4.477 1 98.69 55 VAL B N 1
ATOM 2967 C CA . VAL B 1 55 ? -4.305 -12.922 -4.688 1 98.69 55 VAL B CA 1
ATOM 2968 C C . VAL B 1 55 ? -4.379 -11.805 -5.73 1 98.69 55 VAL B C 1
ATOM 2970 O O . VAL B 1 55 ? -5.223 -11.852 -6.629 1 98.69 55 VAL B O 1
ATOM 2973 N N . VAL B 1 56 ? -3.535 -10.82 -5.555 1 98.38 56 VAL B N 1
ATOM 2974 C CA . VAL B 1 56 ? -3.494 -9.648 -6.426 1 98.38 56 VAL B CA 1
ATOM 2975 C C . VAL B 1 56 ? -2.135 -9.57 -7.117 1 98.38 56 VAL B C 1
ATOM 2977 O O . VAL B 1 56 ? -1.093 -9.578 -6.461 1 98.38 56 VAL B O 1
ATOM 2980 N N . PRO B 1 57 ? -2.088 -9.531 -8.477 1 96.81 57 PRO B N 1
ATOM 2981 C CA . PRO B 1 57 ? -0.815 -9.359 -9.18 1 96.81 57 PRO B CA 1
ATOM 2982 C C . PRO B 1 57 ? -0.271 -7.941 -9.078 1 96.81 57 PRO B C 1
ATOM 2984 O O . PRO B 1 57 ? -0.951 -7.051 -8.555 1 96.81 57 PRO B O 1
ATOM 2987 N N . ASP B 1 58 ? 0.977 -7.758 -9.5 1 97.25 58 ASP B N 1
ATOM 2988 C CA . ASP B 1 58 ? 1.693 -6.492 -9.406 1 97.25 58 ASP B CA 1
ATOM 2989 C C . ASP B 1 58 ? 2.137 -6.008 -10.789 1 97.25 58 ASP B C 1
ATOM 2991 O O . ASP B 1 58 ? 3.24 -6.328 -11.234 1 97.25 58 ASP B O 1
ATOM 2995 N N . HIS B 1 59 ? 1.303 -5.273 -11.422 1 95.5 59 HIS B N 1
ATOM 2996 C CA . HIS B 1 59 ? 1.604 -4.695 -12.727 1 95.5 59 HIS B CA 1
ATOM 2997 C C . HIS B 1 59 ? 1.267 -3.209 -12.758 1 95.5 59 HIS B C 1
ATOM 2999 O O . HIS B 1 59 ? 0.438 -2.736 -11.977 1 95.5 59 HIS B O 1
ATOM 3005 N N . LEU B 1 60 ? 1.91 -2.488 -13.633 1 96.19 60 LEU B N 1
ATOM 3006 C CA . LEU B 1 60 ? 1.764 -1.038 -13.695 1 96.19 60 LEU B CA 1
ATOM 3007 C C . LEU B 1 60 ? 0.768 -0.637 -14.781 1 96.19 60 LEU B C 1
ATOM 3009 O O . LEU B 1 60 ? 0.474 0.548 -14.953 1 96.19 60 LEU B O 1
ATOM 3013 N N . GLY B 1 61 ? 0.232 -1.64 -15.469 1 94.31 61 GLY B N 1
ATOM 3014 C CA . GLY B 1 61 ? -0.789 -1.38 -16.469 1 94.31 61 GLY B CA 1
ATOM 3015 C C . GLY B 1 61 ? -2.172 -1.19 -15.875 1 94.31 61 GLY B C 1
ATOM 3016 O O . GLY B 1 61 ? -2.314 -0.654 -14.773 1 94.31 61 GLY B O 1
ATOM 3017 N N . ASP B 1 62 ? -3.174 -1.555 -16.656 1 94.06 62 ASP B N 1
ATOM 3018 C CA . ASP B 1 62 ? -4.562 -1.285 -16.281 1 94.06 62 ASP B CA 1
ATOM 3019 C C . ASP B 1 62 ? -5.035 -2.236 -15.188 1 94.06 62 ASP B C 1
ATOM 3021 O O . ASP B 1 62 ? -5.914 -3.07 -15.422 1 94.06 62 ASP B O 1
ATOM 3025 N N . GLN B 1 63 ? -4.523 -2.047 -14.023 1 96.31 63 GLN B N 1
ATOM 3026 C CA . GLN B 1 63 ? -4.852 -2.859 -12.852 1 96.31 63 GLN B CA 1
ATOM 3027 C C . GLN B 1 63 ? -4.77 -2.037 -11.57 1 96.31 63 GLN B C 1
ATOM 3029 O O . GLN B 1 63 ? -4.309 -0.894 -11.586 1 96.31 63 GLN B O 1
ATOM 3034 N N . ILE B 1 64 ? -5.23 -2.564 -10.516 1 97.75 64 ILE B N 1
ATOM 3035 C CA . ILE B 1 64 ? -5.199 -1.911 -9.211 1 97.75 64 ILE B CA 1
ATOM 3036 C C . ILE B 1 64 ? -3.812 -2.066 -8.586 1 97.75 64 ILE B C 1
ATOM 3038 O O . ILE B 1 64 ? -3.018 -2.896 -9.031 1 97.75 64 ILE B O 1
ATOM 3042 N N . GLY B 1 65 ? -3.545 -1.198 -7.609 1 98.31 65 GLY B N 1
ATOM 3043 C CA . GLY B 1 65 ? -2.336 -1.352 -6.816 1 98.31 65 GLY B CA 1
ATOM 3044 C C . GLY B 1 65 ? -2.455 -2.414 -5.742 1 98.31 65 GLY B C 1
ATOM 3045 O O . GLY B 1 65 ? -3.385 -2.383 -4.93 1 98.31 65 GLY B O 1
ATOM 3046 N N . PRO B 1 66 ? -1.551 -3.275 -5.66 1 98.69 66 PRO B N 1
ATOM 3047 C CA . PRO B 1 66 ? -1.745 -4.48 -4.852 1 98.69 66 PRO B CA 1
ATOM 3048 C C . PRO B 1 66 ? -1.738 -4.191 -3.352 1 98.69 66 PRO B C 1
ATOM 3050 O O . PRO B 1 66 ? -2.473 -4.828 -2.594 1 98.69 66 PRO B O 1
ATOM 3053 N N . ILE B 1 67 ? -0.92 -3.268 -2.84 1 98.88 67 ILE B N 1
ATOM 3054 C CA . ILE B 1 67 ? -0.81 -3.035 -1.403 1 98.88 67 ILE B CA 1
ATOM 3055 C C . ILE B 1 67 ? -2.088 -2.379 -0.887 1 98.88 67 ILE B C 1
ATOM 3057 O O . ILE B 1 67 ? -2.664 -2.824 0.108 1 98.88 67 ILE B O 1
ATOM 3061 N N . ALA B 1 68 ? -2.506 -1.366 -1.606 1 98.88 68 ALA B N 1
ATOM 3062 C CA . ALA B 1 68 ? -3.762 -0.704 -1.263 1 98.88 68 ALA B CA 1
ATOM 3063 C C . ALA B 1 68 ? -4.934 -1.682 -1.324 1 98.88 68 ALA B C 1
ATOM 3065 O O . ALA B 1 68 ? -5.789 -1.689 -0.438 1 98.88 68 ALA B O 1
ATOM 3066 N N . ALA B 1 69 ? -4.945 -2.475 -2.346 1 98.88 69 ALA B N 1
ATOM 3067 C CA . ALA B 1 69 ? -6.023 -3.439 -2.561 1 98.88 69 ALA B CA 1
ATOM 3068 C C . ALA B 1 69 ? -6.086 -4.453 -1.42 1 98.88 69 ALA B C 1
ATOM 3070 O O . ALA B 1 69 ? -7.164 -4.734 -0.894 1 98.88 69 ALA B O 1
ATOM 3071 N N . LEU B 1 70 ? -4.953 -4.973 -1.102 1 98.94 70 LEU B N 1
ATOM 3072 C CA . LEU B 1 70 ? -4.926 -5.934 -0.005 1 98.94 70 LEU B CA 1
ATOM 3073 C C . LEU B 1 70 ? -5.336 -5.273 1.308 1 98.94 70 LEU B C 1
ATOM 3075 O O . LEU B 1 70 ? -6.023 -5.887 2.125 1 98.94 70 LEU B O 1
ATOM 3079 N N . GLY B 1 71 ? -4.859 -4.027 1.541 1 98.88 71 GLY B N 1
ATOM 3080 C CA . GLY B 1 71 ? -5.348 -3.285 2.691 1 98.88 71 GLY B CA 1
ATOM 3081 C C . GLY B 1 71 ? -6.863 -3.244 2.775 1 98.88 71 GLY B C 1
ATOM 3082 O O . GLY B 1 71 ? -7.441 -3.549 3.82 1 98.88 71 GLY B O 1
ATOM 3083 N N . ALA B 1 72 ? -7.488 -2.92 1.711 1 98.94 72 ALA B N 1
ATOM 3084 C CA . ALA B 1 72 ? -8.945 -2.834 1.65 1 98.94 72 ALA B CA 1
ATOM 3085 C C . ALA B 1 72 ? -9.586 -4.184 1.964 1 98.94 72 ALA B C 1
ATOM 3087 O O . ALA B 1 72 ? -10.562 -4.254 2.711 1 98.94 72 ALA B O 1
ATOM 3088 N N . LEU B 1 73 ? -9.039 -5.227 1.432 1 98.94 73 LEU B N 1
ATOM 3089 C CA . LEU B 1 73 ? -9.625 -6.555 1.558 1 98.94 73 LEU B CA 1
ATOM 3090 C C . LEU B 1 73 ? -9.547 -7.047 2.998 1 98.94 73 LEU B C 1
ATOM 3092 O O . LEU B 1 73 ? -10.336 -7.902 3.408 1 98.94 73 LEU B O 1
ATOM 3096 N N . THR B 1 74 ? -8.547 -6.52 3.803 1 98.88 74 THR B N 1
ATOM 3097 C CA . THR B 1 74 ? -8.477 -6.91 5.207 1 98.88 74 THR B CA 1
ATOM 3098 C C . THR B 1 74 ? -9.797 -6.602 5.918 1 98.88 74 THR B C 1
ATOM 3100 O O . THR B 1 74 ? -10.18 -7.305 6.855 1 98.88 74 THR B O 1
ATOM 3103 N N . GLN B 1 75 ? -10.516 -5.574 5.469 1 98.69 75 GLN B N 1
ATOM 3104 C CA . GLN B 1 75 ? -11.734 -5.117 6.125 1 98.69 75 GLN B CA 1
ATOM 3105 C C . GLN B 1 75 ? -12.977 -5.559 5.348 1 98.69 75 GLN B C 1
ATOM 3107 O O . GLN B 1 75 ? -14.086 -5.562 5.891 1 98.69 75 GLN B O 1
ATOM 3112 N N . ALA B 1 76 ? -12.789 -5.961 4.094 1 98.69 76 ALA B N 1
ATOM 3113 C CA . ALA B 1 76 ? -13.938 -6.219 3.225 1 98.69 76 ALA B CA 1
ATOM 3114 C C . ALA B 1 76 ? -14.234 -7.711 3.133 1 98.69 76 ALA B C 1
ATOM 3116 O O . ALA B 1 76 ? -15.25 -8.117 2.555 1 98.69 76 ALA B O 1
ATOM 3117 N N . THR B 1 77 ? -13.32 -8.57 3.568 1 98.69 77 THR B N 1
ATOM 3118 C CA . THR B 1 77 ? -13.492 -10.016 3.627 1 98.69 77 THR B CA 1
ATOM 3119 C C . THR B 1 77 ? -13.273 -10.531 5.047 1 98.69 77 THR B C 1
ATOM 3121 O O . THR B 1 77 ? -12.805 -9.789 5.914 1 98.69 77 THR B O 1
ATOM 3124 N N . GLU B 1 78 ? -13.586 -11.781 5.281 1 98 78 GLU B N 1
ATOM 3125 C CA . GLU B 1 78 ? -13.609 -12.25 6.664 1 98 78 GLU B CA 1
ATOM 3126 C C . GLU B 1 78 ? -12.625 -13.391 6.883 1 98 78 GLU B C 1
ATOM 3128 O O . GLU B 1 78 ? -11.914 -13.422 7.887 1 98 78 GLU B O 1
ATOM 3133 N N . ARG B 1 79 ? -12.547 -14.328 5.895 1 97.94 79 ARG B N 1
ATOM 3134 C CA . ARG B 1 79 ? -11.844 -15.578 6.168 1 97.94 79 ARG B CA 1
ATOM 3135 C C . ARG B 1 79 ? -10.773 -15.844 5.109 1 97.94 79 ARG B C 1
ATOM 3137 O O . ARG B 1 79 ? -9.742 -16.453 5.402 1 97.94 79 ARG B O 1
ATOM 3144 N N . ILE B 1 80 ? -11.102 -15.469 3.902 1 98.81 80 ILE B N 1
ATOM 3145 C CA . ILE B 1 80 ? -10.234 -15.797 2.771 1 98.81 80 ILE B CA 1
ATOM 3146 C C . ILE B 1 80 ? -8.844 -15.219 3.008 1 98.81 80 ILE B C 1
ATOM 3148 O O . ILE B 1 80 ? -8.703 -14.102 3.506 1 98.81 80 ILE B O 1
ATOM 3152 N N . ARG B 1 81 ? -7.828 -15.953 2.801 1 98.88 81 ARG B N 1
ATOM 3153 C CA . ARG B 1 81 ? -6.465 -15.438 2.906 1 98.88 81 ARG B CA 1
ATOM 3154 C C . ARG B 1 81 ? -6.168 -14.445 1.79 1 98.88 81 ARG B C 1
ATOM 3156 O O . ARG B 1 81 ? -6.75 -14.523 0.706 1 98.88 81 ARG B O 1
ATOM 3163 N N . LEU B 1 82 ? -5.305 -13.523 2.09 1 98.94 82 LEU B N 1
ATOM 3164 C CA . LEU B 1 82 ? -4.988 -12.414 1.195 1 98.94 82 LEU B CA 1
ATOM 3165 C C . LEU B 1 82 ? -3.531 -12.477 0.746 1 98.94 82 LEU B C 1
ATOM 3167 O O . LEU B 1 82 ? -2.623 -12.562 1.577 1 98.94 82 LEU B O 1
ATOM 3171 N N . GLY B 1 83 ? -3.314 -12.445 -0.588 1 98.62 83 GLY B N 1
ATOM 3172 C CA . GLY B 1 83 ? -1.935 -12.594 -1.026 1 98.62 83 GLY B CA 1
ATOM 3173 C C . GLY B 1 83 ? -1.608 -11.758 -2.25 1 98.62 83 GLY B C 1
ATOM 3174 O O . GLY B 1 83 ? -2.467 -11.031 -2.762 1 98.62 83 GLY B O 1
ATOM 3175 N N . THR B 1 84 ? -0.362 -11.719 -2.617 1 98.06 84 THR B N 1
ATOM 3176 C CA . THR B 1 84 ? 0.146 -11.141 -3.855 1 98.06 84 THR B CA 1
ATOM 3177 C C . THR B 1 84 ? 0.642 -12.227 -4.801 1 98.06 84 THR B C 1
ATOM 3179 O O . THR B 1 84 ? 1.24 -13.211 -4.363 1 98.06 84 THR B O 1
ATOM 3182 N N . SER B 1 85 ? 0.476 -12.148 -6.156 1 95.88 85 SER B N 1
ATOM 3183 C CA . SER B 1 85 ? 0.848 -13.195 -7.105 1 95.88 85 SER B CA 1
ATOM 3184 C C . SER B 1 85 ? 1.559 -12.602 -8.32 1 95.88 85 SER B C 1
ATOM 3186 O O . SER B 1 85 ? 0.96 -12.469 -9.391 1 95.88 85 SER B O 1
ATOM 3188 N N . VAL B 1 86 ? 2.703 -12.344 -8.102 1 95.5 86 VAL B N 1
ATOM 3189 C CA . VAL B 1 86 ? 3.502 -11.961 -6.941 1 95.5 86 VAL B CA 1
ATOM 3190 C C . VAL B 1 86 ? 3.996 -10.523 -7.105 1 95.5 86 VAL B C 1
ATOM 3192 O O . VAL B 1 86 ? 3.959 -9.969 -8.203 1 95.5 86 VAL B O 1
ATOM 3195 N N . LEU B 1 87 ? 4.422 -9.867 -6.125 1 98.44 87 LEU B N 1
ATOM 3196 C CA . LEU B 1 87 ? 5.043 -8.547 -6.207 1 98.44 87 LEU B CA 1
ATOM 3197 C C . LEU B 1 87 ? 6.348 -8.609 -7 1 98.44 87 LEU B C 1
ATOM 3199 O O . LEU B 1 87 ? 7.113 -9.562 -6.867 1 98.44 87 LEU B O 1
ATOM 3203 N N . ALA B 1 88 ? 6.57 -7.602 -7.848 1 97.81 88 ALA B N 1
ATOM 3204 C CA . ALA B 1 88 ? 7.871 -7.434 -8.492 1 97.81 88 ALA B CA 1
ATOM 3205 C C . ALA B 1 88 ? 8.883 -6.816 -7.527 1 97.81 88 ALA B C 1
ATOM 3207 O O . ALA B 1 88 ? 8.719 -5.668 -7.102 1 97.81 88 ALA B O 1
ATOM 3208 N N . ASN B 1 89 ? 9.898 -7.516 -7.219 1 98.25 89 ASN B N 1
ATOM 3209 C CA . ASN B 1 89 ? 10.859 -7.117 -6.195 1 98.25 89 ASN B CA 1
ATOM 3210 C C . ASN B 1 89 ? 11.438 -5.734 -6.484 1 98.25 89 ASN B C 1
ATOM 3212 O O . ASN B 1 89 ? 11.617 -4.926 -5.57 1 98.25 89 ASN B O 1
ATOM 3216 N N . GLY B 1 90 ? 11.672 -5.445 -7.727 1 97.5 90 GLY B N 1
ATOM 3217 C CA . GLY B 1 90 ? 12.359 -4.219 -8.109 1 97.5 90 GLY B CA 1
ATOM 3218 C C . GLY B 1 90 ? 11.508 -2.977 -7.922 1 97.5 90 GLY B C 1
ATOM 3219 O O . GLY B 1 90 ? 12.023 -1.857 -7.957 1 97.5 90 GLY B O 1
ATOM 3220 N N . PHE B 1 91 ? 10.266 -3.143 -7.664 1 98.19 91 PHE B N 1
ATOM 3221 C CA . PHE B 1 91 ? 9.359 -2.002 -7.582 1 98.19 91 PHE B CA 1
ATOM 3222 C C . PHE B 1 91 ? 9.43 -1.351 -6.207 1 98.19 91 PHE B C 1
ATOM 3224 O O . PHE B 1 91 ? 9.008 -0.205 -6.035 1 98.19 91 PHE B O 1
ATOM 3231 N N . ARG B 1 92 ? 9.969 -2.049 -5.203 1 98.31 92 ARG B N 1
ATOM 3232 C CA . ARG B 1 92 ? 9.852 -1.559 -3.836 1 98.31 92 ARG B CA 1
ATOM 3233 C C . ARG B 1 92 ? 11.102 -1.887 -3.025 1 98.31 92 ARG B C 1
ATOM 3235 O O . ARG B 1 92 ? 11.734 -2.924 -3.24 1 98.31 92 ARG B O 1
ATOM 3242 N N . ASN B 1 93 ? 11.422 -1.011 -2.076 1 98.5 93 ASN B N 1
ATOM 3243 C CA . ASN B 1 93 ? 12.414 -1.318 -1.052 1 98.5 93 ASN B CA 1
ATOM 3244 C C . ASN B 1 93 ? 11.891 -2.34 -0.049 1 98.5 93 ASN B C 1
ATOM 3246 O O . ASN B 1 93 ? 10.789 -2.188 0.477 1 98.5 93 ASN B O 1
ATOM 3250 N N . PRO B 1 94 ? 12.68 -3.396 0.233 1 98.75 94 PRO B N 1
ATOM 3251 C CA . PRO B 1 94 ? 12.141 -4.473 1.063 1 98.75 94 PRO B CA 1
ATOM 3252 C C . PRO B 1 94 ? 11.805 -4.016 2.479 1 98.75 94 PRO B C 1
ATOM 3254 O O . PRO B 1 94 ? 10.898 -4.566 3.109 1 98.75 94 PRO B O 1
ATOM 3257 N N . VAL B 1 95 ? 12.516 -3.002 3.018 1 98.81 95 VAL B N 1
ATOM 3258 C CA . VAL B 1 95 ? 12.227 -2.496 4.355 1 98.81 95 VAL B CA 1
ATOM 3259 C C . VAL B 1 95 ? 10.891 -1.757 4.348 1 98.81 95 VAL B C 1
ATOM 3261 O O . VAL B 1 95 ? 10.039 -1.985 5.215 1 98.81 95 VAL B O 1
ATOM 3264 N N . VAL B 1 96 ? 10.711 -0.922 3.355 1 98.75 96 VAL B N 1
ATOM 3265 C CA . VAL B 1 96 ? 9.461 -0.179 3.205 1 98.75 96 VAL B CA 1
ATOM 3266 C C . VAL B 1 96 ? 8.312 -1.148 2.963 1 98.75 96 VAL B C 1
ATOM 3268 O O . VAL B 1 96 ? 7.238 -1.015 3.562 1 98.75 96 VAL B O 1
ATOM 3271 N N . LEU B 1 97 ? 8.57 -2.135 2.146 1 98.81 97 LEU B N 1
ATOM 3272 C CA . LEU B 1 97 ? 7.559 -3.141 1.821 1 98.81 97 LEU B CA 1
ATOM 3273 C C . LEU B 1 97 ? 7.152 -3.92 3.066 1 98.81 97 LEU B C 1
ATOM 3275 O O . LEU B 1 97 ? 5.965 -4.188 3.273 1 98.81 97 LEU B O 1
ATOM 3279 N N . ALA B 1 98 ? 8.07 -4.273 3.893 1 98.81 98 ALA B N 1
ATOM 3280 C CA . ALA B 1 98 ? 7.805 -5.059 5.094 1 98.81 98 ALA B CA 1
ATOM 3281 C C . ALA B 1 98 ? 6.797 -4.355 6 1 98.81 98 ALA B C 1
ATOM 3283 O O . ALA B 1 98 ? 5.973 -5.004 6.648 1 98.81 98 ALA B O 1
ATOM 3284 N N . LYS B 1 99 ? 6.859 -3.09 6.039 1 98.44 99 LYS B N 1
ATOM 3285 C CA . LYS B 1 99 ? 5.961 -2.303 6.879 1 98.44 99 LYS B CA 1
ATOM 3286 C C . LYS B 1 99 ? 4.504 -2.488 6.453 1 98.44 99 LYS B C 1
ATOM 3288 O O . LYS B 1 99 ? 3.643 -2.785 7.281 1 98.44 99 LYS B O 1
ATOM 3293 N N . ASP B 1 100 ? 4.266 -2.35 5.203 1 98.69 100 ASP B N 1
ATOM 3294 C CA . ASP B 1 100 ? 2.91 -2.5 4.688 1 98.69 100 ASP B CA 1
ATOM 3295 C C . ASP B 1 100 ? 2.439 -3.949 4.793 1 98.69 100 ASP B C 1
ATOM 3297 O O . ASP B 1 100 ? 1.288 -4.211 5.145 1 98.69 100 ASP B O 1
ATOM 3301 N N . LEU B 1 101 ? 3.311 -4.848 4.539 1 98.88 101 LEU B N 1
ATOM 3302 C CA . LEU B 1 101 ? 2.945 -6.258 4.625 1 98.88 101 LEU B CA 1
ATOM 3303 C C . LEU B 1 101 ? 2.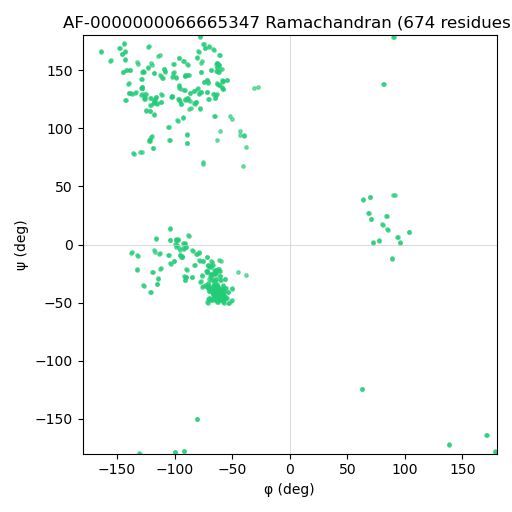596 -6.641 6.062 1 98.88 101 LEU B C 1
ATOM 3305 O O . LEU B 1 101 ? 1.577 -7.289 6.305 1 98.88 101 LEU B O 1
ATOM 3309 N N . ALA B 1 102 ? 3.428 -6.223 6.98 1 98.69 102 ALA B N 1
ATOM 3310 C CA . ALA B 1 102 ? 3.146 -6.484 8.391 1 98.69 102 ALA B CA 1
ATOM 3311 C C . ALA B 1 102 ? 1.812 -5.875 8.805 1 98.69 102 ALA B C 1
ATOM 3313 O O . ALA B 1 102 ? 1.046 -6.492 9.547 1 98.69 102 ALA B O 1
ATOM 3314 N N . THR B 1 103 ? 1.563 -4.695 8.336 1 98.81 103 THR B N 1
ATOM 3315 C CA . THR B 1 103 ? 0.307 -4.008 8.617 1 98.81 103 THR B CA 1
ATOM 3316 C C . THR B 1 103 ? -0.877 -4.805 8.078 1 98.81 103 THR B C 1
ATOM 3318 O O . THR B 1 103 ? -1.875 -4.992 8.781 1 98.81 103 THR B O 1
ATOM 3321 N N . ILE B 1 104 ? -0.795 -5.316 6.875 1 98.88 104 ILE B N 1
ATOM 3322 C CA . ILE B 1 104 ? -1.853 -6.121 6.273 1 98.88 104 ILE B CA 1
ATOM 3323 C C . ILE B 1 104 ? -2.082 -7.379 7.105 1 98.88 104 ILE B C 1
ATOM 3325 O O . ILE B 1 104 ? -3.225 -7.773 7.348 1 98.88 104 ILE B O 1
ATOM 3329 N N . ASP B 1 105 ? -0.995 -8 7.555 1 98.88 105 ASP B N 1
ATOM 3330 C CA . ASP B 1 105 ? -1.133 -9.203 8.367 1 98.88 105 ASP B CA 1
ATOM 3331 C C . ASP B 1 105 ? -1.909 -8.914 9.656 1 98.88 105 ASP B C 1
ATOM 3333 O O . ASP B 1 105 ? -2.828 -9.648 10.008 1 98.88 105 ASP B O 1
ATOM 3337 N N . VAL B 1 106 ? -1.579 -7.852 10.32 1 98.69 106 VAL B N 1
ATOM 3338 C CA . VAL B 1 106 ? -2.217 -7.508 11.586 1 98.69 106 VAL B CA 1
ATOM 3339 C C . VAL B 1 106 ? -3.684 -7.156 11.352 1 98.69 106 VAL B C 1
ATOM 3341 O O . VAL B 1 106 ? -4.574 -7.676 12.023 1 98.69 106 VAL B O 1
ATOM 3344 N N . LEU B 1 107 ? -3.941 -6.328 10.344 1 98.62 107 LEU B N 1
ATOM 3345 C CA . LEU B 1 107 ? -5.289 -5.82 10.125 1 98.62 107 LEU B CA 1
ATOM 3346 C C . LEU B 1 107 ? -6.203 -6.922 9.586 1 98.62 107 LEU B C 1
ATOM 3348 O O . LEU B 1 107 ? -7.422 -6.852 9.742 1 98.62 107 LEU B O 1
ATOM 3352 N N . SER B 1 108 ? -5.637 -7.93 8.961 1 98.62 108 SER B N 1
ATOM 3353 C CA . SER B 1 108 ? -6.418 -9.055 8.453 1 98.62 108 SER B CA 1
ATOM 3354 C C . SER B 1 108 ? -6.547 -10.156 9.508 1 98.62 108 SER B C 1
ATOM 3356 O O . SER B 1 108 ? -7.16 -11.188 9.258 1 98.62 108 SER B O 1
ATOM 3358 N N . LYS B 1 109 ? -5.91 -9.922 10.633 1 98.25 109 LYS B N 1
ATOM 3359 C CA . LYS B 1 109 ? -5.895 -10.891 11.727 1 98.25 109 LYS B CA 1
ATOM 3360 C C . LYS B 1 109 ? -5.191 -12.18 11.312 1 98.25 109 LYS B C 1
ATOM 3362 O O . LYS B 1 109 ? -5.676 -13.273 11.602 1 98.25 109 LYS B O 1
ATOM 3367 N N . GLY B 1 110 ? -4.137 -12.016 10.555 1 98.56 110 GLY B N 1
ATOM 3368 C CA . GLY B 1 110 ? -3.256 -13.133 10.258 1 98.56 110 GLY B CA 1
ATOM 3369 C C . GLY B 1 110 ? -3.648 -13.875 8.992 1 98.56 110 GLY B C 1
ATOM 3370 O O . GLY B 1 110 ? -3.568 -15.109 8.945 1 98.56 110 GLY B O 1
ATOM 3371 N N . ARG B 1 111 ? -4.008 -13.227 7.938 1 98.81 111 ARG B N 1
ATOM 3372 C CA . ARG B 1 111 ? -4.477 -13.914 6.738 1 98.81 111 ARG B CA 1
ATOM 3373 C C . ARG B 1 111 ? -3.535 -13.672 5.562 1 98.81 111 ARG B C 1
ATOM 3375 O O . ARG B 1 111 ? -3.814 -14.102 4.441 1 98.81 111 ARG B O 1
ATOM 3382 N N . LEU B 1 112 ? -2.391 -12.992 5.762 1 98.88 112 LEU B N 1
ATOM 3383 C CA . LEU B 1 112 ? -1.516 -12.562 4.676 1 98.88 112 LEU B CA 1
ATOM 3384 C C . LEU B 1 112 ? -0.639 -13.719 4.195 1 98.88 112 LEU B C 1
ATOM 3386 O O . LEU B 1 112 ? -0.099 -14.469 5.008 1 98.88 112 LEU B O 1
ATOM 3390 N N . GLU B 1 113 ? -0.518 -13.914 2.893 1 98.88 113 GLU B N 1
ATOM 3391 C CA . GLU B 1 113 ? 0.527 -14.672 2.207 1 98.88 113 GLU B CA 1
ATOM 3392 C C . GLU B 1 113 ? 1.343 -13.773 1.283 1 98.88 113 GLU B C 1
ATOM 3394 O O . GLU B 1 113 ? 0.786 -13.094 0.415 1 98.88 113 GLU B O 1
ATOM 3399 N N . VAL B 1 114 ? 2.611 -13.766 1.45 1 98.81 114 VAL B N 1
ATOM 3400 C CA . VAL B 1 114 ? 3.455 -12.789 0.769 1 98.81 114 VAL B CA 1
ATOM 3401 C C . VAL B 1 114 ? 4.055 -13.414 -0.489 1 98.81 114 VAL B C 1
ATOM 3403 O O . VAL B 1 114 ? 4.984 -14.219 -0.407 1 98.81 114 VAL B O 1
ATOM 3406 N N . GLY B 1 115 ? 3.566 -13.008 -1.628 1 98.81 115 GLY B N 1
ATOM 3407 C CA . GLY B 1 115 ? 4.176 -13.398 -2.889 1 98.81 115 GLY B CA 1
ATOM 3408 C C . GLY B 1 115 ? 5.145 -12.359 -3.424 1 98.81 115 GLY B C 1
ATOM 3409 O O . GLY B 1 115 ? 4.773 -11.203 -3.639 1 98.81 115 GLY B O 1
ATOM 3410 N N . LEU B 1 116 ? 6.348 -12.758 -3.666 1 98.69 116 LEU B N 1
ATOM 3411 C CA . LEU B 1 116 ? 7.395 -11.883 -4.191 1 98.69 116 LEU B CA 1
ATOM 3412 C C . LEU B 1 116 ? 8.234 -12.609 -5.238 1 98.69 116 LEU B C 1
ATOM 3414 O O . LEU B 1 116 ? 8.648 -13.75 -5.023 1 98.69 116 LEU B O 1
ATOM 3418 N N . GLY B 1 117 ? 8.422 -12.016 -6.344 1 97.81 117 GLY B N 1
ATOM 3419 C CA . GLY B 1 117 ? 9.25 -12.539 -7.422 1 97.81 117 GLY B CA 1
ATOM 3420 C C . GLY B 1 117 ? 10.242 -11.516 -7.949 1 97.81 117 GLY B C 1
ATOM 3421 O O . GLY B 1 117 ? 10.258 -10.367 -7.5 1 97.81 117 GLY B O 1
ATOM 3422 N N . ALA B 1 118 ? 11.008 -11.883 -8.906 1 94.25 118 ALA B N 1
ATOM 3423 C CA . ALA B 1 118 ? 12.102 -11.062 -9.422 1 94.25 118 ALA B CA 1
ATOM 3424 C C . ALA B 1 118 ? 11.578 -9.969 -10.352 1 94.25 118 ALA B C 1
ATOM 3426 O O . ALA B 1 118 ? 12.258 -8.969 -10.594 1 94.25 118 ALA B O 1
ATOM 3427 N N . GLY B 1 119 ? 10.344 -10.109 -10.742 1 89.75 119 GLY B N 1
ATOM 3428 C CA . GLY B 1 119 ? 9.852 -9.25 -11.805 1 89.75 119 GLY B CA 1
ATOM 3429 C C . GLY B 1 119 ? 10.242 -9.727 -13.188 1 89.75 119 GLY B C 1
ATOM 3430 O O . GLY B 1 119 ? 11.375 -10.164 -13.406 1 89.75 119 GLY B O 1
ATOM 3431 N N . TRP B 1 120 ? 9.266 -9.648 -14.188 1 83.62 120 TRP B N 1
ATOM 3432 C CA . TRP B 1 120 ? 9.57 -10.281 -15.469 1 83.62 120 TRP B CA 1
ATOM 3433 C C . TRP B 1 120 ? 9.234 -9.344 -16.625 1 83.62 120 TRP B C 1
ATOM 3435 O O . TRP B 1 120 ? 9.703 -9.547 -17.75 1 83.62 120 TRP B O 1
ATOM 3445 N N . LYS B 1 121 ? 8.398 -8.414 -16.344 1 89.25 121 LYS B N 1
ATOM 3446 C CA . LYS B 1 121 ? 7.922 -7.574 -17.438 1 89.25 121 LYS B CA 1
ATOM 3447 C C . LYS B 1 121 ? 8.828 -6.367 -17.641 1 89.25 121 LYS B C 1
ATOM 3449 O O . LYS B 1 121 ? 8.57 -5.289 -17.094 1 89.25 121 LYS B O 1
ATOM 3454 N N . GLN B 1 122 ? 9.766 -6.484 -18.531 1 91.38 122 GLN B N 1
ATOM 3455 C CA . GLN B 1 122 ? 10.805 -5.488 -18.766 1 91.38 122 GLN B CA 1
ATOM 3456 C C . GLN B 1 122 ? 10.195 -4.145 -19.156 1 91.38 122 GLN B C 1
ATOM 3458 O O . GLN B 1 122 ? 10.695 -3.09 -18.75 1 91.38 122 GLN B O 1
ATOM 3463 N N . ASP B 1 123 ? 9.195 -4.191 -19.922 1 92.44 123 ASP B N 1
ATOM 3464 C CA . ASP B 1 123 ? 8.602 -2.965 -20.453 1 92.44 123 ASP B CA 1
ATOM 3465 C C . ASP B 1 123 ? 8.031 -2.107 -19.312 1 92.44 123 ASP B C 1
ATOM 3467 O O . ASP B 1 123 ? 8.062 -0.878 -19.391 1 92.44 123 ASP B O 1
ATOM 3471 N N . GLU B 1 124 ? 7.52 -2.719 -18.312 1 94.25 124 GLU B N 1
ATOM 3472 C CA . GLU B 1 124 ? 6.973 -1.968 -17.188 1 94.25 124 GLU B CA 1
ATOM 3473 C C . GLU B 1 124 ? 8.078 -1.297 -16.375 1 94.25 124 GLU B C 1
ATOM 3475 O O . GLU B 1 124 ? 7.922 -0.162 -15.922 1 94.25 124 GLU B O 1
ATOM 3480 N N . PHE B 1 125 ? 9.18 -1.968 -16.203 1 95.94 125 PHE B N 1
ATOM 3481 C CA . PHE B 1 125 ? 10.336 -1.372 -15.547 1 95.94 125 PHE B CA 1
ATOM 3482 C C . PHE B 1 125 ? 10.836 -0.161 -16.328 1 95.94 125 PHE B C 1
ATOM 3484 O O . PHE B 1 125 ? 11.023 0.916 -15.758 1 95.94 125 PHE B O 1
ATOM 3491 N N . ALA B 1 126 ? 10.969 -0.373 -17.609 1 95.81 126 ALA B N 1
ATOM 3492 C CA . ALA B 1 126 ? 11.438 0.702 -18.469 1 95.81 126 ALA B CA 1
ATOM 3493 C C . ALA B 1 126 ? 10.492 1.897 -18.438 1 95.81 126 ALA B C 1
ATOM 3495 O O . ALA B 1 126 ? 10.93 3.045 -18.344 1 95.81 126 ALA B O 1
ATOM 3496 N N . ALA B 1 127 ? 9.258 1.606 -18.484 1 97.5 127 ALA B N 1
ATOM 3497 C CA . ALA B 1 127 ? 8.25 2.664 -18.5 1 97.5 127 ALA B CA 1
ATOM 3498 C C . ALA B 1 127 ? 8.297 3.475 -17.203 1 97.5 127 ALA B C 1
ATOM 3500 O O . ALA B 1 127 ? 8.07 4.688 -17.219 1 97.5 127 ALA B O 1
ATOM 3501 N N . ALA B 1 128 ? 8.609 2.83 -16.109 1 98.12 128 ALA B N 1
ATOM 3502 C CA . ALA B 1 128 ? 8.617 3.492 -14.797 1 98.12 128 ALA B CA 1
ATOM 3503 C C . ALA B 1 128 ? 9.992 4.051 -14.477 1 98.12 128 ALA B C 1
ATOM 3505 O O . ALA B 1 128 ? 10.211 4.582 -13.383 1 98.12 128 ALA B O 1
ATOM 3506 N N . GLY B 1 129 ? 10.906 3.879 -15.375 1 98 129 GLY B N 1
ATOM 3507 C CA . GLY B 1 129 ? 12.25 4.371 -15.148 1 98 129 GLY B CA 1
ATOM 3508 C C . GLY B 1 129 ? 13.008 3.586 -14.094 1 98 129 GLY B C 1
ATOM 3509 O O . GLY B 1 129 ? 13.883 4.129 -13.414 1 98 129 GLY B O 1
ATOM 3510 N N . ILE B 1 130 ? 12.641 2.428 -13.844 1 97.44 130 ILE B N 1
ATOM 3511 C CA . ILE B 1 130 ? 13.305 1.528 -12.906 1 97.44 130 ILE B CA 1
ATOM 3512 C C . ILE B 1 130 ? 14.266 0.612 -13.664 1 97.44 130 ILE B C 1
ATOM 3514 O O . ILE B 1 130 ? 13.922 0.084 -14.727 1 97.44 130 ILE B O 1
ATOM 3518 N N . ALA B 1 131 ? 15.438 0.401 -13.156 1 95.69 131 ALA B N 1
ATOM 3519 C CA . ALA B 1 131 ? 16.438 -0.434 -13.828 1 95.69 131 ALA B CA 1
ATOM 3520 C C . ALA B 1 131 ? 15.953 -1.877 -13.938 1 95.69 131 ALA B C 1
ATOM 3522 O O . ALA B 1 131 ? 15.469 -2.457 -12.969 1 95.69 131 ALA B O 1
ATOM 3523 N N . TYR B 1 132 ? 16 -2.432 -15.094 1 94.62 132 TYR B N 1
ATOM 3524 C CA . TYR B 1 132 ? 15.758 -3.846 -15.352 1 94.62 132 TYR B CA 1
ATOM 3525 C C . TYR B 1 132 ? 17.062 -4.59 -15.609 1 94.62 132 TYR B C 1
ATOM 3527 O O . TYR B 1 132 ? 17.484 -4.742 -16.766 1 94.62 132 TYR B O 1
ATOM 3535 N N . GLU B 1 133 ? 17.609 -5.07 -14.594 1 95.06 133 GLU B N 1
ATOM 3536 C CA . GLU B 1 133 ? 18.953 -5.648 -14.656 1 95.06 133 GLU B CA 1
ATOM 3537 C C . GLU B 1 133 ? 18.922 -7.047 -15.273 1 95.06 133 GLU B C 1
ATOM 3539 O O . GLU B 1 133 ? 17.844 -7.547 -15.625 1 95.06 133 GLU B O 1
ATOM 3544 N N . THR B 1 134 ? 20.109 -7.66 -15.391 1 93.94 134 THR B N 1
ATOM 3545 C CA . THR B 1 134 ? 20.188 -9.016 -15.914 1 93.94 134 THR B CA 1
ATOM 3546 C C . THR B 1 134 ? 19.453 -10 -15.008 1 93.94 134 THR B C 1
ATOM 3548 O O . THR B 1 134 ? 19.25 -9.719 -13.82 1 93.94 134 THR B O 1
ATOM 3551 N N . PRO B 1 135 ? 19.016 -11.148 -15.547 1 91.94 135 PRO B N 1
ATOM 3552 C CA . PRO B 1 135 ? 18.312 -12.141 -14.719 1 91.94 135 PRO B CA 1
ATOM 3553 C C . PRO B 1 135 ? 19.109 -12.531 -13.477 1 91.94 135 PRO B C 1
ATOM 3555 O O . PRO B 1 135 ? 18.547 -12.688 -12.391 1 91.94 135 PRO B O 1
ATOM 3558 N N . GLY B 1 136 ? 20.406 -12.703 -13.633 1 95 136 GLY B N 1
ATOM 3559 C CA . GLY B 1 136 ? 21.234 -13.047 -12.5 1 95 136 GLY B CA 1
ATOM 3560 C C . GLY B 1 136 ? 21.188 -12.016 -11.391 1 95 136 GLY B C 1
ATOM 3561 O O . GLY B 1 136 ? 21.031 -12.367 -10.219 1 95 136 GLY B O 1
ATOM 3562 N N . VAL B 1 137 ? 21.312 -10.773 -11.758 1 97.25 137 VAL B N 1
ATOM 3563 C CA . VAL B 1 137 ? 21.297 -9.688 -10.789 1 97.25 137 VAL B CA 1
ATOM 3564 C C . VAL B 1 137 ? 19.922 -9.609 -10.125 1 97.25 137 VAL B C 1
ATOM 3566 O O . VAL B 1 137 ? 19.812 -9.406 -8.914 1 97.25 137 VAL B O 1
ATOM 3569 N N . ARG B 1 138 ? 18.875 -9.773 -10.914 1 96.62 138 ARG B N 1
ATOM 3570 C CA . ARG B 1 138 ? 17.531 -9.719 -10.375 1 96.62 138 ARG B CA 1
ATOM 3571 C C . ARG B 1 138 ? 17.297 -10.852 -9.375 1 96.62 138 ARG B C 1
ATOM 3573 O O . ARG B 1 138 ? 16.594 -10.672 -8.383 1 96.62 138 ARG B O 1
ATOM 3580 N N . LEU B 1 139 ? 17.875 -12.008 -9.625 1 97.5 139 LEU B N 1
ATOM 3581 C CA . LEU B 1 139 ? 17.766 -13.125 -8.695 1 97.5 139 LEU B CA 1
ATOM 3582 C C . LEU B 1 139 ? 18.547 -12.859 -7.422 1 97.5 139 LEU B C 1
ATOM 3584 O O . LEU B 1 139 ? 18.125 -13.227 -6.328 1 97.5 139 LEU B O 1
ATOM 3588 N N . GLU B 1 140 ? 19.766 -12.242 -7.574 1 98.5 140 GLU B N 1
ATOM 3589 C CA . GLU B 1 140 ? 20.547 -11.859 -6.398 1 98.5 140 GLU B CA 1
ATOM 3590 C C . GLU B 1 140 ? 19.75 -10.891 -5.516 1 98.5 140 GLU B C 1
ATOM 3592 O O . GLU B 1 140 ? 19.719 -11.039 -4.293 1 98.5 140 GLU B O 1
ATOM 3597 N N . LYS B 1 141 ? 19.141 -9.938 -6.164 1 98.69 141 LYS B N 1
ATOM 3598 C CA . LYS B 1 141 ? 18.328 -8.969 -5.438 1 98.69 141 LYS B CA 1
ATOM 3599 C C . LYS B 1 141 ? 17.156 -9.648 -4.73 1 98.69 141 LYS B C 1
ATOM 3601 O O . LYS B 1 141 ? 16.844 -9.32 -3.58 1 98.69 141 LYS B O 1
ATOM 3606 N N . LEU B 1 142 ? 16.531 -10.531 -5.438 1 98.75 142 LEU B N 1
ATOM 3607 C CA . LEU B 1 142 ? 15.414 -11.258 -4.844 1 98.75 142 LEU B CA 1
ATOM 3608 C C . LEU B 1 142 ? 15.875 -12.07 -3.641 1 98.75 142 LEU B C 1
ATOM 3610 O O . LEU B 1 142 ? 15.203 -12.086 -2.604 1 98.75 142 LEU B O 1
ATOM 3614 N N . ASP B 1 143 ? 16.938 -12.758 -3.746 1 98.81 143 ASP B N 1
ATOM 3615 C CA . ASP B 1 143 ? 17.5 -13.539 -2.65 1 98.81 143 ASP B CA 1
ATOM 3616 C C . ASP B 1 143 ? 17.688 -12.68 -1.403 1 98.81 143 ASP B C 1
ATOM 3618 O O . ASP B 1 143 ? 17.25 -13.047 -0.314 1 98.81 143 ASP B O 1
ATOM 3622 N N . GLU B 1 144 ? 18.328 -11.547 -1.584 1 98.94 144 GLU B N 1
ATOM 3623 C CA . GLU B 1 144 ? 18.578 -10.641 -0.469 1 98.94 144 GLU B CA 1
ATOM 3624 C C . GLU B 1 144 ? 17.281 -10.086 0.105 1 98.94 144 GLU B C 1
ATOM 3626 O O . GLU B 1 144 ? 17.109 -10.016 1.324 1 98.94 144 GLU B O 1
ATOM 3631 N N . ALA B 1 145 ? 16.359 -9.711 -0.769 1 98.88 145 ALA B N 1
ATOM 3632 C CA . ALA B 1 145 ? 15.086 -9.172 -0.321 1 98.88 145 ALA B CA 1
ATOM 3633 C C . ALA B 1 145 ? 14.312 -10.195 0.502 1 98.88 145 ALA B C 1
ATOM 3635 O O . ALA B 1 145 ? 13.727 -9.859 1.535 1 98.88 145 ALA B O 1
ATOM 3636 N N . LEU B 1 146 ? 14.289 -11.422 0.048 1 98.88 146 LEU B N 1
ATOM 3637 C CA . LEU B 1 146 ? 13.594 -12.484 0.766 1 98.88 146 LEU B CA 1
ATOM 3638 C C . LEU B 1 146 ? 14.227 -12.719 2.133 1 98.88 146 LEU B C 1
ATOM 3640 O O . LEU B 1 146 ? 13.523 -12.992 3.109 1 98.88 146 LEU B O 1
ATOM 3644 N N . THR B 1 147 ? 15.523 -12.617 2.225 1 98.88 147 THR B N 1
ATOM 3645 C CA . THR B 1 147 ? 16.219 -12.75 3.498 1 98.88 147 THR B CA 1
ATOM 3646 C C . THR B 1 147 ? 15.812 -11.633 4.457 1 98.88 147 THR B C 1
ATOM 3648 O O . THR B 1 147 ? 15.516 -11.898 5.625 1 98.88 147 THR B O 1
ATOM 3651 N N . ILE B 1 148 ? 15.781 -10.469 3.959 1 98.94 148 ILE B N 1
ATOM 3652 C CA . ILE B 1 148 ? 15.422 -9.297 4.754 1 98.94 148 ILE B CA 1
ATOM 3653 C C . ILE B 1 148 ? 13.969 -9.414 5.211 1 98.94 148 ILE B C 1
ATOM 3655 O O . ILE B 1 148 ? 13.664 -9.227 6.395 1 98.94 148 ILE B O 1
ATOM 3659 N N . LEU B 1 149 ? 13.07 -9.75 4.309 1 98.94 149 LEU B N 1
ATOM 3660 C CA . LEU B 1 149 ? 11.648 -9.859 4.621 1 98.94 149 LEU B CA 1
ATOM 3661 C C . LEU B 1 149 ? 11.398 -10.969 5.641 1 98.94 149 LEU B C 1
ATOM 3663 O O . LEU B 1 149 ? 10.523 -10.836 6.5 1 98.94 149 LEU B O 1
ATOM 3667 N N . ASP B 1 150 ? 12.125 -12.055 5.512 1 98.81 150 ASP B N 1
ATOM 3668 C CA . ASP B 1 150 ? 11.992 -13.148 6.469 1 98.81 150 ASP B CA 1
ATOM 3669 C C . ASP B 1 150 ? 12.211 -12.656 7.898 1 98.81 150 ASP B C 1
ATOM 3671 O O . ASP B 1 150 ? 11.406 -12.938 8.789 1 98.81 150 ASP B O 1
ATOM 3675 N N . VAL B 1 151 ? 13.219 -11.883 8.109 1 98.81 151 VAL B N 1
ATOM 3676 C CA . VAL B 1 151 ? 13.578 -11.391 9.438 1 98.81 151 VAL B CA 1
ATOM 3677 C C . VAL B 1 151 ? 12.555 -10.359 9.898 1 98.81 151 VAL B C 1
ATOM 3679 O O . VAL B 1 151 ? 12.008 -10.461 11 1 98.81 151 VAL B O 1
ATOM 3682 N N . LEU B 1 152 ? 12.258 -9.391 9.078 1 98.81 152 LEU B N 1
ATOM 3683 C CA . LEU B 1 152 ? 11.391 -8.273 9.453 1 98.81 152 LEU B CA 1
ATOM 3684 C C . LEU B 1 152 ? 9.969 -8.75 9.711 1 98.81 152 LEU B C 1
ATOM 3686 O O . LEU B 1 152 ? 9.305 -8.266 10.633 1 98.81 152 LEU B O 1
ATOM 3690 N N . LEU B 1 153 ? 9.492 -9.727 8.984 1 98.81 153 LEU B N 1
ATOM 3691 C CA . LEU B 1 153 ? 8.117 -10.195 9.141 1 98.81 153 LEU B CA 1
ATOM 3692 C C . LEU B 1 153 ? 8 -11.148 10.328 1 98.81 153 LEU B C 1
ATOM 3694 O 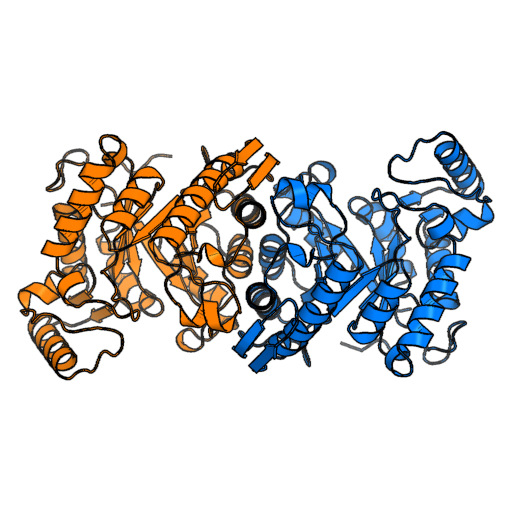O . LEU B 1 153 ? 6.891 -11.531 10.711 1 98.81 153 LEU B O 1
ATOM 3698 N N . ARG B 1 154 ? 9.07 -11.547 10.922 1 98.56 154 ARG B N 1
ATOM 3699 C CA . ARG B 1 154 ? 9.062 -12.258 12.195 1 98.56 154 ARG B CA 1
ATOM 3700 C C . ARG B 1 154 ? 9.016 -11.273 13.367 1 98.56 154 ARG B C 1
ATOM 3702 O O . ARG B 1 154 ? 8.945 -11.688 14.523 1 98.56 154 ARG B O 1
ATOM 3709 N N . GLY B 1 155 ? 9.086 -9.969 13.062 1 97.75 155 GLY B N 1
ATOM 3710 C CA . GLY B 1 155 ? 9.125 -8.953 14.102 1 97.75 155 GLY B CA 1
ATOM 3711 C C . GLY B 1 155 ? 10.5 -8.773 14.711 1 97.75 155 GLY B C 1
ATOM 3712 O O . GLY B 1 155 ? 10.641 -8.188 15.789 1 97.75 155 GLY B O 1
ATOM 3713 N N . GLN B 1 156 ? 11.523 -9.242 14.055 1 98.31 156 GLN B N 1
ATOM 3714 C CA . GLN B 1 156 ? 12.883 -9.203 14.578 1 98.31 156 GLN B CA 1
ATOM 3715 C C . GLN B 1 156 ? 13.641 -7.996 14.047 1 98.31 156 GLN B C 1
ATOM 3717 O O . GLN B 1 156 ? 13.211 -7.359 13.078 1 98.31 156 GLN B O 1
ATOM 3722 N N . GLU B 1 157 ? 14.711 -7.641 14.734 1 98.56 157 GLU B N 1
ATOM 3723 C CA . GLU B 1 157 ? 15.602 -6.59 14.258 1 98.56 157 GLU B CA 1
ATOM 3724 C C . GLU B 1 157 ? 16.5 -7.102 13.141 1 98.56 157 GLU B C 1
ATOM 3726 O O . GLU B 1 157 ? 17.125 -8.156 13.273 1 98.56 157 GLU B O 1
ATOM 3731 N N . CYS B 1 158 ? 16.578 -6.402 12.102 1 98.69 158 CYS B N 1
ATOM 3732 C CA . CYS B 1 158 ? 17.328 -6.828 10.922 1 98.69 158 CYS B CA 1
ATOM 3733 C C . CYS B 1 158 ? 18.562 -5.949 10.719 1 98.69 158 CYS B C 1
ATOM 3735 O O . CYS B 1 158 ? 18.453 -4.723 10.688 1 98.69 158 CYS B O 1
ATOM 3737 N N . THR B 1 159 ? 19.672 -6.469 10.68 1 98.81 159 THR B N 1
ATOM 3738 C CA . THR B 1 159 ? 20.906 -5.91 10.117 1 98.81 159 THR B CA 1
ATOM 3739 C C . THR B 1 159 ? 21.406 -6.766 8.961 1 98.81 159 THR B C 1
ATOM 3741 O O . THR B 1 159 ? 21.578 -7.977 9.102 1 98.81 159 THR B O 1
ATOM 3744 N N . PHE B 1 160 ? 21.547 -6.203 7.84 1 98.75 160 PHE B N 1
ATOM 3745 C CA . PHE B 1 160 ? 21.875 -6.926 6.617 1 98.75 160 PHE B CA 1
ATOM 3746 C C . PHE B 1 160 ? 22.812 -6.105 5.734 1 98.75 160 PHE B C 1
ATOM 3748 O O . PHE B 1 160 ? 22.5 -4.961 5.391 1 98.75 160 PHE B O 1
ATOM 3755 N N . GLU B 1 161 ? 23.891 -6.625 5.391 1 98.44 161 GLU B N 1
ATOM 3756 C CA . GLU B 1 161 ? 24.859 -6.004 4.492 1 98.44 161 GLU B CA 1
ATOM 3757 C C . GLU B 1 161 ? 25.062 -6.844 3.234 1 98.44 161 GLU B C 1
ATOM 3759 O O . GLU B 1 161 ? 26.016 -7.617 3.145 1 98.44 161 GLU B O 1
ATOM 3764 N N . GLY B 1 162 ? 24.172 -6.637 2.324 1 98.62 162 GLY B N 1
ATOM 3765 C CA . GLY B 1 162 ? 24.25 -7.367 1.07 1 98.62 162 GLY B CA 1
ATOM 3766 C C . GLY B 1 162 ? 24.875 -6.559 -0.049 1 98.62 162 GLY B C 1
ATOM 3767 O O . GLY B 1 162 ? 25.328 -5.43 0.168 1 98.62 162 GLY B O 1
ATOM 3768 N N . LYS B 1 163 ? 24.953 -7.129 -1.222 1 98.31 163 LYS B N 1
ATOM 3769 C CA . LYS B 1 163 ? 25.453 -6.477 -2.428 1 98.31 163 LYS B CA 1
ATOM 3770 C C . LYS B 1 163 ? 24.469 -5.422 -2.93 1 98.31 163 LYS B C 1
ATOM 3772 O O . LYS B 1 163 ? 24.891 -4.383 -3.447 1 98.31 163 LYS B O 1
ATOM 3777 N N . HIS B 1 164 ? 23.203 -5.664 -2.758 1 98.25 164 HIS B N 1
ATOM 3778 C CA . HIS B 1 164 ? 22.188 -4.852 -3.396 1 98.25 164 HIS B CA 1
ATOM 3779 C C . HIS B 1 164 ? 21.375 -4.078 -2.365 1 98.25 164 HIS B C 1
ATOM 3781 O O . HIS B 1 164 ? 20.844 -3.004 -2.66 1 98.25 164 HIS B O 1
ATOM 3787 N N . TYR B 1 165 ? 21.266 -4.637 -1.172 1 98.62 165 TYR B N 1
ATOM 3788 C CA . TYR B 1 165 ? 20.5 -3.994 -0.107 1 98.62 165 TYR B CA 1
ATOM 3789 C C . TYR B 1 165 ? 21.328 -3.885 1.167 1 98.62 165 TYR B C 1
ATOM 3791 O O . TYR B 1 165 ? 22.188 -4.73 1.434 1 98.62 165 TYR B O 1
ATOM 3799 N N . GLN B 1 166 ? 21.047 -2.791 1.932 1 98.62 166 GLN B N 1
ATOM 3800 C CA . GLN B 1 166 ? 21.578 -2.576 3.271 1 98.62 166 GLN B CA 1
ATOM 3801 C C . GLN B 1 166 ? 20.469 -2.268 4.266 1 98.62 166 GLN B C 1
ATOM 3803 O O . GLN B 1 166 ? 19.516 -1.546 3.945 1 98.62 166 GLN B O 1
ATOM 3808 N N . VAL B 1 167 ? 20.516 -2.857 5.359 1 98.81 167 VAL B N 1
ATOM 3809 C CA . VAL B 1 167 ? 19.625 -2.59 6.473 1 98.81 167 VAL B CA 1
ATOM 3810 C C . VAL B 1 167 ? 20.422 -2.463 7.766 1 98.81 167 VAL B C 1
ATOM 3812 O O . VAL B 1 167 ? 21.266 -3.311 8.07 1 98.81 167 VAL B O 1
ATOM 3815 N N . HIS B 1 168 ? 20.156 -1.421 8.492 1 98.5 168 HIS B N 1
ATOM 3816 C CA . HIS B 1 168 ? 20.906 -1.175 9.719 1 98.5 168 HIS B CA 1
ATOM 3817 C C . HIS B 1 168 ? 19.984 -1.09 10.93 1 98.5 168 HIS B C 1
ATOM 3819 O O . HIS B 1 168 ? 19.547 0.001 11.305 1 98.5 168 HIS B O 1
ATOM 3825 N N . GLY B 1 169 ? 19.75 -2.137 11.508 1 98.19 169 GLY B N 1
ATOM 3826 C CA . GLY B 1 169 ? 19.078 -2.197 12.797 1 98.19 169 GLY B CA 1
ATOM 3827 C C . GLY B 1 169 ? 17.609 -1.817 12.711 1 98.19 169 GLY B C 1
ATOM 3828 O O . GLY B 1 169 ? 17.094 -1.094 13.57 1 98.19 169 GLY B O 1
ATOM 3829 N N . VAL B 1 170 ? 16.906 -2.227 11.719 1 98.12 170 VAL B N 1
ATOM 3830 C CA . VAL B 1 170 ? 15.469 -1.949 11.602 1 98.12 170 VAL B CA 1
ATOM 3831 C C . VAL B 1 170 ? 14.672 -3.055 12.281 1 98.12 170 VAL B C 1
ATOM 3833 O O . VAL B 1 170 ? 14.852 -4.238 11.984 1 98.12 170 VAL B O 1
ATOM 3836 N N . LYS B 1 171 ? 13.805 -2.684 13.195 1 97.94 171 LYS B N 1
ATOM 3837 C CA . LYS B 1 171 ? 12.914 -3.646 13.836 1 97.94 171 LYS B CA 1
ATOM 3838 C C . LYS B 1 171 ? 11.648 -3.85 13.016 1 97.94 171 LYS B C 1
ATOM 3840 O O . LYS B 1 171 ? 11.016 -2.879 12.594 1 97.94 171 LYS B O 1
ATOM 3845 N N . GLY B 1 172 ? 11.32 -5.172 12.789 1 97.56 172 GLY B N 1
ATOM 3846 C CA . GLY B 1 172 ? 10.055 -5.445 12.125 1 97.56 172 GLY B CA 1
ATOM 3847 C C . GLY B 1 172 ? 8.852 -5.043 12.953 1 97.56 172 GLY B C 1
ATOM 3848 O O . GLY B 1 172 ? 8.594 -5.621 14.016 1 97.56 172 GLY B O 1
ATOM 3849 N N . THR B 1 173 ? 8.141 -3.996 12.516 1 96.75 173 THR B N 1
ATOM 3850 C CA . THR B 1 173 ? 6.926 -3.52 13.172 1 96.75 173 THR B CA 1
ATOM 3851 C C . THR B 1 173 ? 5.863 -3.152 12.141 1 96.75 173 THR B C 1
ATOM 3853 O O . THR B 1 173 ? 6.188 -2.697 11.047 1 96.75 173 THR B O 1
ATOM 3856 N N . PRO B 1 174 ? 4.59 -3.287 12.484 1 97.62 174 PRO B N 1
ATOM 3857 C CA . PRO B 1 174 ? 4.066 -4.016 13.641 1 97.62 174 PRO B CA 1
ATOM 3858 C C . PRO B 1 174 ? 4.367 -5.512 13.586 1 97.62 174 PRO B C 1
ATOM 3860 O O . PRO B 1 174 ? 4.586 -6.059 12.5 1 97.62 174 PRO B O 1
ATOM 3863 N N . ARG B 1 175 ? 4.441 -6.105 14.664 1 96.69 175 ARG B N 1
ATOM 3864 C CA . ARG B 1 175 ? 4.66 -7.551 14.664 1 96.69 175 ARG B CA 1
ATOM 3865 C C . ARG B 1 175 ? 3.479 -8.281 14.039 1 96.69 175 ARG B C 1
ATOM 3867 O O . ARG B 1 175 ? 2.344 -8.148 14.508 1 96.69 175 ARG B O 1
ATOM 3874 N N . PRO B 1 176 ? 3.738 -9.125 13.047 1 97.69 176 PRO B N 1
ATOM 3875 C CA . PRO B 1 176 ? 2.637 -9.875 12.438 1 97.69 176 PRO B CA 1
ATOM 3876 C C . PRO B 1 176 ? 1.962 -10.836 13.422 1 97.69 176 PRO B C 1
ATOM 3878 O O . PRO B 1 176 ? 2.578 -11.25 14.406 1 97.69 176 PRO B O 1
ATOM 3881 N N . ARG B 1 177 ? 0.731 -11.148 13.141 1 97.75 177 ARG B N 1
ATOM 3882 C CA . ARG B 1 177 ? -0.043 -12.07 13.969 1 97.75 177 ARG B CA 1
ATOM 3883 C C . ARG B 1 177 ? 0.378 -13.516 13.734 1 97.75 177 ARG B C 1
ATOM 3885 O O . ARG B 1 177 ? 0.374 -14.328 14.656 1 97.75 177 ARG B O 1
ATOM 3892 N N . GLN B 1 178 ? 0.706 -13.797 12.523 1 98 178 GLN B N 1
ATOM 3893 C CA . GLN B 1 178 ? 1.062 -15.164 12.156 1 98 178 GLN B CA 1
ATOM 3894 C C . GLN B 1 178 ? 2.453 -15.531 12.672 1 98 178 GLN B C 1
ATOM 3896 O O . GLN B 1 178 ? 3.363 -14.695 12.656 1 98 178 GLN B O 1
ATOM 3901 N N . GLY B 1 179 ? 2.576 -16.734 13.141 1 94.94 179 GLY B N 1
ATOM 3902 C CA . GLY B 1 179 ? 3.873 -17.281 13.508 1 94.94 179 GLY B CA 1
ATOM 3903 C C . GLY B 1 179 ? 4.352 -18.359 12.555 1 94.94 179 GLY B C 1
ATOM 3904 O O . GLY B 1 179 ? 3.551 -19.141 12.031 1 94.94 179 GLY B O 1
ATOM 3905 N N . PRO B 1 180 ? 5.648 -18.531 12.391 1 96.94 180 PRO B N 1
ATOM 3906 C CA . PRO B 1 180 ? 6.711 -17.609 12.797 1 96.94 180 PRO B CA 1
ATOM 3907 C C . PRO B 1 180 ? 6.66 -16.281 12.039 1 96.94 180 PRO B C 1
ATOM 3909 O O . PRO B 1 180 ? 7.258 -15.297 12.469 1 96.94 180 PRO B O 1
ATOM 3912 N N . ARG B 1 181 ? 6.07 -16.234 10.891 1 98 181 ARG B N 1
ATOM 3913 C CA . ARG B 1 181 ? 5.762 -15.094 10.031 1 98 181 ARG B CA 1
ATOM 3914 C C . ARG B 1 181 ? 4.723 -15.469 8.984 1 98 181 ARG B C 1
ATOM 3916 O O . ARG B 1 181 ? 4.395 -16.641 8.82 1 98 181 ARG B O 1
ATOM 3923 N N . PRO B 1 182 ? 4.105 -14.43 8.281 1 98.81 182 PRO B N 1
ATOM 3924 C CA . PRO B 1 182 ? 3.279 -14.82 7.133 1 98.81 182 PRO B CA 1
ATOM 3925 C C . PRO B 1 182 ? 4.035 -15.688 6.129 1 98.81 182 PRO B C 1
ATOM 3927 O O . PRO B 1 182 ? 5.23 -15.469 5.898 1 98.81 182 PRO B O 1
ATOM 3930 N N . PRO B 1 183 ? 3.369 -16.672 5.566 1 98.81 183 PRO B N 1
ATOM 3931 C CA . PRO B 1 183 ? 4.031 -17.5 4.566 1 98.81 183 PRO B CA 1
ATOM 3932 C C . PRO B 1 183 ? 4.547 -16.703 3.373 1 98.81 183 PRO B C 1
ATOM 3934 O O . PRO B 1 183 ? 3.879 -15.773 2.918 1 98.81 183 PRO B O 1
ATOM 3937 N N . ILE B 1 184 ? 5.684 -17.078 2.936 1 98.75 184 ILE B N 1
ATOM 3938 C CA . ILE B 1 184 ? 6.309 -16.453 1.771 1 98.75 184 ILE B CA 1
ATOM 3939 C C . ILE B 1 184 ? 6.145 -17.359 0.554 1 98.75 184 ILE B C 1
ATOM 3941 O O . ILE B 1 184 ? 6.434 -18.562 0.622 1 98.75 184 ILE B O 1
ATOM 3945 N N . CYS B 1 185 ? 5.645 -16.766 -0.449 1 98.75 185 CYS B N 1
ATOM 3946 C CA . CYS B 1 185 ? 5.492 -17.438 -1.74 1 98.75 185 CYS B CA 1
ATOM 3947 C C . CYS B 1 185 ? 6.441 -16.828 -2.773 1 98.75 185 CYS B C 1
ATOM 3949 O O . CYS B 1 185 ? 6.547 -15.609 -2.889 1 98.75 185 CYS B O 1
ATOM 3951 N N . THR B 1 186 ? 7.156 -17.625 -3.43 1 98.12 186 THR B N 1
ATOM 3952 C CA . THR B 1 186 ? 7.93 -17.25 -4.605 1 98.12 186 THR B CA 1
ATOM 3953 C C . THR B 1 186 ? 7.984 -18.391 -5.609 1 98.12 186 THR B C 1
ATOM 3955 O O . THR B 1 186 ? 7.473 -19.484 -5.34 1 98.12 186 THR B O 1
ATOM 3958 N N . GLY B 1 187 ? 8.352 -18.094 -6.82 1 92.44 187 GLY B N 1
ATOM 3959 C CA . GLY B 1 187 ? 8.352 -19.156 -7.816 1 92.44 187 GLY B CA 1
ATOM 3960 C C . GLY B 1 187 ? 8.766 -18.688 -9.195 1 92.44 187 GLY B C 1
ATOM 3961 O O . GLY B 1 187 ? 9.227 -17.562 -9.359 1 92.44 187 GLY B O 1
ATOM 3962 N N . GLY B 1 188 ? 8.711 -19.641 -10.062 1 92.62 188 GLY B N 1
ATOM 3963 C CA . GLY B 1 188 ? 9.125 -19.438 -11.445 1 92.62 188 GLY B CA 1
ATOM 3964 C C . GLY B 1 188 ? 9.195 -20.734 -12.242 1 92.62 188 GLY B C 1
ATOM 3965 O O . GLY B 1 188 ? 8.516 -21.703 -11.906 1 92.62 188 GLY B O 1
ATOM 3966 N N . GLY B 1 189 ? 9.875 -20.609 -13.375 1 91.81 189 GLY B N 1
ATOM 3967 C CA . GLY B 1 189 ? 9.953 -21.75 -14.258 1 91.81 189 GLY B CA 1
ATOM 3968 C C . GLY B 1 189 ? 11.375 -22.234 -14.484 1 91.81 189 GLY B C 1
ATOM 3969 O O . GLY B 1 189 ? 11.602 -23.406 -14.797 1 91.81 189 GLY B O 1
ATOM 3970 N N . GLY B 1 190 ? 12.305 -21.438 -14.312 1 92.56 190 GLY B N 1
ATOM 3971 C CA . GLY B 1 190 ? 13.695 -21.781 -14.586 1 92.56 190 GLY B CA 1
ATOM 3972 C C . GLY B 1 190 ? 14.398 -22.391 -13.391 1 92.56 190 GLY B C 1
ATOM 3973 O O . GLY B 1 190 ? 14 -22.172 -12.242 1 92.56 190 GLY B O 1
ATOM 3974 N N . PRO B 1 191 ? 15.438 -23.172 -13.68 1 95.5 191 PRO B N 1
ATOM 3975 C CA . PRO B 1 191 ? 16.109 -23.922 -12.617 1 95.5 191 PRO B CA 1
ATOM 3976 C C . PRO B 1 191 ? 16.688 -23.031 -11.523 1 95.5 191 PRO B C 1
ATOM 3978 O O . PRO B 1 191 ? 16.578 -23.359 -10.336 1 95.5 191 PRO B O 1
ATOM 3981 N N . LYS B 1 192 ? 17.312 -21.969 -11.891 1 96 192 LYS B N 1
ATOM 3982 C CA . LYS B 1 192 ? 17.922 -21.078 -10.891 1 96 192 LYS B CA 1
ATOM 3983 C C . LYS B 1 192 ? 16.859 -20.484 -9.977 1 96 192 LYS B C 1
ATOM 3985 O O . LYS B 1 192 ? 17.047 -20.422 -8.758 1 96 192 LYS B O 1
ATOM 3990 N N . MET B 1 193 ? 15.812 -20.062 -10.562 1 96.25 193 MET B N 1
ATOM 3991 C CA . MET B 1 193 ? 14.711 -19.5 -9.781 1 96.25 193 MET B CA 1
ATOM 3992 C C . MET B 1 193 ? 14.109 -20.562 -8.859 1 96.25 193 MET B C 1
ATOM 3994 O O . MET B 1 193 ? 13.805 -20.281 -7.703 1 96.25 193 MET B O 1
ATOM 3998 N N . LEU B 1 194 ? 13.891 -21.719 -9.344 1 97.88 194 LEU B N 1
ATOM 3999 C CA . LEU B 1 194 ? 13.281 -22.781 -8.555 1 97.88 194 LEU B CA 1
ATOM 4000 C C . LEU B 1 194 ? 14.188 -23.188 -7.391 1 97.88 194 LEU B C 1
ATOM 4002 O O . LEU B 1 194 ? 13.703 -23.484 -6.293 1 97.88 194 LEU B O 1
ATOM 4006 N N . ARG B 1 195 ? 15.469 -23.219 -7.598 1 98.25 195 ARG B N 1
ATOM 4007 C CA . ARG B 1 195 ? 16.391 -23.5 -6.508 1 98.25 195 ARG B CA 1
ATOM 4008 C C . ARG B 1 195 ? 16.344 -22.406 -5.449 1 98.25 195 ARG B C 1
ATOM 4010 O O . ARG B 1 195 ? 16.375 -22.688 -4.25 1 98.25 195 ARG B O 1
ATOM 4017 N N . LEU B 1 196 ? 16.281 -21.172 -5.926 1 98.38 196 LEU B N 1
ATOM 4018 C CA . LEU B 1 196 ? 16.156 -20.047 -5.004 1 98.38 196 LEU B CA 1
ATOM 4019 C C . LEU B 1 196 ? 14.859 -20.156 -4.199 1 98.38 196 LEU B C 1
ATOM 4021 O O . LEU B 1 196 ? 14.859 -19.906 -2.99 1 98.38 196 LEU B O 1
ATOM 4025 N N . ALA B 1 197 ? 13.805 -20.484 -4.875 1 98.62 197 ALA B N 1
ATOM 4026 C CA . ALA B 1 197 ? 12.523 -20.656 -4.207 1 98.62 197 ALA B CA 1
ATOM 4027 C C . ALA B 1 197 ? 12.602 -21.75 -3.141 1 98.62 197 ALA B C 1
ATOM 4029 O O . ALA B 1 197 ? 12.07 -21.594 -2.037 1 98.62 197 ALA B O 1
ATOM 4030 N N . ALA B 1 198 ? 13.234 -22.828 -3.443 1 98.56 198 ALA B N 1
ATOM 4031 C CA . ALA B 1 198 ? 13.375 -23.938 -2.518 1 98.56 198 ALA B CA 1
ATOM 4032 C C . ALA B 1 198 ? 14.102 -23.516 -1.245 1 98.56 198 ALA B C 1
ATOM 4034 O O . ALA B 1 198 ? 13.828 -24.031 -0.162 1 98.56 198 ALA B O 1
ATOM 4035 N N . LYS B 1 199 ? 14.938 -22.594 -1.392 1 97.94 199 LYS B N 1
ATOM 4036 C CA . LYS B 1 199 ? 15.734 -22.078 -0.273 1 97.94 199 LYS B CA 1
ATOM 4037 C C . LYS B 1 199 ? 14.883 -21.234 0.666 1 97.94 199 LYS B C 1
ATOM 4039 O O . LYS B 1 199 ? 15.039 -21.297 1.886 1 97.94 199 LYS B O 1
ATOM 4044 N N . HIS B 1 200 ? 13.922 -20.469 0.163 1 98 200 HIS B N 1
ATOM 4045 C CA . HIS B 1 200 ? 13.32 -19.391 0.943 1 98 200 HIS B CA 1
ATOM 4046 C C . HIS B 1 200 ? 11.844 -19.672 1.219 1 98 200 HIS B C 1
ATOM 4048 O O . HIS B 1 200 ? 11.312 -19.266 2.252 1 98 200 HIS B O 1
ATOM 4054 N N . ALA B 1 201 ? 11.148 -20.297 0.336 1 98.5 201 ALA B N 1
ATOM 4055 C CA . ALA B 1 201 ? 9.695 -20.156 0.232 1 98.5 201 ALA B CA 1
ATOM 4056 C C . ALA B 1 201 ? 8.977 -21.203 1.079 1 98.5 201 ALA B C 1
ATOM 4058 O O . ALA B 1 201 ? 9.453 -22.328 1.214 1 98.5 201 ALA B O 1
ATOM 4059 N N . ASP B 1 202 ? 7.887 -20.828 1.631 1 98.62 202 ASP B N 1
ATOM 4060 C CA . ASP B 1 202 ? 6.926 -21.766 2.213 1 98.62 202 ASP B CA 1
ATOM 4061 C C . ASP B 1 202 ? 5.977 -22.312 1.149 1 98.62 202 ASP B C 1
ATOM 4063 O O . ASP B 1 202 ? 5.426 -23.406 1.301 1 98.62 202 ASP B O 1
ATOM 4067 N N . ILE B 1 203 ? 5.758 -21.531 0.135 1 98.81 203 ILE B N 1
ATOM 4068 C CA . ILE B 1 203 ? 4.941 -21.859 -1.028 1 98.81 203 ILE B CA 1
ATOM 4069 C C . ILE B 1 203 ? 5.73 -21.578 -2.307 1 98.81 203 ILE B C 1
ATOM 4071 O O . ILE B 1 203 ? 6.297 -20.5 -2.471 1 98.81 203 ILE B O 1
ATOM 4075 N N . ILE B 1 204 ? 5.809 -22.516 -3.188 1 98.81 204 ILE B N 1
ATOM 4076 C CA . ILE B 1 204 ? 6.492 -22.312 -4.461 1 98.81 204 ILE B CA 1
ATOM 4077 C C . ILE B 1 204 ? 5.484 -22.422 -5.605 1 98.81 204 ILE B C 1
ATOM 4079 O O . ILE B 1 204 ? 4.781 -23.422 -5.738 1 98.81 204 ILE B O 1
ATOM 4083 N N . SER B 1 205 ? 5.395 -21.359 -6.352 1 98.31 205 SER B N 1
ATOM 4084 C CA . SER B 1 205 ? 4.555 -21.359 -7.547 1 98.31 205 SER B CA 1
ATOM 4085 C C . SER B 1 205 ? 5.316 -21.906 -8.758 1 98.31 205 SER B C 1
ATOM 4087 O O . SER B 1 205 ? 6.297 -21.297 -9.195 1 98.31 205 SER B O 1
ATOM 4089 N N . VAL B 1 206 ? 4.867 -22.984 -9.297 1 97.56 206 VAL B N 1
ATOM 4090 C CA . VAL B 1 206 ? 5.488 -23.625 -10.445 1 97.56 206 VAL B CA 1
ATOM 4091 C C . VAL B 1 206 ? 4.832 -23.125 -11.734 1 97.56 206 VAL B C 1
ATOM 4093 O O . VAL B 1 206 ? 3.676 -23.453 -12.016 1 97.56 206 VAL B O 1
ATOM 4096 N N . VAL B 1 207 ? 5.578 -22.359 -12.453 1 93.88 207 VAL B N 1
ATOM 4097 C CA . VAL B 1 207 ? 5.004 -21.734 -13.648 1 93.88 207 VAL B CA 1
ATOM 4098 C C . VAL B 1 207 ? 5.793 -22.172 -14.883 1 93.88 207 VAL B C 1
ATOM 4100 O O . VAL B 1 207 ? 6.945 -22.594 -14.773 1 93.88 207 VAL B O 1
ATOM 4103 N N . PRO B 1 208 ? 5.117 -22.109 -16.031 1 90.5 208 PRO B N 1
ATOM 4104 C CA . PRO B 1 208 ? 5.871 -22.406 -17.25 1 90.5 208 PRO B CA 1
ATOM 4105 C C . PRO B 1 208 ? 7.02 -21.438 -17.484 1 90.5 208 PRO B C 1
ATOM 4107 O O . PRO B 1 208 ? 6.961 -20.281 -17.047 1 90.5 208 PRO B O 1
ATOM 4110 N N . VAL B 1 209 ? 7.953 -21.891 -18.156 1 85.38 209 VAL B N 1
ATOM 4111 C CA . VAL B 1 209 ? 9.102 -21.062 -18.484 1 85.38 209 VAL B CA 1
ATOM 4112 C C . VAL B 1 209 ? 8.703 -20 -19.5 1 85.38 209 VAL B C 1
ATOM 4114 O O . VAL B 1 209 ? 7.945 -20.281 -20.438 1 85.38 209 VAL B O 1
ATOM 4117 N N . THR B 1 210 ? 9.219 -18.875 -19.25 1 79.69 210 THR B N 1
ATOM 4118 C CA . THR B 1 210 ? 8.984 -17.797 -20.188 1 79.69 210 THR B CA 1
ATOM 4119 C C . THR B 1 210 ? 10.258 -17.484 -20.969 1 79.69 210 THR B C 1
ATOM 4121 O O . THR B 1 210 ? 11.367 -17.672 -20.484 1 79.69 210 THR B O 1
ATOM 4124 N N . THR B 1 211 ? 10.039 -17.047 -22.172 1 78.12 211 THR B N 1
ATOM 4125 C CA . THR B 1 211 ? 11.156 -16.656 -23.016 1 78.12 211 THR B CA 1
ATOM 4126 C C . THR B 1 211 ? 11.703 -15.297 -22.578 1 78.12 211 THR B C 1
ATOM 4128 O O . THR B 1 211 ? 11.133 -14.641 -21.703 1 78.12 211 THR B O 1
ATOM 4131 N N . LYS B 1 212 ? 12.844 -14.906 -23.203 1 71.31 212 LYS B N 1
ATOM 4132 C CA . LYS B 1 212 ? 13.477 -13.617 -22.938 1 71.31 212 LYS B CA 1
ATOM 4133 C C . LYS B 1 212 ? 12.547 -12.461 -23.297 1 71.31 212 LYS B C 1
ATOM 4135 O O . LYS B 1 212 ? 12.711 -11.344 -22.812 1 71.31 212 LYS B O 1
ATOM 4140 N N . HIS B 1 213 ? 11.609 -12.781 -24.141 1 73.19 213 HIS B N 1
ATOM 4141 C CA . HIS B 1 213 ? 10.703 -11.727 -24.594 1 73.19 213 HIS B CA 1
ATOM 4142 C C . HIS B 1 213 ? 9.391 -11.758 -23.828 1 73.19 213 HIS B C 1
ATOM 4144 O O . HIS B 1 213 ? 8.43 -11.07 -24.203 1 73.19 213 HIS B O 1
ATOM 4150 N N . GLY B 1 214 ? 9.297 -12.625 -22.844 1 72.56 214 GLY B N 1
ATOM 4151 C CA . GLY B 1 214 ? 8.156 -12.602 -21.953 1 72.56 214 GLY B CA 1
ATOM 4152 C C . GLY B 1 214 ? 7.035 -13.531 -22.375 1 72.56 214 GLY B C 1
ATOM 4153 O O . GLY B 1 214 ? 5.934 -13.484 -21.828 1 72.56 214 GLY B O 1
ATOM 4154 N N . LYS B 1 215 ? 7.289 -14.328 -23.391 1 78.75 215 LYS B N 1
ATOM 4155 C CA . LYS B 1 215 ? 6.285 -15.289 -23.828 1 78.75 215 LYS B CA 1
ATOM 4156 C C . LYS B 1 215 ? 6.453 -16.625 -23.1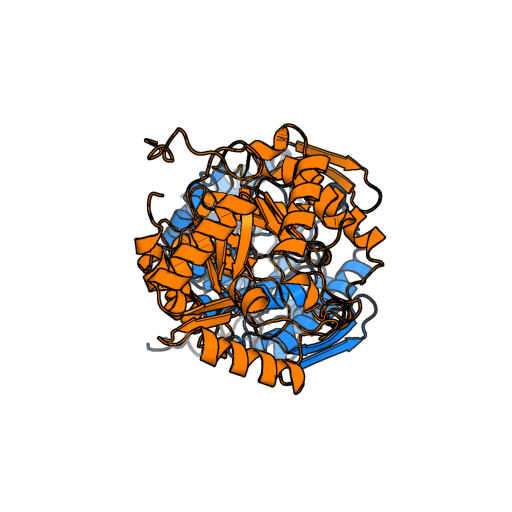09 1 78.75 215 LYS B C 1
ATOM 4158 O O . LYS B 1 215 ? 7.578 -17.078 -22.875 1 78.75 215 LYS B O 1
ATOM 4163 N N . GLY B 1 216 ? 5.352 -17.25 -22.875 1 81.94 216 GLY B N 1
ATOM 4164 C CA . GLY B 1 216 ? 5.434 -18.609 -22.344 1 81.94 216 GLY B CA 1
ATOM 4165 C C . GLY B 1 216 ? 5.793 -19.641 -23.391 1 81.94 216 GLY B C 1
ATOM 4166 O O . GLY B 1 216 ? 5.457 -19.469 -24.578 1 81.94 216 GLY B O 1
ATOM 4167 N N . LEU B 1 217 ? 6.484 -20.672 -23.016 1 87.31 217 LEU B N 1
ATOM 4168 C CA . LEU B 1 217 ? 6.77 -21.797 -23.906 1 87.31 217 LEU B CA 1
ATOM 4169 C C . LEU B 1 217 ? 5.699 -22.875 -23.781 1 87.31 217 LEU B C 1
ATOM 4171 O O . LEU B 1 217 ? 5.352 -23.281 -22.672 1 87.31 217 LEU B O 1
ATOM 4175 N N . LEU B 1 218 ? 5.238 -23.328 -24.938 1 89.31 218 LEU B N 1
ATOM 4176 C CA . LEU B 1 218 ? 4.23 -24.375 -24.938 1 89.31 218 LEU B CA 1
ATOM 4177 C C . LEU B 1 218 ? 4.773 -25.656 -24.297 1 89.31 218 LEU B C 1
ATOM 4179 O O . LEU B 1 218 ? 4.051 -26.359 -23.594 1 89.31 218 LEU B O 1
ATOM 4183 N N . SER B 1 219 ? 6.004 -25.969 -24.5 1 90.94 219 SER B N 1
ATOM 4184 C CA . SER B 1 219 ? 6.633 -27.156 -23.922 1 90.94 219 SER B CA 1
ATOM 4185 C C . SER B 1 219 ? 6.613 -27.109 -22.406 1 90.94 219 SER B C 1
ATOM 4187 O O . SER B 1 219 ? 6.688 -28.141 -21.734 1 90.94 219 SER B O 1
ATOM 4189 N N . GLY B 1 220 ? 6.496 -25.922 -21.938 1 92.06 220 GLY B N 1
ATOM 4190 C CA . GLY B 1 220 ? 6.586 -25.703 -20.5 1 92.06 220 GLY B CA 1
ATOM 4191 C C . GLY B 1 220 ? 5.309 -26.062 -19.766 1 92.06 220 GLY B C 1
ATOM 4192 O O . GLY B 1 220 ? 5.289 -26.125 -18.531 1 92.06 220 GLY B O 1
ATOM 4193 N N . ILE B 1 221 ? 4.262 -26.375 -20.469 1 93.81 221 ILE B N 1
ATOM 4194 C CA . ILE B 1 221 ? 2.99 -26.578 -19.781 1 93.81 221 ILE B CA 1
ATOM 4195 C C . ILE B 1 221 ? 2.684 -28.078 -19.688 1 93.81 221 ILE B C 1
ATOM 4197 O O . ILE B 1 221 ? 1.61 -28.469 -19.219 1 93.81 221 ILE B O 1
ATOM 4201 N N . THR B 1 222 ? 3.588 -28.984 -20.141 1 95.38 222 THR B N 1
ATOM 4202 C CA . THR B 1 222 ? 3.354 -30.422 -20.125 1 95.38 222 THR B CA 1
ATOM 4203 C C . THR B 1 222 ? 3.516 -30.984 -18.719 1 95.38 222 THR B C 1
ATOM 4205 O O . THR B 1 222 ? 4.215 -30.391 -17.875 1 95.38 222 THR B O 1
ATOM 4208 N N . MET B 1 223 ? 2.902 -32.125 -18.5 1 97.12 223 MET B N 1
ATOM 4209 C CA . MET B 1 223 ? 3.057 -32.812 -17.219 1 97.12 223 MET B CA 1
ATOM 4210 C C . MET B 1 223 ? 4.508 -33.219 -17.016 1 97.12 223 MET B C 1
ATOM 4212 O O . MET B 1 223 ? 5.039 -33.094 -15.906 1 97.12 223 MET B O 1
ATOM 4216 N N . ALA B 1 224 ? 5.121 -33.719 -18.062 1 96.38 224 ALA B N 1
ATOM 4217 C CA . ALA B 1 224 ? 6.508 -34.156 -17.969 1 96.38 224 ALA B CA 1
ATOM 4218 C C . ALA B 1 224 ? 7.426 -33.031 -17.516 1 96.38 224 ALA B C 1
ATOM 4220 O O . ALA B 1 224 ? 8.266 -33.219 -16.625 1 96.38 224 ALA B O 1
ATOM 4221 N N . LYS B 1 225 ? 7.254 -31.891 -18.109 1 96.19 225 LYS B N 1
ATOM 4222 C CA . LYS B 1 225 ? 8.078 -30.75 -17.75 1 96.19 225 LYS B CA 1
ATOM 4223 C C . LYS B 1 225 ? 7.773 -30.297 -16.312 1 96.19 225 LYS B C 1
ATOM 4225 O O . LYS B 1 225 ? 8.672 -29.844 -15.602 1 96.19 225 LYS B O 1
ATOM 4230 N N . THR B 1 226 ? 6.551 -30.328 -15.938 1 97.69 226 THR B N 1
ATOM 4231 C CA . THR B 1 226 ? 6.168 -29.984 -14.578 1 97.69 226 THR B CA 1
ATOM 4232 C C . THR B 1 226 ? 6.82 -30.938 -13.57 1 97.69 226 THR B C 1
ATOM 4234 O O . THR B 1 226 ? 7.363 -30.5 -12.555 1 97.69 226 THR B O 1
ATOM 4237 N N . ILE B 1 227 ? 6.797 -32.219 -13.875 1 97.81 227 ILE B N 1
ATOM 4238 C CA . ILE B 1 227 ? 7.434 -33.219 -13.023 1 97.81 227 ILE B CA 1
ATOM 4239 C C . ILE B 1 227 ? 8.922 -32.906 -12.898 1 97.81 227 ILE B C 1
ATOM 4241 O O . ILE B 1 227 ? 9.492 -33 -11.805 1 97.81 227 ILE B O 1
ATOM 4245 N N . GLU B 1 228 ? 9.508 -32.562 -13.992 1 97.5 228 GLU B N 1
ATOM 4246 C CA . GLU B 1 228 ? 10.922 -32.188 -13.977 1 97.5 228 GLU B CA 1
ATOM 4247 C C . GLU B 1 228 ? 11.18 -31.031 -13.023 1 97.5 228 GLU B C 1
ATOM 4249 O O . GLU B 1 228 ? 12.125 -31.062 -12.234 1 97.5 228 GLU B O 1
ATOM 4254 N N . LYS B 1 229 ? 10.383 -30.031 -13.078 1 97.88 229 LYS B N 1
ATOM 4255 C CA . LYS B 1 229 ? 10.531 -28.844 -12.227 1 97.88 229 LYS B CA 1
ATOM 4256 C C . LYS B 1 229 ? 10.344 -29.203 -10.758 1 97.88 229 LYS B C 1
ATOM 4258 O O . LYS B 1 229 ? 11.102 -28.75 -9.898 1 97.88 229 LYS B O 1
ATOM 4263 N N . VAL B 1 230 ? 9.367 -30 -10.484 1 98.25 230 VAL B N 1
ATOM 4264 C CA . VAL B 1 230 ? 9.094 -30.375 -9.102 1 98.25 230 VAL B CA 1
ATOM 4265 C C . VAL B 1 230 ? 10.25 -31.219 -8.555 1 98.25 230 VAL B C 1
ATOM 4267 O O . VAL B 1 230 ? 10.633 -31.062 -7.395 1 98.25 230 VAL B O 1
ATOM 4270 N N . ASN B 1 231 ? 10.773 -32.094 -9.375 1 97.94 231 ASN B N 1
ATOM 4271 C CA . ASN B 1 231 ? 11.93 -32.875 -8.945 1 97.94 231 ASN B CA 1
ATOM 4272 C C . ASN B 1 231 ? 13.125 -31.969 -8.633 1 97.94 231 ASN B C 1
ATOM 4274 O O . ASN B 1 231 ? 13.875 -32.219 -7.695 1 97.94 231 ASN B O 1
ATOM 4278 N N . LEU B 1 232 ? 13.281 -30.984 -9.43 1 97.88 232 LEU B N 1
ATOM 4279 C CA . LEU B 1 232 ? 14.336 -30.016 -9.164 1 97.88 232 LEU B CA 1
ATOM 4280 C C . LEU B 1 232 ? 14.125 -29.328 -7.816 1 97.88 232 LEU B C 1
ATOM 4282 O O . LEU B 1 232 ? 15.078 -29.172 -7.043 1 97.88 232 LEU B O 1
ATOM 4286 N N . ILE B 1 233 ? 12.922 -28.891 -7.52 1 98.5 233 ILE B N 1
ATOM 4287 C CA . ILE B 1 233 ? 12.578 -28.281 -6.242 1 98.5 233 ILE B CA 1
ATOM 4288 C C . ILE B 1 233 ? 12.891 -29.234 -5.105 1 98.5 233 ILE B C 1
ATOM 4290 O O . ILE B 1 233 ? 13.5 -28.859 -4.102 1 98.5 233 ILE B O 1
ATOM 4294 N N . ARG B 1 234 ? 12.469 -30.484 -5.266 1 98 234 ARG B N 1
ATOM 4295 C CA . ARG B 1 234 ? 12.68 -31.516 -4.254 1 98 234 ARG B CA 1
ATOM 4296 C C . ARG B 1 234 ? 14.164 -31.688 -3.955 1 98 234 ARG B C 1
ATOM 4298 O O . ARG B 1 234 ? 14.57 -31.734 -2.791 1 98 234 ARG B O 1
ATOM 4305 N N . GLU B 1 235 ? 14.922 -31.797 -4.996 1 98 235 GLU B N 1
ATOM 4306 C CA . GLU B 1 235 ? 16.359 -31.969 -4.844 1 98 235 GLU B CA 1
ATOM 4307 C C . GLU B 1 235 ? 16.984 -30.781 -4.121 1 98 235 GLU B C 1
ATOM 4309 O O . GLU B 1 235 ? 17.781 -30.953 -3.195 1 98 235 GLU B O 1
ATOM 4314 N N . ALA B 1 236 ? 16.594 -29.625 -4.5 1 98.25 236 ALA B N 1
ATOM 4315 C CA . ALA B 1 236 ? 17.172 -28.406 -3.951 1 98.25 236 ALA B CA 1
ATOM 4316 C C . ALA B 1 236 ? 16.734 -28.188 -2.504 1 98.25 236 ALA B C 1
ATOM 4318 O O . ALA B 1 236 ? 17.5 -27.703 -1.68 1 98.25 236 ALA B O 1
ATOM 4319 N N . ALA B 1 237 ? 15.523 -28.5 -2.184 1 97.88 237 ALA B N 1
ATOM 4320 C CA . ALA B 1 237 ? 14.945 -28.234 -0.87 1 97.88 237 ALA B CA 1
ATOM 4321 C C . ALA B 1 237 ? 15.438 -29.25 0.161 1 97.88 237 ALA B C 1
ATOM 4323 O O . ALA B 1 237 ? 15.516 -28.938 1.353 1 97.88 237 ALA B O 1
ATOM 4324 N N . GLY B 1 238 ? 15.719 -30.5 -0.237 1 96.69 238 GLY B N 1
ATOM 4325 C CA . GLY B 1 238 ? 16.062 -31.562 0.694 1 96.69 238 GLY B CA 1
ATOM 4326 C C . GLY B 1 238 ? 14.953 -31.891 1.667 1 96.69 238 GLY B C 1
ATOM 4327 O O . GLY B 1 238 ? 13.82 -32.125 1.257 1 96.69 238 GLY B O 1
ATOM 4328 N N . ASP B 1 239 ? 15.242 -31.828 2.904 1 94.56 239 ASP B N 1
ATOM 4329 C CA . ASP B 1 239 ? 14.312 -32.219 3.955 1 94.56 239 ASP B CA 1
ATOM 4330 C C . ASP B 1 239 ? 13.156 -31.234 4.078 1 94.56 239 ASP B C 1
ATOM 4332 O O . ASP B 1 239 ? 12.086 -31.578 4.582 1 94.56 239 ASP B O 1
ATOM 4336 N N . ARG B 1 240 ? 13.375 -30.078 3.549 1 95.44 240 ARG B N 1
ATOM 4337 C CA . ARG B 1 240 ? 12.352 -29.031 3.648 1 95.44 240 ARG B CA 1
ATOM 4338 C C . ARG B 1 240 ? 11.195 -29.297 2.695 1 95.44 240 ARG B C 1
ATOM 4340 O O . ARG B 1 240 ? 10.148 -28.672 2.791 1 95.44 240 ARG B O 1
ATOM 4347 N N . PHE B 1 241 ? 11.398 -30.188 1.768 1 96.5 241 PHE B N 1
ATOM 4348 C CA . PHE B 1 241 ? 10.438 -30.375 0.687 1 96.5 241 PHE B CA 1
ATOM 4349 C C . PHE B 1 241 ? 9.055 -30.703 1.241 1 96.5 241 PHE B C 1
ATOM 4351 O O . PHE B 1 241 ? 8.047 -30.203 0.753 1 96.5 241 PHE B O 1
ATOM 4358 N N . ALA B 1 242 ? 9 -31.516 2.254 1 92.31 242 ALA B N 1
ATOM 4359 C CA . ALA B 1 242 ? 7.734 -31.953 2.83 1 92.31 242 ALA B CA 1
ATOM 4360 C C . ALA B 1 242 ? 6.961 -30.781 3.424 1 92.31 242 ALA B C 1
ATOM 4362 O O . ALA B 1 242 ? 5.734 -30.844 3.559 1 92.31 242 ALA B O 1
ATOM 4363 N N . ASP B 1 243 ? 7.66 -29.719 3.738 1 94.75 243 ASP B N 1
ATOM 4364 C CA . ASP B 1 243 ? 7.043 -28.562 4.383 1 94.75 243 ASP B CA 1
ATOM 4365 C C . ASP B 1 243 ? 6.652 -27.5 3.357 1 94.75 243 ASP B C 1
ATOM 4367 O O . ASP B 1 243 ? 5.996 -26.516 3.695 1 94.75 243 ASP B O 1
ATOM 4371 N N . ILE B 1 244 ? 7.051 -27.656 2.127 1 97.94 244 ILE B N 1
ATOM 4372 C CA . ILE B 1 244 ? 6.781 -26.672 1.088 1 97.94 244 ILE B CA 1
ATOM 4373 C C . ILE B 1 244 ? 5.469 -27 0.383 1 97.94 244 ILE B C 1
ATOM 4375 O O . ILE B 1 244 ? 5.27 -28.141 -0.062 1 97.94 244 ILE B O 1
ATOM 4379 N N . GLU B 1 245 ? 4.602 -26.047 0.38 1 98.44 245 GLU B N 1
ATOM 4380 C CA . GLU B 1 245 ? 3.393 -26.188 -0.429 1 98.44 245 GLU B CA 1
ATOM 4381 C C . GLU B 1 245 ? 3.65 -25.797 -1.878 1 98.44 245 GLU B C 1
ATOM 4383 O O . GLU B 1 245 ? 4.258 -24.75 -2.141 1 98.44 245 GLU B O 1
ATOM 4388 N N . LEU B 1 246 ? 3.232 -26.609 -2.816 1 98.62 246 LEU B N 1
ATOM 4389 C CA . LEU B 1 246 ? 3.443 -26.328 -4.23 1 98.62 246 LEU B CA 1
ATOM 4390 C C . LEU B 1 246 ? 2.162 -25.812 -4.879 1 98.62 246 LEU B C 1
ATOM 4392 O O . LEU B 1 246 ? 1.109 -26.453 -4.77 1 98.62 246 LEU B O 1
ATOM 4396 N N . ASN B 1 247 ? 2.312 -24.656 -5.535 1 98.69 247 ASN B N 1
ATOM 4397 C CA . ASN B 1 247 ? 1.219 -23.953 -6.195 1 98.69 247 ASN B CA 1
ATOM 4398 C C . ASN B 1 247 ? 1.385 -23.953 -7.711 1 98.69 247 ASN B C 1
ATOM 4400 O O . ASN B 1 247 ? 2.508 -23.938 -8.219 1 98.69 247 ASN B O 1
ATOM 4404 N N . TRP B 1 248 ? 0.311 -24.016 -8.414 1 98 248 TRP B N 1
ATOM 4405 C CA . TRP B 1 248 ? 0.262 -23.703 -9.844 1 98 248 TRP B CA 1
ATOM 4406 C C . TRP B 1 248 ? -1.041 -23 -10.195 1 98 248 TRP B C 1
ATOM 4408 O O . TRP B 1 248 ? -1.96 -22.922 -9.375 1 98 248 TRP B O 1
ATOM 4418 N N . ALA B 1 249 ? -1.07 -22.406 -11.383 1 96.38 249 ALA B N 1
ATOM 4419 C CA . ALA B 1 249 ? -2.277 -21.688 -11.789 1 96.38 249 ALA B CA 1
ATOM 4420 C C . ALA B 1 249 ? -2.789 -22.203 -13.133 1 96.38 249 ALA B C 1
ATOM 4422 O O . ALA B 1 249 ? -2.025 -22.312 -14.094 1 96.38 249 ALA B O 1
ATOM 4423 N N . ILE B 1 250 ? -4.07 -22.516 -13.141 1 96.69 250 ILE B N 1
ATOM 4424 C CA . ILE B 1 250 ? -4.738 -22.891 -14.383 1 96.69 250 ILE B CA 1
ATOM 4425 C C . ILE B 1 250 ? -5.117 -21.625 -15.164 1 96.69 250 ILE B C 1
ATOM 4427 O O . ILE B 1 250 ? -5.859 -20.781 -14.664 1 96.69 250 ILE B O 1
ATOM 4431 N N . THR B 1 251 ? -4.629 -21.547 -16.375 1 91.62 251 THR B N 1
ATOM 4432 C CA . THR B 1 251 ? -4.75 -20.312 -17.141 1 91.62 251 THR B CA 1
ATOM 4433 C C . THR B 1 251 ? -6.031 -20.312 -17.969 1 91.62 251 THR B C 1
ATOM 4435 O O . THR B 1 251 ? -6.578 -19.25 -18.281 1 91.62 251 THR B O 1
ATOM 4438 N N . ALA B 1 252 ? -6.434 -21.484 -18.359 1 91.56 252 ALA B N 1
ATOM 4439 C CA . ALA B 1 252 ? -7.625 -21.594 -19.203 1 91.56 252 ALA B CA 1
ATOM 4440 C C . ALA B 1 252 ? -8.508 -22.766 -18.734 1 91.56 252 ALA B C 1
ATOM 4442 O O . ALA B 1 252 ? -8.016 -23.875 -18.516 1 91.56 252 ALA B O 1
ATOM 4443 N N . ILE B 1 253 ? -9.758 -22.438 -18.578 1 96.38 253 ILE B N 1
ATOM 4444 C CA . ILE B 1 253 ? -10.75 -23.438 -18.188 1 96.38 253 ILE B CA 1
ATOM 4445 C C . ILE B 1 253 ? -11.891 -23.453 -19.203 1 96.38 253 ILE B C 1
ATOM 4447 O O . ILE B 1 253 ? -12.57 -22.438 -19.391 1 96.38 253 ILE B O 1
ATOM 4451 N N . VAL B 1 254 ? -12.07 -24.547 -19.906 1 96.81 254 VAL B N 1
ATOM 4452 C CA . VAL B 1 254 ? -13.141 -24.703 -20.875 1 96.81 254 VAL B CA 1
ATOM 4453 C C . VAL B 1 254 ? -14.062 -25.844 -20.453 1 96.81 254 VAL B C 1
ATOM 4455 O O . VAL B 1 254 ? -13.68 -27.016 -20.5 1 96.81 254 VAL B O 1
ATOM 4458 N N . ILE B 1 255 ? -15.297 -25.469 -20.078 1 98 255 ILE B N 1
ATOM 4459 C CA . ILE B 1 255 ? -16.297 -26.469 -19.672 1 98 255 ILE B CA 1
ATOM 4460 C C . ILE B 1 255 ? -16.969 -27.062 -20.922 1 98 255 ILE B C 1
ATOM 4462 O O . ILE B 1 255 ? -17.516 -26.328 -21.734 1 98 255 ILE B O 1
ATOM 4466 N N . THR B 1 256 ? -16.844 -28.328 -21.047 1 98.19 256 THR B N 1
ATOM 4467 C CA . THR B 1 256 ? -17.391 -29.016 -22.219 1 98.19 256 THR B CA 1
ATOM 4468 C C . THR B 1 256 ? -17.672 -30.484 -21.906 1 98.19 256 THR B C 1
ATOM 4470 O O . THR B 1 256 ? -17.109 -31.047 -20.969 1 98.19 256 THR B O 1
ATOM 4473 N N . ASP B 1 257 ? -18.562 -31.125 -22.703 1 97.75 257 ASP B N 1
ATOM 4474 C CA . ASP B 1 257 ? -18.859 -32.562 -22.578 1 97.75 257 ASP B CA 1
ATOM 4475 C C . ASP B 1 257 ? -18.047 -33.375 -23.562 1 97.75 257 ASP B C 1
ATOM 4477 O O . ASP B 1 257 ? -18.094 -34.594 -23.547 1 97.75 257 ASP B O 1
ATOM 4481 N N . ASP B 1 258 ? -17.312 -32.75 -24.344 1 98.06 258 ASP B N 1
ATOM 4482 C CA . ASP B 1 258 ? -16.438 -33.438 -25.297 1 98.06 258 ASP B CA 1
ATOM 4483 C C . ASP B 1 258 ? -15.008 -32.906 -25.219 1 98.06 258 ASP B C 1
ATOM 4485 O O . ASP B 1 258 ? -14.578 -32.094 -26.062 1 98.06 258 ASP B O 1
ATOM 4489 N N . ARG B 1 259 ? -14.312 -33.344 -24.266 1 97.06 259 ARG B N 1
ATOM 4490 C CA . ARG B 1 259 ? -13.016 -32.75 -23.969 1 97.06 259 ARG B CA 1
ATOM 4491 C C . ARG B 1 259 ? -12 -33.031 -25.062 1 97.06 259 ARG B C 1
ATOM 4493 O O . ARG B 1 259 ? -11.156 -32.219 -25.375 1 97.06 259 ARG B O 1
ATOM 4500 N N . GLU B 1 260 ? -12.117 -34.188 -25.75 1 97.56 260 GLU B N 1
ATOM 4501 C CA . GLU B 1 260 ? -11.172 -34.5 -26.812 1 97.56 260 GLU B CA 1
ATOM 4502 C C . GLU B 1 260 ? -11.336 -33.562 -28 1 97.56 260 GLU B C 1
ATOM 4504 O O . GLU B 1 260 ? -10.352 -33.031 -28.516 1 97.56 260 GLU B O 1
ATOM 4509 N N . LYS B 1 261 ? -12.555 -33.406 -28.391 1 97.75 261 LYS B N 1
ATOM 4510 C CA . LYS B 1 261 ? -12.82 -32.5 -29.516 1 97.75 261 LYS B CA 1
ATOM 4511 C C . LYS B 1 261 ? -12.391 -31.078 -29.188 1 97.75 261 LYS B C 1
ATOM 4513 O O . LYS B 1 261 ? -11.812 -30.406 -30.031 1 97.75 261 LYS B O 1
ATOM 4518 N N . THR B 1 262 ? -12.672 -30.672 -28.016 1 97.62 262 THR B N 1
ATOM 4519 C CA . THR B 1 262 ? -12.297 -29.328 -27.594 1 97.62 262 THR B CA 1
ATOM 4520 C C . THR B 1 262 ? -10.781 -29.172 -27.562 1 97.62 262 THR B C 1
ATOM 4522 O O . THR B 1 262 ? -10.25 -28.125 -27.969 1 97.62 262 THR B O 1
ATOM 4525 N N . ALA B 1 263 ? -10.094 -30.156 -27.078 1 96.88 263 ALA B N 1
ATOM 4526 C CA . ALA B 1 263 ? -8.633 -30.141 -27.062 1 96.88 263 ALA B CA 1
ATOM 4527 C C . ALA B 1 263 ? -8.07 -30.031 -28.484 1 96.88 263 ALA B C 1
ATOM 4529 O O . ALA B 1 263 ? -7.117 -29.281 -28.719 1 96.88 263 ALA B O 1
ATOM 4530 N N . GLU B 1 264 ? -8.672 -30.734 -29.375 1 96.31 264 GLU B N 1
ATOM 4531 C CA . GLU B 1 264 ? -8.25 -30.656 -30.766 1 96.31 264 GLU B CA 1
ATOM 4532 C C . GLU B 1 264 ? -8.406 -29.25 -31.328 1 96.31 264 GLU B C 1
ATOM 4534 O O . GLU B 1 264 ? -7.523 -28.75 -32.031 1 96.31 264 GLU B O 1
ATOM 4539 N N . MET B 1 265 ? -9.477 -28.734 -31.016 1 94.31 265 MET B N 1
ATOM 4540 C CA . MET B 1 265 ? -9.742 -27.375 -31.469 1 94.31 265 MET B CA 1
ATOM 4541 C C . MET B 1 265 ? -8.75 -26.391 -30.875 1 94.31 265 MET B C 1
ATOM 4543 O O . MET B 1 265 ? -8.266 -25.484 -31.562 1 94.31 265 MET B O 1
ATOM 4547 N N . ALA B 1 266 ? -8.5 -26.547 -29.594 1 91.81 266 ALA B N 1
ATOM 4548 C CA . ALA B 1 266 ? -7.535 -25.688 -28.922 1 91.81 266 ALA B CA 1
ATOM 4549 C C . ALA B 1 266 ? -6.156 -25.812 -29.562 1 91.81 266 ALA B C 1
ATOM 4551 O O . ALA B 1 266 ? -5.488 -24.797 -29.812 1 91.81 266 ALA B O 1
ATOM 4552 N N . LEU B 1 267 ? -5.75 -26.984 -29.844 1 92.44 267 LEU B N 1
ATOM 4553 C CA . LEU B 1 267 ? -4.453 -27.219 -30.469 1 92.44 267 LEU B CA 1
ATOM 4554 C C . LEU B 1 267 ? -4.398 -26.625 -31.875 1 92.44 267 LEU B C 1
ATOM 4556 O O . LEU B 1 267 ? -3.375 -26.062 -32.281 1 92.44 267 LEU B O 1
ATOM 4560 N N . SER B 1 268 ? -5.473 -26.703 -32.562 1 91.5 268 SER B N 1
ATOM 4561 C CA . SER B 1 268 ? -5.547 -26.109 -33.875 1 91.5 268 SER B CA 1
ATOM 4562 C C . SER B 1 268 ? -5.418 -24.594 -33.812 1 91.5 268 SER B C 1
ATOM 4564 O O . SER B 1 268 ? -4.742 -23.984 -34.656 1 91.5 268 SER B O 1
ATOM 4566 N N . ALA B 1 269 ? -6.02 -24.078 -32.844 1 88.25 269 ALA B N 1
ATOM 4567 C CA . ALA B 1 269 ? -5.938 -22.625 -32.656 1 88.25 269 ALA B CA 1
ATOM 4568 C C . ALA B 1 269 ? -4.512 -22.203 -32.312 1 88.25 269 ALA B C 1
ATOM 4570 O O . ALA B 1 269 ? -4.031 -21.188 -32.812 1 88.25 269 ALA B O 1
ATOM 4571 N N . ILE B 1 270 ? -3.852 -22.891 -31.453 1 87.12 270 ILE B N 1
ATOM 4572 C CA . ILE B 1 270 ? -2.471 -22.625 -31.078 1 87.12 270 ILE B CA 1
ATOM 4573 C C . ILE B 1 270 ? -1.569 -22.703 -32.312 1 87.12 270 ILE B C 1
ATOM 4575 O O . ILE B 1 270 ? -0.715 -21.844 -32.531 1 87.12 270 ILE B O 1
ATOM 4579 N N . ASP B 1 271 ? -1.849 -23.641 -33.094 1 85.25 271 ASP B N 1
ATOM 4580 C CA . ASP B 1 271 ? -1.055 -23.859 -34.281 1 85.25 271 ASP B CA 1
ATOM 4581 C C . ASP B 1 271 ? -1.229 -22.703 -35.281 1 85.25 271 ASP B C 1
ATOM 4583 O O . ASP B 1 271 ? -0.312 -22.375 -36.031 1 85.25 271 ASP B O 1
ATOM 4587 N N . ARG B 1 272 ? -2.334 -22.078 -35.156 1 84.19 272 ARG B N 1
ATOM 4588 C CA . ARG B 1 272 ? -2.637 -20.984 -36.062 1 84.19 272 ARG B CA 1
ATOM 4589 C C . ARG B 1 272 ? -2.146 -19.656 -35.5 1 84.19 272 ARG B C 1
ATOM 4591 O O . ARG B 1 272 ? -2.348 -18.609 -36.125 1 84.19 272 ARG B O 1
ATOM 4598 N N . GLY B 1 273 ? -1.544 -19.688 -34.375 1 76.19 273 GLY B N 1
ATOM 4599 C CA . GLY B 1 273 ? -0.938 -18.484 -33.812 1 76.19 273 GLY B CA 1
ATOM 4600 C C . GLY B 1 273 ? -1.931 -17.609 -33.062 1 76.19 273 GLY B C 1
ATOM 4601 O O . GLY B 1 273 ? -1.717 -16.406 -32.938 1 76.19 273 GLY B O 1
ATOM 4602 N N . LEU B 1 274 ? -2.977 -18.172 -32.594 1 67.31 274 LEU B N 1
ATOM 4603 C CA . LEU B 1 274 ? -4.051 -17.375 -32 1 67.31 274 LEU B CA 1
ATOM 4604 C C . LEU B 1 274 ? -3.811 -17.141 -30.531 1 67.31 274 LEU B C 1
ATOM 4606 O O . LEU B 1 274 ? -4.66 -16.578 -29.844 1 67.31 274 LEU B O 1
ATOM 4610 N N . HIS B 1 275 ? -2.707 -17.469 -29.984 1 71.56 275 HIS B N 1
ATOM 4611 C CA . HIS B 1 275 ? -2.336 -17.172 -28.609 1 71.56 275 HIS B CA 1
ATOM 4612 C C . HIS B 1 275 ? -1.074 -16.328 -28.547 1 71.56 275 HIS B C 1
ATOM 4614 O O . HIS B 1 275 ? 0.032 -16.859 -28.422 1 71.56 275 HIS B O 1
ATOM 4620 N N . PRO B 1 276 ? -1.25 -15.07 -28.5 1 66.12 276 PRO B N 1
ATOM 4621 C CA . PRO B 1 276 ? -0.125 -14.148 -28.672 1 66.12 276 PRO B CA 1
ATOM 4622 C C . PRO B 1 276 ? 0.887 -14.227 -27.531 1 66.12 276 PRO B C 1
ATOM 4624 O O . PRO B 1 276 ? 2.057 -13.875 -27.719 1 66.12 276 PRO B O 1
ATOM 4627 N N . ASP B 1 277 ? 0.576 -14.742 -26.469 1 73.88 277 ASP B N 1
ATOM 4628 C CA . ASP B 1 277 ? 1.504 -14.734 -25.344 1 73.88 277 ASP B CA 1
ATOM 4629 C C . ASP B 1 277 ? 2.154 -16.094 -25.156 1 73.88 277 ASP B C 1
ATOM 4631 O O . ASP B 1 277 ? 2.824 -16.344 -24.156 1 73.88 277 ASP B O 1
ATOM 4635 N N . LEU B 1 278 ? 1.967 -16.938 -26.219 1 80.56 278 LEU B N 1
ATOM 4636 C CA . LEU B 1 278 ? 2.527 -18.281 -26.156 1 80.56 278 LEU B CA 1
ATOM 4637 C C . LEU B 1 278 ? 3.402 -18.562 -27.375 1 80.56 278 LEU B C 1
ATOM 4639 O O . LEU B 1 278 ? 2.984 -18.344 -28.516 1 80.56 278 LEU B O 1
ATOM 4643 N N . GLU B 1 279 ? 4.648 -18.953 -27.125 1 84.25 279 GLU B N 1
ATOM 4644 C CA . GLU B 1 279 ? 5.527 -19.453 -28.172 1 84.25 279 GLU B CA 1
ATOM 4645 C C . GLU B 1 279 ? 5.348 -20.953 -28.391 1 84.25 279 GLU B C 1
ATOM 4647 O O . GLU B 1 279 ? 5.508 -21.734 -27.453 1 84.25 279 GLU B O 1
ATOM 4652 N N . VAL B 1 280 ? 5.047 -21.328 -29.578 1 88.69 280 VAL B N 1
ATOM 4653 C CA . VAL B 1 280 ? 4.812 -22.719 -29.922 1 88.69 280 VAL B CA 1
ATOM 4654 C C . VAL B 1 280 ? 6.125 -23.391 -30.328 1 88.69 280 VAL B C 1
ATOM 4656 O O . VAL B 1 280 ? 6.426 -23.5 -31.516 1 88.69 280 VAL B O 1
ATOM 4659 N N . ASP B 1 281 ? 6.82 -23.906 -29.359 1 88.31 281 ASP B N 1
ATOM 4660 C CA . ASP B 1 281 ? 8.133 -24.5 -29.594 1 88.31 281 ASP B CA 1
ATOM 4661 C C . ASP B 1 281 ? 8.039 -26 -29.797 1 88.31 281 ASP B C 1
ATOM 4663 O O . ASP B 1 281 ? 9.016 -26.656 -30.188 1 88.31 281 ASP B O 1
ATOM 4667 N N . VAL B 1 282 ? 6.812 -26.516 -29.5 1 90.75 282 VAL B N 1
ATOM 4668 C CA . VAL B 1 282 ? 6.566 -27.953 -29.672 1 90.75 282 VAL B CA 1
ATOM 4669 C C . VAL B 1 282 ? 5.141 -28.172 -30.172 1 90.75 282 VAL B C 1
ATOM 4671 O O . VAL B 1 282 ? 4.309 -27.266 -30.125 1 90.75 282 VAL B O 1
ATOM 4674 N N . LYS B 1 283 ? 4.973 -29.281 -30.734 1 91.38 283 LYS B N 1
ATOM 4675 C CA . LYS B 1 283 ? 3.617 -29.75 -31.031 1 91.38 283 LYS B CA 1
ATOM 4676 C C . LYS B 1 283 ? 3.109 -30.703 -29.953 1 91.38 283 LYS B C 1
ATOM 4678 O O . LYS B 1 283 ? 3.762 -31.703 -29.641 1 91.38 283 LYS B O 1
ATOM 4683 N N . LEU B 1 284 ? 1.994 -30.344 -29.453 1 93.69 284 LEU B N 1
ATOM 4684 C CA . LEU B 1 284 ? 1.437 -31.188 -28.406 1 93.69 284 LEU B CA 1
ATOM 4685 C C . LEU B 1 284 ? 0.33 -32.094 -28.953 1 93.69 284 LEU B C 1
ATOM 4687 O O . LEU B 1 284 ? -0.41 -31.672 -29.859 1 93.69 284 LEU B O 1
ATOM 4691 N N . SER B 1 285 ? 0.261 -33.281 -28.406 1 95.69 285 SER B N 1
ATOM 4692 C CA . SER B 1 285 ? -0.872 -34.156 -28.688 1 95.69 285 SER B CA 1
ATOM 4693 C C . SER B 1 285 ? -2.092 -33.781 -27.859 1 95.69 285 SER B C 1
ATOM 4695 O O . SER B 1 285 ? -1.983 -33 -26.922 1 95.69 285 SER B O 1
ATOM 4697 N N . VAL B 1 286 ? -3.203 -34.312 -28.234 1 96.44 286 VAL B N 1
ATOM 4698 C CA . VAL B 1 286 ? -4.438 -34.125 -27.484 1 96.44 286 VAL B CA 1
ATOM 4699 C C . VAL B 1 286 ? -4.254 -34.625 -26.062 1 96.44 286 VAL B C 1
ATOM 4701 O O . VAL B 1 286 ? -4.66 -33.938 -25.109 1 96.44 286 VAL B O 1
ATOM 4704 N N . GLU B 1 287 ? -3.645 -35.719 -25.938 1 95.94 287 GLU B N 1
ATOM 4705 C CA . GLU B 1 287 ? -3.396 -36.312 -24.609 1 95.94 287 GLU B CA 1
ATOM 4706 C C . GLU B 1 287 ? -2.523 -35.375 -23.766 1 95.94 287 GLU B C 1
ATOM 4708 O O . GLU B 1 287 ? -2.797 -35.156 -22.578 1 95.94 287 GLU B O 1
ATOM 4713 N N . GLU B 1 288 ? -1.521 -34.844 -24.359 1 95.38 288 GLU B N 1
ATOM 4714 C CA . GLU B 1 288 ? -0.589 -33.969 -23.641 1 95.38 288 GLU B CA 1
ATOM 4715 C C . GLU B 1 288 ? -1.275 -32.688 -23.141 1 95.38 288 GLU B C 1
ATOM 4717 O O . GLU B 1 288 ? -1.023 -32.25 -22.031 1 95.38 288 GLU B O 1
ATOM 4722 N N . ILE B 1 289 ? -2.102 -32.125 -24 1 94.81 289 ILE B N 1
ATOM 4723 C CA . ILE B 1 289 ? -2.787 -30.891 -23.578 1 94.81 289 ILE B CA 1
ATOM 4724 C C . ILE B 1 289 ? -3.828 -31.219 -22.516 1 94.81 289 ILE B C 1
ATOM 4726 O O . ILE B 1 289 ? -4.035 -30.453 -21.578 1 94.81 289 ILE B O 1
ATOM 4730 N N . LEU B 1 290 ? -4.484 -32.344 -22.594 1 96.69 290 LEU B N 1
ATOM 4731 C CA . LEU B 1 290 ? -5.508 -32.75 -21.625 1 96.69 290 LEU B CA 1
ATOM 4732 C C . LEU B 1 290 ? -4.883 -33.125 -20.297 1 96.69 290 LEU B C 1
ATOM 4734 O O . LEU B 1 290 ? -5.531 -33.031 -19.25 1 96.69 290 LEU B O 1
ATOM 4738 N N . GLU B 1 291 ? -3.623 -33.5 -20.281 1 96.12 291 GLU B N 1
ATOM 4739 C CA . GLU B 1 291 ? -2.928 -33.875 -19.062 1 96.12 291 GLU B CA 1
ATOM 4740 C C . GLU B 1 291 ? -2.195 -32.688 -18.453 1 96.12 291 GLU B C 1
ATOM 4742 O O . GLU B 1 291 ? -1.683 -32.75 -17.328 1 96.12 291 GLU B O 1
ATOM 4747 N N . SER B 1 292 ? -2.145 -31.594 -19.25 1 96.88 292 SER B N 1
ATOM 4748 C CA . SER B 1 292 ? -1.426 -30.406 -18.766 1 96.88 292 SER B CA 1
ATOM 4749 C C . SER B 1 292 ? -2.016 -29.891 -17.469 1 96.88 292 SER B C 1
ATOM 4751 O O . SER B 1 292 ? -3.232 -29.75 -17.344 1 96.88 292 SER B O 1
ATOM 4753 N N . PRO B 1 293 ? -1.147 -29.562 -16.5 1 97.94 293 PRO B N 1
ATOM 4754 C CA . PRO B 1 293 ? -1.665 -28.953 -15.273 1 97.94 293 PRO B CA 1
ATOM 4755 C C . PRO B 1 293 ? -2.225 -27.547 -15.508 1 97.94 293 PRO B C 1
ATOM 4757 O O . PRO B 1 293 ? -2.957 -27.016 -14.664 1 97.94 293 PRO B O 1
ATOM 4760 N N . TYR B 1 294 ? -1.957 -26.922 -16.578 1 95.94 294 TYR B N 1
ATOM 4761 C CA . TYR B 1 294 ? -2.145 -25.484 -16.719 1 95.94 294 TYR B CA 1
ATOM 4762 C C . TYR B 1 294 ? -3.375 -25.172 -17.562 1 95.94 294 TYR B C 1
ATOM 4764 O O . TYR B 1 294 ? -3.766 -24.016 -17.703 1 95.94 294 TYR B O 1
ATOM 4772 N N . VAL B 1 295 ? -3.928 -26.172 -18.141 1 95.25 295 VAL B N 1
ATOM 4773 C CA . VAL B 1 295 ? -5.164 -26.047 -18.906 1 95.25 295 VAL B CA 1
ATOM 4774 C C . VAL B 1 295 ? -6.18 -27.078 -18.422 1 95.25 295 VAL B C 1
ATOM 4776 O O . VAL B 1 295 ? -5.824 -28.234 -18.156 1 95.25 295 VAL B O 1
ATOM 4779 N N . ALA B 1 296 ? -7.422 -26.656 -18.25 1 97.56 296 ALA B N 1
ATOM 4780 C CA . ALA B 1 296 ? -8.484 -27.562 -17.828 1 97.56 296 ALA B CA 1
ATOM 4781 C C . ALA B 1 296 ? -9.617 -27.594 -18.844 1 97.56 296 ALA B C 1
ATOM 4783 O O . ALA B 1 296 ? -10.281 -26.578 -19.078 1 97.56 296 ALA B O 1
ATOM 4784 N N . ILE B 1 297 ? -9.797 -28.734 -19.438 1 97.94 297 ILE B N 1
ATOM 4785 C CA . ILE B 1 297 ? -10.844 -28.938 -20.438 1 97.94 297 ILE B CA 1
ATOM 4786 C C . ILE B 1 297 ? -11.703 -30.125 -20.047 1 97.94 297 ILE B C 1
ATOM 4788 O O . ILE B 1 297 ? -11.188 -31.234 -19.844 1 97.94 297 ILE B O 1
ATOM 4792 N N . GLY B 1 298 ? -13.023 -29.969 -19.984 1 98.5 298 GLY B N 1
ATOM 4793 C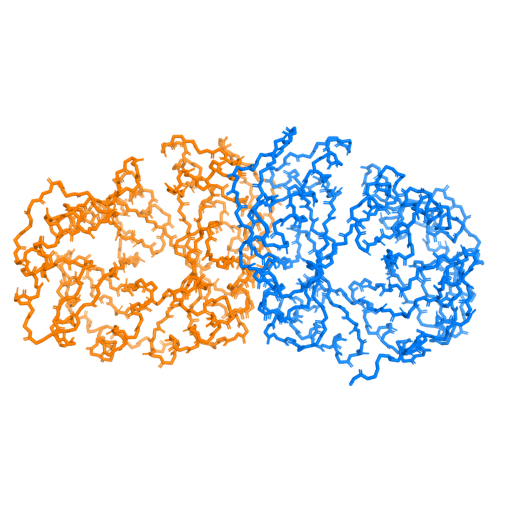 CA . GLY B 1 298 ? -13.914 -31.078 -19.703 1 98.5 298 GLY B CA 1
ATOM 4794 C C . GLY B 1 298 ? -15.039 -30.719 -18.75 1 98.5 298 GLY B C 1
ATOM 4795 O O . GLY B 1 298 ? -15.305 -29.547 -18.516 1 98.5 298 GLY B O 1
ATOM 4796 N N . THR B 1 299 ? -15.766 -31.766 -18.359 1 98.38 299 THR B N 1
ATOM 4797 C CA . THR B 1 299 ? -16.766 -31.594 -17.312 1 98.38 299 THR B CA 1
ATOM 4798 C C . THR B 1 299 ? -16.094 -31.25 -15.977 1 98.38 299 THR B C 1
ATOM 4800 O O . THR B 1 299 ? -14.875 -31.391 -15.836 1 98.38 299 THR B O 1
ATOM 4803 N N . PHE B 1 300 ? -16.875 -30.828 -15.023 1 98.44 300 PHE B N 1
ATOM 4804 C CA . PHE B 1 300 ? -16.344 -30.516 -13.703 1 98.44 300 PHE B CA 1
ATOM 4805 C C . PHE B 1 300 ? -15.68 -31.75 -13.094 1 98.44 300 PHE B C 1
ATOM 4807 O O . PHE B 1 300 ? -14.617 -31.641 -12.477 1 98.44 300 PHE B O 1
ATOM 4814 N N . GLU B 1 301 ? -16.25 -32.906 -13.281 1 98.19 301 GLU B N 1
ATOM 4815 C CA . GLU B 1 301 ? -15.703 -34.125 -12.742 1 98.19 301 GLU B CA 1
ATOM 4816 C C . GLU B 1 301 ? -14.367 -34.5 -13.391 1 98.19 301 GLU B C 1
ATOM 4818 O O . GLU B 1 301 ? -13.438 -34.938 -12.719 1 98.19 301 GLU B O 1
ATOM 4823 N N . GLU B 1 302 ? -14.336 -34.281 -14.695 1 98.19 302 GLU B N 1
ATOM 4824 C CA . GLU B 1 302 ? -13.102 -34.562 -15.414 1 98.19 302 GLU B CA 1
ATOM 4825 C C . GLU B 1 302 ? -11.977 -33.625 -14.984 1 98.19 302 GLU B C 1
ATOM 4827 O O . GLU B 1 302 ? -10.828 -34.062 -14.836 1 98.19 302 GLU B O 1
ATOM 4832 N N . ILE B 1 303 ? -12.305 -32.406 -14.812 1 98.56 303 ILE B N 1
ATOM 4833 C CA . ILE B 1 303 ? -11.328 -31.406 -14.367 1 98.56 303 ILE B CA 1
ATOM 4834 C C . ILE B 1 303 ? -10.859 -31.766 -12.953 1 98.56 303 ILE B C 1
ATOM 4836 O O . ILE B 1 303 ? -9.656 -31.703 -12.656 1 98.56 303 ILE B O 1
ATOM 4840 N N . ALA B 1 304 ? -11.742 -32.125 -12.062 1 98.5 304 ALA B N 1
ATOM 4841 C CA . ALA B 1 304 ? -11.375 -32.531 -10.711 1 98.5 304 ALA B CA 1
ATOM 4842 C C . ALA B 1 304 ? -10.414 -33.719 -10.742 1 98.5 304 ALA B C 1
ATOM 4844 O O . ALA B 1 304 ? -9.43 -33.75 -10 1 98.5 304 ALA B O 1
ATOM 4845 N N . GLU B 1 305 ? -10.742 -34.656 -11.578 1 97.94 305 GLU B N 1
ATOM 4846 C CA . GLU B 1 305 ? -9.883 -35.844 -11.695 1 97.94 305 GLU B CA 1
ATOM 4847 C C . GLU B 1 305 ? -8.492 -35.469 -12.188 1 97.94 305 GLU B C 1
ATOM 4849 O O . GLU B 1 305 ? -7.488 -36 -11.727 1 97.94 305 GLU B O 1
ATOM 4854 N N . GLN B 1 306 ? -8.477 -34.562 -13.156 1 97.94 306 GLN B N 1
ATOM 4855 C CA . GLN B 1 306 ? -7.199 -34.062 -13.641 1 97.94 306 GLN B CA 1
ATOM 4856 C C . GLN B 1 306 ? -6.387 -33.438 -12.516 1 97.94 306 GLN B C 1
ATOM 4858 O O . GLN B 1 306 ? -5.184 -33.688 -12.406 1 97.94 306 GLN B O 1
ATOM 4863 N N . ILE B 1 307 ? -6.969 -32.656 -11.688 1 98.38 307 ILE B N 1
ATOM 4864 C CA . ILE B 1 307 ? -6.309 -31.984 -10.586 1 98.38 307 ILE B CA 1
ATOM 4865 C C . ILE B 1 307 ? -5.809 -33 -9.57 1 98.38 307 ILE B C 1
ATOM 4867 O O . ILE B 1 307 ? -4.695 -32.875 -9.055 1 98.38 307 ILE B O 1
ATOM 4871 N N . ARG B 1 308 ? -6.57 -34.094 -9.297 1 97.81 308 ARG B N 1
ATOM 4872 C CA . ARG B 1 308 ? -6.121 -35.188 -8.43 1 97.81 308 ARG B CA 1
ATOM 4873 C C . ARG B 1 308 ? -4.859 -35.844 -8.977 1 97.81 308 ARG B C 1
ATOM 4875 O O . ARG B 1 308 ? -3.922 -36.125 -8.234 1 97.81 308 ARG B O 1
ATOM 4882 N N . ARG B 1 309 ? -4.957 -36.031 -10.258 1 97.31 309 ARG B N 1
ATOM 4883 C CA . ARG B 1 309 ? -3.826 -36.688 -10.914 1 97.31 309 ARG B CA 1
ATOM 4884 C C . ARG B 1 309 ? -2.57 -35.812 -10.82 1 97.31 309 ARG B C 1
ATOM 4886 O O . ARG B 1 309 ? -1.475 -36.344 -10.586 1 97.31 309 ARG B O 1
ATOM 4893 N N . VAL B 1 310 ? -2.711 -34.531 -11.008 1 98.19 310 VAL B N 1
ATOM 4894 C CA . VAL B 1 310 ? -1.587 -33.594 -10.883 1 98.19 310 VAL B CA 1
ATOM 4895 C C . VAL B 1 310 ? -0.977 -33.719 -9.484 1 98.19 310 VAL B C 1
ATOM 4897 O O . VAL B 1 310 ? 0.241 -33.844 -9.344 1 98.19 310 VAL B O 1
ATOM 4900 N N . ARG B 1 311 ? -1.791 -33.656 -8.477 1 98.06 311 ARG B N 1
ATOM 4901 C CA . ARG B 1 311 ? -1.285 -33.781 -7.113 1 98.06 311 ARG B CA 1
ATOM 4902 C C . ARG B 1 311 ? -0.56 -35.094 -6.914 1 98.06 311 ARG B C 1
ATOM 4904 O O . ARG B 1 311 ? 0.515 -35.156 -6.312 1 98.06 311 ARG B O 1
ATOM 4911 N N . GLN B 1 312 ? -1.17 -36.188 -7.426 1 96.88 312 GLN B N 1
ATOM 4912 C CA . GLN B 1 312 ? -0.592 -37.5 -7.27 1 96.88 312 GLN B CA 1
ATOM 4913 C C . GLN B 1 312 ? 0.8 -37.562 -7.887 1 96.88 312 GLN B C 1
ATOM 4915 O O . GLN B 1 312 ? 1.71 -38.188 -7.316 1 96.88 312 GLN B O 1
ATOM 4920 N N . LEU B 1 313 ? 0.943 -36.938 -8.992 1 97.19 313 LEU B N 1
ATOM 4921 C CA . LEU B 1 313 ? 2.174 -37.094 -9.758 1 97.19 313 LEU B CA 1
ATOM 4922 C C . LEU B 1 313 ? 3.211 -36.062 -9.336 1 97.19 313 LEU B C 1
ATOM 4924 O O . LEU B 1 313 ? 4.41 -36.25 -9.539 1 97.19 313 LEU B O 1
ATOM 4928 N N . THR B 1 314 ? 2.795 -34.906 -8.711 1 97.56 314 THR B N 1
ATOM 4929 C CA . THR B 1 314 ? 3.729 -33.812 -8.547 1 97.56 314 THR B CA 1
ATOM 4930 C C . THR B 1 314 ? 3.701 -33.281 -7.113 1 97.56 314 THR B C 1
ATOM 4932 O O . THR B 1 314 ? 4.523 -32.438 -6.734 1 97.56 314 THR B O 1
ATOM 4935 N N . SER B 1 315 ? 2.783 -33.688 -6.32 1 96.81 315 SER B N 1
ATOM 4936 C CA . SER B 1 315 ? 2.582 -33.188 -4.965 1 96.81 315 SER B CA 1
ATOM 4937 C C . SER B 1 315 ? 2.018 -31.781 -4.973 1 96.81 315 SER B C 1
ATOM 4939 O O . SER B 1 315 ? 1.846 -31.172 -3.914 1 96.81 315 SER B O 1
ATOM 4941 N N . MET B 1 316 ? 1.747 -31.172 -6.098 1 98.12 316 MET B N 1
ATOM 4942 C CA . MET B 1 316 ? 1.098 -29.875 -6.164 1 98.12 316 MET B CA 1
ATOM 4943 C C . MET B 1 316 ? -0.333 -29.953 -5.645 1 98.12 316 MET B C 1
ATOM 4945 O O . MET B 1 316 ? -1.108 -30.812 -6.07 1 98.12 316 MET B O 1
ATOM 4949 N N . SER B 1 317 ? -0.633 -29.031 -4.727 1 97.88 317 SER B N 1
ATOM 4950 C CA . SER B 1 317 ? -1.939 -29.156 -4.09 1 97.88 317 SER B CA 1
ATOM 4951 C C . SER B 1 317 ? -2.617 -27.797 -3.953 1 97.88 31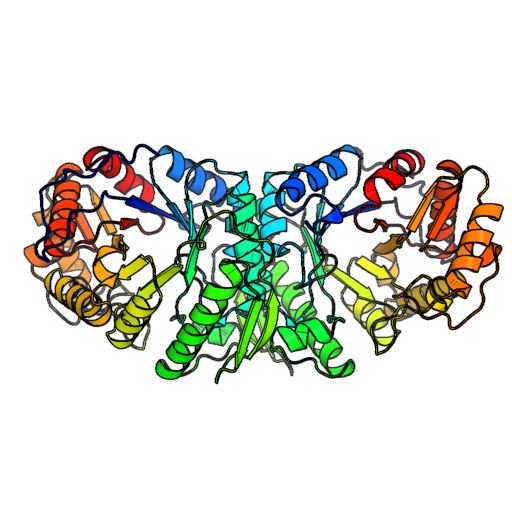7 SER B C 1
ATOM 4953 O O . SER B 1 317 ? -3.77 -27.703 -3.525 1 97.88 317 SER B O 1
ATOM 4955 N N . TYR B 1 318 ? -1.953 -26.719 -4.262 1 98.62 318 TYR B N 1
ATOM 4956 C CA . TYR B 1 318 ? -2.496 -25.359 -4.184 1 98.62 318 TYR B CA 1
ATOM 4957 C C . TYR B 1 318 ? -2.816 -24.828 -5.574 1 98.62 318 TYR B C 1
ATOM 4959 O O . TYR B 1 318 ? -1.927 -24.344 -6.277 1 98.62 318 TYR B O 1
ATOM 4967 N N . VAL B 1 319 ? -4.09 -24.859 -5.922 1 98.56 319 VAL B N 1
ATOM 4968 C CA . VAL B 1 319 ? -4.527 -24.547 -7.281 1 98.56 319 VAL B CA 1
ATOM 4969 C C . VAL B 1 319 ? -4.918 -23.078 -7.383 1 98.56 319 VAL B C 1
ATOM 4971 O O . VAL B 1 319 ? -5.797 -22.609 -6.656 1 98.56 319 VAL B O 1
ATOM 4974 N N . GLY B 1 320 ? -4.262 -22.406 -8.234 1 98.25 320 GLY B N 1
ATOM 4975 C CA . GLY B 1 320 ? -4.695 -21.062 -8.602 1 98.25 320 GLY B CA 1
ATOM 4976 C C . GLY B 1 320 ? -5.441 -21.031 -9.922 1 98.25 320 GLY B C 1
ATOM 4977 O O . GLY B 1 320 ? -5.262 -21.906 -10.773 1 98.25 320 GLY B O 1
ATOM 4978 N N . VAL B 1 321 ? -6.273 -19.984 -10.039 1 97.38 321 VAL B N 1
ATOM 4979 C CA . VAL B 1 321 ? -6.91 -19.734 -11.328 1 97.38 321 VAL B CA 1
ATOM 4980 C C . VAL B 1 321 ? -6.695 -18.281 -11.734 1 97.38 321 VAL B C 1
ATOM 4982 O O . VAL B 1 321 ? -6.664 -17.391 -10.891 1 97.38 321 VAL B O 1
ATOM 4985 N N . PHE B 1 322 ? -6.48 -18.078 -13.008 1 91.81 322 PHE B N 1
ATOM 4986 C CA . PHE B 1 322 ? -6.312 -16.719 -13.523 1 91.81 322 PHE B CA 1
ATOM 4987 C C . PHE B 1 322 ? -7.566 -15.891 -13.289 1 91.81 322 PHE B C 1
ATOM 4989 O O . PHE B 1 322 ? -8.664 -16.438 -13.164 1 91.81 322 PHE B O 1
ATOM 4996 N N . PRO B 1 323 ? -7.25 -14.594 -13.422 1 85.12 323 PRO B N 1
ATOM 4997 C CA . PRO B 1 323 ? -8.414 -13.711 -13.305 1 85.12 323 PRO B CA 1
ATOM 4998 C C . PRO B 1 323 ? -9.5 -14.023 -14.328 1 85.12 323 PRO B C 1
ATOM 5000 O O . PRO B 1 323 ? -9.203 -14.531 -15.414 1 85.12 323 PRO B O 1
ATOM 5003 N N . THR B 1 324 ? -10.719 -13.992 -14.094 1 86.69 324 THR B N 1
ATOM 5004 C CA . THR B 1 324 ? -11.883 -14.188 -14.953 1 86.69 324 THR B CA 1
ATOM 5005 C C . THR B 1 324 ? -12.281 -15.656 -15 1 86.69 324 THR B C 1
ATOM 5007 O O . THR B 1 324 ? -13.297 -16.016 -15.609 1 86.69 324 THR B O 1
ATOM 5010 N N . GLN B 1 325 ? -11.367 -16.547 -14.453 1 93.31 325 GLN B N 1
ATOM 5011 C CA . GLN B 1 325 ? -11.672 -17.969 -14.492 1 93.31 325 GLN B CA 1
ATOM 5012 C C . GLN B 1 325 ? -12.375 -18.422 -13.219 1 93.31 325 GLN B C 1
ATOM 5014 O O . GLN B 1 325 ? -12.75 -19.594 -13.094 1 93.31 325 GLN B O 1
ATOM 5019 N N . MET B 1 326 ? -12.523 -17.531 -12.328 1 95.19 326 MET B N 1
ATOM 5020 C CA . MET B 1 326 ? -13.031 -17.891 -11.008 1 95.19 326 MET B CA 1
ATOM 5021 C C . MET B 1 326 ? -14.391 -18.562 -11.109 1 95.19 326 MET B C 1
ATOM 5023 O O . MET B 1 326 ? -14.625 -19.594 -10.484 1 95.19 326 MET B O 1
ATOM 5027 N N . ASP B 1 327 ? -15.32 -18.047 -11.922 1 95.25 327 ASP B N 1
ATOM 5028 C CA . ASP B 1 327 ? -16.672 -18.562 -12.047 1 95.25 327 ASP B CA 1
ATOM 5029 C C . ASP B 1 327 ? -16.672 -19.969 -12.672 1 95.25 327 ASP B C 1
ATOM 5031 O O . ASP B 1 327 ? -17.406 -20.844 -12.242 1 95.25 327 ASP B O 1
ATOM 5035 N N . ALA B 1 328 ? -15.836 -20.094 -13.656 1 96.44 328 ALA B N 1
ATOM 5036 C CA . ALA B 1 328 ? -15.758 -21.375 -14.359 1 96.44 328 ALA B CA 1
ATOM 5037 C C . ALA B 1 328 ? -15.219 -22.469 -13.445 1 96.44 328 ALA B C 1
ATOM 5039 O O . ALA B 1 328 ? -15.609 -23.641 -13.57 1 96.44 328 ALA B O 1
ATOM 5040 N N . PHE B 1 329 ? -14.383 -22.062 -12.547 1 98.12 329 PHE B N 1
ATOM 5041 C CA . PHE B 1 329 ? -13.688 -23.047 -11.727 1 98.12 329 PHE B CA 1
ATOM 5042 C C . PHE B 1 329 ? -14.484 -23.359 -10.461 1 98.12 329 PHE B C 1
ATOM 5044 O O . PHE B 1 329 ? -14.344 -24.438 -9.883 1 98.12 329 PHE B O 1
ATOM 5051 N N . ALA B 1 330 ? -15.266 -22.469 -9.977 1 98.12 330 ALA B N 1
ATOM 5052 C CA . ALA B 1 330 ? -15.922 -22.516 -8.672 1 98.12 330 ALA B CA 1
ATOM 5053 C C . ALA B 1 330 ? -16.641 -23.844 -8.469 1 98.12 330 ALA B C 1
ATOM 5055 O O . ALA B 1 330 ? -16.547 -24.453 -7.395 1 98.12 330 ALA B O 1
ATOM 5056 N N . PRO B 1 331 ? -17.281 -24.453 -9.461 1 98.19 331 PRO B N 1
ATOM 5057 C CA . PRO B 1 331 ? -18 -25.703 -9.266 1 98.19 331 PRO B CA 1
ATOM 5058 C C . PRO B 1 331 ? -17.078 -26.891 -9.039 1 98.19 331 PRO B C 1
ATOM 5060 O O . PRO B 1 331 ? -17.516 -27.969 -8.609 1 98.19 331 PRO B O 1
ATOM 5063 N N . VAL B 1 332 ? -15.82 -26.766 -9.375 1 98.5 332 VAL B N 1
ATOM 5064 C CA . VAL B 1 332 ? -14.844 -27.844 -9.203 1 98.5 332 VAL B CA 1
ATOM 5065 C C . VAL B 1 332 ? -14.438 -27.953 -7.734 1 98.5 332 VAL B C 1
ATOM 5067 O O . VAL B 1 332 ? -14.078 -29.031 -7.258 1 98.5 332 VAL B O 1
ATOM 5070 N N . ILE B 1 333 ? -14.516 -26.891 -6.941 1 98.56 333 ILE B N 1
ATOM 5071 C CA . ILE B 1 333 ? -13.977 -26.781 -5.586 1 98.56 333 ILE B CA 1
ATOM 5072 C C . ILE B 1 333 ? -14.68 -27.781 -4.676 1 98.56 333 ILE B C 1
ATOM 5074 O O . ILE B 1 333 ? -14.016 -28.562 -3.982 1 98.56 333 ILE B O 1
ATOM 5078 N N . PRO B 1 334 ? -16.031 -27.891 -4.684 1 97.94 334 PRO B N 1
ATOM 5079 C CA . PRO B 1 334 ? -16.688 -28.844 -3.783 1 97.94 334 PRO B CA 1
ATOM 5080 C C . PRO B 1 334 ? -16.312 -30.281 -4.094 1 97.94 334 PRO B C 1
ATOM 5082 O O . PRO B 1 334 ? -16.375 -31.141 -3.211 1 97.94 334 PRO B O 1
ATOM 5085 N N . LEU B 1 335 ? -15.914 -30.578 -5.34 1 98.06 335 LEU B N 1
ATOM 5086 C CA . LEU B 1 335 ? -15.547 -31.938 -5.73 1 98.06 335 LEU B CA 1
ATOM 5087 C C . LEU B 1 335 ? -14.203 -32.344 -5.117 1 98.06 335 LEU B C 1
ATOM 5089 O O . LEU B 1 335 ? -13.898 -33.531 -5.008 1 98.06 335 LEU B O 1
ATOM 5093 N N . LEU B 1 336 ? -13.43 -31.359 -4.777 1 97.94 336 LEU B N 1
ATOM 5094 C CA . LEU B 1 336 ? -12.078 -31.625 -4.305 1 97.94 336 LEU B CA 1
ATOM 5095 C C . LEU B 1 336 ? -11.93 -31.25 -2.832 1 97.94 336 LEU B C 1
ATOM 5097 O O . LEU B 1 336 ? -10.93 -31.578 -2.201 1 97.94 336 LEU B O 1
ATOM 5101 N N . ARG B 1 337 ? -13.016 -30.609 -2.354 1 91.31 337 ARG B N 1
ATOM 5102 C CA . ARG B 1 337 ? -12.961 -30.094 -0.987 1 91.31 337 ARG B CA 1
ATOM 5103 C C . ARG B 1 337 ? -12.75 -31.234 0.014 1 91.31 337 ARG B C 1
ATOM 5105 O O . ARG B 1 337 ? -13.359 -32.281 -0.108 1 91.31 337 ARG B O 1
ATOM 5112 N N . ASP B 1 338 ? -11.938 -31.219 1.048 1 82.19 338 ASP B N 1
ATOM 5113 C CA . ASP B 1 338 ? -11.688 -32.094 2.186 1 82.19 338 ASP B CA 1
ATOM 5114 C C . ASP B 1 338 ? -10.859 -33.312 1.77 1 82.19 338 ASP B C 1
ATOM 5116 O O . ASP B 1 338 ? -10.844 -34.344 2.469 1 82.19 338 ASP B O 1
ATOM 5120 N N . GLU B 1 339 ? -10.484 -33.281 0.535 1 85.75 339 GLU B N 1
ATOM 5121 C CA . GLU B 1 339 ? -9.508 -34.312 0.128 1 85.75 339 GLU B CA 1
ATOM 5122 C C . GLU B 1 339 ? -8.078 -33.812 0.389 1 85.75 339 GLU B C 1
ATOM 5124 O O . GLU B 1 339 ? -7.812 -32.625 0.388 1 85.75 339 GLU B O 1
#

Foldseek 3Di:
DPPLDQPPDDAFPVRFDFDAFAEEEEDFQAVVCVHVVCRLVVVQVLVVLPHQAYEYEPAPPRGDHQLVSLQVNLPSHQGRAYEYPAHALQVDDLLVVLQSQQVSQVSSVHRYEHHYELDQQVVRCVVVVTDDDDPVVSLQSVLQSLVQSLQLQQQHFDADDGPVDGDDGDGNPDHGNDPSGHFYEYEAADLVRLLSCLVRGLEYEHDAHADSNQAGEPVRQFLVSLQVSLVSSCVSNPPCSNRHAYEYEAEEAAEDACQLVVLVVVQVCVVVVVDVRYDYPDRDDSVRQCLGPRHHGYHLVSSLVSLVNSCSHRVHRYYYYYHPCSVVNSVNCVVSHSD/DPPLDQPPPDAFPVRFGFDAFAEEEEDFQAVVCVHVVCRLVVVQVLVVLPHQAYEYEPAPPRGDHQLVSLQVNLPSDQGRAYEYPAHALQVDDLLVVLQSQQVSQVSSVHRYEHEYELDQQVVRCVVVVTDDDDPVVSLQSVLQSLVQSLQLQQQHFDADDGPVDGDDGDGNPDHGNDPSGHFYEYEAADLVRLLSCLVRGLEYEHDAHADSNQAGEPVRQFLVSLQVSLVSSCVSNPPCSNRHAYEYEAEEAAEDACQLVVLVVVQVCVVVVVDVRYDYPDRDDSVRQCLGPRHHGYHLVSSLVSQVNSCSHRVHRYYYYYHPCSVVNSVNCVVSHSD

Sequence (678 aa):
MTEAAAPAGELTALGTPLRSFRFAAAGEGNKQEGGARKFIQTAQQAEEYGFDSFVVPDHLGDQIGPIAALGALTQATERIRLGTSVLANGFRNPVVLAKDLATIDVLSKGRLEVGLGAGWKQDEFAAAGIAYETPGVRLEKLDEALTILDVLLRGQECTFEGKHYQVHGVKGTPRPRQGPRPPICTGGGGPKMLRLAAKHADIISVVPVTTKHGKGLLSGITMAKTIEKVNLIREAAGDRFADIELNWAITAIVITDDREKTAEMALSAIDRGLHPDLEVDVKLSVEEILESPYVAIGTFEEIAEQIRRVRQLTSMSYVGVFPTQMDAFAPVIPLLRDEMTEAAAPAGELTALGTPLRSFRFAAAGEGNKQEGGARKFIQTAQQAEEYGFDSFVVPDHLGDQIGPIAALGALTQATERIRLGTSVLANGFRNPVVLAKDLATIDVLSKGRLEVGLGAGWKQDEFAAAGIAYETPGVRLEKLDEALTILDVLLRGQECTFEGKHYQVHGVKGTPRPRQGPRPPICTGGGGPKMLRLAAKHADIISVVPVTTKHGKGLLSGITMAKTIEKVNLIREAAGDRFADIELNWAITAIVITDDREKTAEMALSAIDRGLHPDLEVDVKLSVEEILESPYVAIGTFEEIAEQIRRVRQLTSMSYVGVFPTQMDAFAPVIPLLRDE

Radius of gyration: 27.59 Å; Cα contacts (8 Å, |Δi|>4): 1474; chains: 2; bounding box: 52×83×71 Å

Solvent-accessible surface area (backbone atoms only — not comparable to full-atom values): 34196 Å² total; per-residue (Å²): 133,78,77,76,72,39,74,87,80,54,59,20,76,81,67,41,70,54,63,52,61,42,35,30,35,38,51,50,27,19,71,94,64,62,18,57,81,33,35,64,57,52,52,44,48,37,43,71,56,62,33,48,27,42,26,24,39,57,58,77,51,75,22,35,17,44,57,15,50,49,10,21,43,32,56,65,48,86,74,49,23,40,33,32,62,34,33,34,43,80,68,53,48,53,64,64,47,41,20,25,51,19,30,34,13,41,60,35,70,43,32,40,35,48,22,45,31,52,58,75,62,58,68,56,30,53,21,52,51,40,88,73,67,55,71,69,56,34,47,53,44,37,54,53,40,52,54,51,38,56,39,28,38,48,35,32,70,33,68,43,85,56,97,83,50,39,32,51,68,43,52,21,24,43,57,35,64,32,76,76,31,59,47,35,28,22,48,36,48,46,70,69,47,31,40,52,24,37,74,72,33,41,26,36,37,58,44,52,34,58,47,98,85,63,27,32,37,52,59,35,42,30,46,69,47,45,40,52,52,45,50,49,30,40,65,60,27,50,85,50,38,85,69,41,44,31,27,38,52,31,71,45,76,46,82,37,93,49,36,67,63,49,39,47,52,51,51,53,39,52,73,68,60,73,43,86,59,51,41,77,81,55,85,76,51,56,65,48,51,67,57,11,73,36,39,38,60,16,40,55,67,53,37,43,49,50,54,50,49,45,21,36,60,54,58,40,28,33,43,28,34,35,63,88,38,51,76,78,46,38,74,32,46,74,77,47,59,89,60,118,85,66,81,72,37,74,88,82,53,58,22,74,79,68,40,71,55,63,51,60,42,35,29,36,38,51,49,25,19,72,92,66,63,17,56,80,33,34,64,60,52,51,44,48,38,43,73,58,63,32,48,28,41,25,23,39,57,58,77,53,74,21,34,18,42,57,15,50,50,10,20,43,33,55,65,47,86,74,47,23,39,34,33,63,35,33,36,43,81,66,53,48,52,64,63,47,40,20,25,52,19,32,35,13,40,62,34,71,43,32,40,35,47,20,45,31,52,57,77,62,57,67,57,30,54,20,52,50,40,89,73,69,55,72,68,56,33,48,53,46,37,54,53,38,52,55,52,40,57,39,28,36,49,36,33,70,33,69,42,87,56,95,82,52,39,32,51,67,43,51,21,24,43,59,35,64,34,76,78,32,59,48,35,28,22,47,36,47,47,70,70,47,32,41,53,24,37,73,71,32,41,26,34,39,56,43,53,34,58,47,97,84,62,26,32,37,51,60,35,43,29,47,68,47,45,41,52,52,45,50,48,29,38,65,58,27,50,84,50,37,85,68,40,44,31,28,38,54,30,71,45,77,47,82,36,93,49,37,68,64,51,39,47,51,50,50,51,40,54,75,69,59,74,43,87,59,51,41,78,82,54,87,76,51,57,66,48,52,67,56,11,72,35,38,40,60,17,41,58,68,52,36,41,49,48,52,52,48,44,21,36,60,56,58,39,30,34,43,28,34,36,64,88,38,49,75,78,45,38,74,32,46,74,78,48,58,93,61

Secondary structure (DSSP, 8-state):
-------TTPBPTTSPBPPPPEEEEE----GGGT-GGGHHHHHHHHHHHT-SEEEE---SSSS--HHHHHHHHHHH-SSSEEEES-EEGGGB-HHHHHHHHHHHHHHTTS-EEEEEE----HHHHHHTT-----HHHHHHHHHHHHHHHHHHTTT-EEEEE-SS-EEEEEE--SPPSSSS-SPEEEEESSHHHHHHHHHH-SEEEE---B-TTSPEEGGGGSHHHHHHHHHHHHHHHGGGGGGPEEEEEE-EEEE-S-HHHHHHHHHHHHHTT--TTEE--SPPPHHHHHH-TTEEEE-HHHHHHHHHHHHHHH---EEEE-TT-HHHHGGGHHHHTT-/-------TTPBPTTSPBPPPPEEEEE----GGGT-GGGHHHHHHHHHHHT-SEEEE---SSSS--HHHHHHHHHHH-SSSEEEES-EEGGGB-HHHHHHHHHHHHHHTTS-EEEEEE----HHHHHHTT-----HHHHHHHHHHHHHHHHHHTTT-EEEEE-SS-EEEEEE--SPPSSSS-SPEEEEESSHHHHHHHHHH-SEEEE---B-TTSPEEGGGGSHHHHHHHHHHHHHHHGGGGGGPEEEEEE-EEEE-S-HHHHHHHHHHHHHTT--TTEE--SPPPHHHHHH-TTEEEE-HHHHHHHHHHHHHHH---EEEE-TT-HHHHGGGHHHHTT-

pLDDT: mean 93.92, std 10.65, range [20.23, 98.94]

Nearest PDB structures (foldseek):
  3rao-assembly2_A-2  TM=7.936E-01  e=7.087E-20  Bacillus cereus ATCC 10987
  3rao-assembly2_B  TM=7.858E-01  e=9.581E-20  Bacillus cereus ATCC 10987
  8t0u-assembly2_G  TM=8.231E-01  e=2.837E-19  Pseudomonas fluorescens Pf0-1
  8t0u-assembly1_D  TM=8.124E-01  e=8.398E-19  Pseudomonas fluorescens Pf0-1
  8t0u-assembly2_E  TM=7.495E-01  e=2.367E-19  Pseudomonas fluorescens Pf0-1

Organism: Nocardia brasiliensis (strain ATCC 700358 / HUJEG-1) (NCBI:txid1133849)

InterPro domains:
  IPR011251 Luciferase-like domain [PF00296] (27-313)
  IPR019923 Luciferase-like, F420-dependent oxidoreductase, MSMEG2516, predicted [TIGR03621] (21-337)
  IPR036661 Luciferase-like domain superfamily [G3DSA:3.20.20.30] (19-339)
  IPR036661 Luciferase-like domain superfamily [SSF51679] (36-336)
  IPR050172 SsuD/RutA monooxygenase [PTHR42847] (36-274)